Protein AF-A0A850ALD4-F1 (afdb_monomer_lite)

Radius of gyration: 29.38 Å; chains: 1; bounding box: 80×53×78 Å

Sequence (428 aa):
MNRTVNQHKNSLAETHKRVLLERLLQGNYPPHLLIAFAFHKILGWPTERMVAEFYQKPLSVVEGELEKQLIKEGFEDGYVRNLFQPLRLGLEKPLNLIRSKQFKNEYKPLLTEIAGTTKLSDYFRKEPETAISEYWDSDTDLLLIADAIQNKPGAFERLYRTVEEQALGFIRFKMGNDKRSKDLARETPREVWEKLPEYNPAFRPFIAFVKNRAWFLINRYWKNIRNPREVSLDELKFEFPGLDDEETPAKISSRTAADASESQPLSDEELNEKLRLYGILWKVTFRCPVLPHLLITFSFNKLLGEKPASIVAGKSKKFLQKLGELLEEELILKSQLPEDFIRARIARLYQNLGKTFDDFQLDPRGRESLPTLEGRKIGRTVLKEYYRLDPPEGNIPMWSQLAQRKVQQCLVQYLRSTKIKEIKNNLL

Foldseek 3Di:
DVVVVVVVVVVVLVVLLLLLLLVLLPDLDQLLLSLLCCCCPSVVDQQVVCCVPFQPPFSLVSLVVSLVSVVVVPDDNVSSVVSCVSSVVQQQDFQLPRPDPVCCVQLVVRRRPRNRRDGNNSPQPPDSNCSSCVLCVCVLLSSLLSCLVVVNPCSLVVNCVVQLVVLLVLLCVLVVDNVVSVVLSVCLSVQCSVCSVVDDSNVDHSNVSSNVSSVVSSVVVVVCVVDPPDPDPVNVCVVPVPDDPPDDVVNVVVCVVVCVPDPDQDDPVRLVVLCVLCLLLLLLLLPQLDQLLLSLLLLCCPVVVDDLVCCCVPFQQDFSLVSLVVSLVSCVVPSSHDSVSSCVSSVSSVVNLQDAPVVGDDDPVQCVQQVVRHPHRRRRDGSNSNQSDPVSVVCSVVSNVVSVVSSVVSSVVVCVVVVPPPSPPPPD

pLDDT: mean 81.81, std 16.53, range [37.34, 98.44]

Secondary structure (DSSP, 8-state):
-HHHHHHHHHHHHHHHHHHHHHHHHTS---HHHHHHHIIIIIS---HHHHHHHHTTSBHHHHHHHHHHHHHHTT--HHHHHHHHHHHHHHHTSBGGGS--HHHHHHTGGGTTSBGGG-BGGGT--S-HHHHHHTTT--HHHHHHHHHHHTT-TTHHHHHHHTTHHHHHHHHHHHH--HHHHHHHHHHHHHHHHHHGGG--TTTS-HHHHHHHHHHHHHHHHHHHHHS-S---HHHHHHHSTT--TT--HHHHHHHHHHTTTS-PPPPHHHHHHHHHHHHHHHHHHHHSSS-HHHHHHHIIIIIS---HHHHHHHHTTSBHHHHHHHHHHHHHHHH---HHHHHHHHHHHHHHHTSBSTTS---HHHHHT-GGGTT-BGGGSBGGGG-SSSSGGGGHHHHHHHHHHHHHHHHHHHHHHTT--SGGGT--

Structure (mmCIF, N/CA/C/O backbone):
data_AF-A0A850ALD4-F1
#
_entry.id   AF-A0A850ALD4-F1
#
loop_
_atom_site.group_PDB
_atom_site.id
_atom_site.type_symbol
_atom_site.label_atom_id
_atom_site.label_alt_id
_atom_site.label_comp_id
_atom_site.label_asym_id
_atom_site.label_entity_id
_atom_site.label_seq_id
_atom_site.pdbx_PDB_ins_code
_atom_site.Cartn_x
_atom_site.Cartn_y
_atom_site.Cartn_z
_atom_site.occupancy
_atom_site.B_iso_or_equiv
_atom_site.auth_seq_id
_atom_site.auth_comp_id
_atom_site.auth_asym_id
_atom_site.auth_atom_id
_atom_site.pdbx_PDB_model_num
ATOM 1 N N . MET A 1 1 ? -44.411 31.404 9.318 1.00 57.94 1 MET A N 1
ATOM 2 C CA . MET A 1 1 ? -43.453 30.815 8.355 1.00 57.94 1 MET A CA 1
ATOM 3 C C . MET A 1 1 ? -42.159 30.294 8.999 1.00 57.94 1 MET A C 1
ATOM 5 O O . MET A 1 1 ? -41.773 29.187 8.663 1.00 57.94 1 MET A O 1
ATOM 9 N N . ASN A 1 2 ? -41.529 30.971 9.974 1.00 54.31 2 ASN A N 1
ATOM 10 C CA . ASN A 1 2 ? -40.258 30.486 10.566 1.00 54.31 2 ASN A CA 1
ATOM 11 C C . ASN A 1 2 ? -40.347 29.197 11.420 1.00 54.31 2 ASN A C 1
ATOM 13 O O . ASN A 1 2 ? -39.379 28.443 11.476 1.00 54.31 2 ASN A O 1
ATOM 17 N N . ARG A 1 3 ? -41.492 28.890 12.053 1.00 58.38 3 ARG A N 1
ATOM 18 C CA . ARG A 1 3 ? -41.654 27.647 12.845 1.00 58.38 3 ARG A CA 1
ATOM 19 C C . ARG A 1 3 ? -41.674 26.378 11.983 1.00 58.38 3 ARG A C 1
ATOM 21 O O . ARG A 1 3 ? -41.048 25.392 12.352 1.00 58.38 3 ARG A O 1
ATOM 28 N N . THR A 1 4 ? -42.323 26.424 10.822 1.00 62.06 4 THR A N 1
ATOM 29 C CA . THR A 1 4 ? -42.458 25.271 9.916 1.00 62.06 4 THR A CA 1
ATOM 30 C C . THR A 1 4 ? -41.128 24.913 9.242 1.00 62.06 4 THR A C 1
ATOM 32 O O . THR A 1 4 ? -40.810 23.739 9.082 1.00 62.06 4 THR A O 1
ATOM 35 N N . VAL A 1 5 ? -40.299 25.916 8.922 1.00 56.62 5 VAL A N 1
ATOM 36 C CA . VAL A 1 5 ? -38.957 25.708 8.345 1.00 56.62 5 VAL A CA 1
ATOM 37 C C . VAL A 1 5 ? -37.999 25.064 9.357 1.00 56.62 5 VAL A C 1
ATOM 39 O O . VAL A 1 5 ? -37.221 24.185 8.987 1.00 56.62 5 VAL A O 1
ATOM 42 N N . ASN A 1 6 ? -38.080 25.438 10.639 1.00 52.84 6 ASN A N 1
ATOM 43 C CA . ASN A 1 6 ? -37.246 24.837 11.686 1.00 52.84 6 ASN A CA 1
ATOM 44 C C . ASN A 1 6 ? -37.659 23.393 12.019 1.00 52.84 6 ASN A C 1
ATOM 46 O O . ASN A 1 6 ? -36.788 22.554 12.232 1.00 52.84 6 ASN A O 1
ATOM 50 N N . GLN A 1 7 ? -38.957 23.067 11.988 1.00 58.81 7 GLN A N 1
ATOM 51 C CA . GLN A 1 7 ? -39.423 21.684 12.172 1.00 58.81 7 GLN A CA 1
ATOM 52 C C . GLN A 1 7 ? -38.937 20.751 11.051 1.00 58.81 7 GLN A C 1
ATOM 54 O O . GLN A 1 7 ? -38.482 19.643 11.330 1.00 58.81 7 GLN A O 1
ATOM 59 N N . HIS A 1 8 ? -38.946 21.210 9.793 1.00 50.78 8 HIS A N 1
ATOM 60 C CA . HIS A 1 8 ? -38.461 20.398 8.672 1.00 50.78 8 HIS A CA 1
ATOM 61 C C . HIS A 1 8 ? -36.944 20.158 8.697 1.00 50.78 8 HIS A C 1
ATOM 63 O O . HIS A 1 8 ? -36.500 19.052 8.390 1.00 50.78 8 HIS A O 1
ATOM 69 N N . LYS A 1 9 ? -36.141 21.159 9.089 1.00 56.28 9 LYS A N 1
ATOM 70 C CA . LYS A 1 9 ? -34.680 21.001 9.206 1.00 56.28 9 LYS A CA 1
ATOM 71 C C . LYS A 1 9 ? -34.289 20.005 10.301 1.00 56.28 9 LYS A C 1
ATOM 73 O O . LYS A 1 9 ? -33.393 19.195 10.076 1.00 56.28 9 LYS A O 1
ATOM 78 N N . ASN A 1 10 ? -34.988 20.024 11.437 1.00 69.00 10 ASN A N 1
ATOM 79 C CA . ASN A 1 10 ? -34.733 19.086 12.533 1.00 69.00 10 ASN A CA 1
ATOM 80 C C . ASN A 1 10 ? -35.089 17.645 12.141 1.00 69.00 10 ASN A C 1
ATOM 82 O O . ASN A 1 10 ? -34.287 16.743 12.357 1.00 69.00 10 ASN A O 1
ATOM 86 N N . SER A 1 11 ? -36.222 17.441 11.460 1.00 73.75 11 SER A N 1
ATOM 87 C CA . SER A 1 11 ? -36.634 16.116 10.971 1.00 73.75 11 SER A CA 1
ATOM 88 C C . SER A 1 11 ? -35.636 15.509 9.972 1.00 73.75 11 SER A C 1
ATOM 90 O O . SER A 1 11 ? -35.325 14.316 10.039 1.00 73.75 11 SER A O 1
ATOM 92 N N . LEU A 1 12 ? -35.082 16.327 9.069 1.00 62.47 12 LEU A N 1
ATOM 93 C CA . LEU A 1 12 ? -34.086 15.862 8.103 1.00 62.47 12 LEU A CA 1
ATOM 94 C C . LEU A 1 12 ? -32.765 15.484 8.794 1.00 62.47 12 LEU A C 1
ATOM 96 O O . LEU A 1 12 ? -32.197 14.432 8.507 1.00 62.47 12 LEU A O 1
ATOM 100 N N . ALA A 1 13 ? -32.305 16.303 9.744 1.00 70.00 13 ALA A N 1
ATOM 101 C CA . ALA A 1 13 ? -31.095 16.028 10.516 1.00 70.00 13 ALA A CA 1
ATOM 102 C C . ALA A 1 13 ? -31.222 14.755 11.374 1.00 70.00 13 ALA A C 1
ATOM 104 O O . ALA A 1 13 ? -30.293 13.949 11.413 1.00 70.00 13 ALA A O 1
ATOM 105 N N . GLU A 1 14 ? -32.373 14.527 12.012 1.00 78.50 14 GLU A N 1
ATOM 106 C CA . GLU A 1 14 ? -32.643 13.300 12.776 1.00 78.50 14 GLU A CA 1
ATOM 107 C C . GLU A 1 14 ? -32.661 12.056 11.886 1.00 78.50 14 GLU A C 1
ATOM 109 O O . GLU A 1 14 ? -32.038 11.044 12.216 1.00 78.50 14 GLU A O 1
ATOM 114 N N . THR A 1 15 ? -33.312 12.142 10.724 1.00 77.19 15 THR A N 1
ATOM 115 C CA . THR A 1 15 ? -33.328 11.049 9.741 1.00 77.19 15 THR A CA 1
ATOM 116 C C . THR A 1 15 ? -31.908 10.716 9.279 1.00 77.19 15 THR A C 1
ATOM 118 O O . THR A 1 15 ? -31.538 9.546 9.190 1.00 77.19 15 THR A O 1
ATOM 121 N N . HIS A 1 16 ? -31.070 11.732 9.051 1.00 75.00 16 HIS A N 1
ATOM 122 C CA . HIS A 1 16 ? -29.670 11.538 8.674 1.00 75.00 16 HIS A CA 1
ATOM 123 C C . HIS A 1 16 ? -28.853 10.854 9.769 1.00 75.00 16 HIS A C 1
ATOM 125 O O . HIS A 1 16 ? -28.131 9.898 9.480 1.00 75.00 16 HIS A O 1
ATOM 131 N N . LYS A 1 17 ? -28.989 11.298 11.025 1.00 82.56 17 LYS A N 1
ATOM 132 C CA . LYS A 1 17 ? -28.303 10.667 12.159 1.00 82.56 17 LYS A CA 1
ATOM 133 C C . LYS A 1 17 ? -28.691 9.194 12.298 1.00 82.56 17 LYS A C 1
ATOM 135 O O . LYS A 1 17 ? -27.812 8.364 12.513 1.00 82.56 17 LYS A O 1
ATOM 140 N N . ARG A 1 18 ? -29.977 8.857 12.122 1.00 84.56 18 ARG A N 1
ATOM 141 C CA . ARG A 1 18 ? -30.466 7.467 12.157 1.00 84.56 18 ARG A CA 1
ATOM 142 C C . ARG A 1 18 ? -29.813 6.605 11.083 1.00 84.56 18 ARG A C 1
ATOM 144 O O . ARG A 1 18 ? -29.193 5.605 11.424 1.00 84.56 18 ARG A O 1
ATOM 151 N N . VAL A 1 19 ? -29.872 7.027 9.820 1.00 77.56 19 VAL A N 1
ATOM 152 C CA . VAL A 1 19 ? -29.298 6.262 8.697 1.00 77.56 19 VAL A CA 1
ATOM 153 C C . VAL A 1 19 ? -27.787 6.075 8.854 1.00 77.56 19 VAL A C 1
ATOM 155 O O . VAL A 1 19 ? -27.259 4.994 8.584 1.00 77.56 19 VAL A O 1
ATOM 158 N N . LEU A 1 20 ? -27.079 7.118 9.296 1.00 77.62 20 LEU A N 1
ATOM 159 C CA . LEU A 1 20 ? -25.639 7.049 9.520 1.00 77.62 20 LEU A CA 1
ATOM 160 C C . LEU A 1 20 ? -25.308 6.044 10.630 1.00 77.62 20 LEU A C 1
ATOM 162 O O . LEU A 1 20 ? -24.471 5.165 10.428 1.00 77.62 20 LEU A O 1
ATOM 166 N N . LEU A 1 21 ? -26.011 6.130 11.764 1.00 84.00 21 LEU A N 1
ATOM 167 C CA . LEU A 1 21 ? -25.852 5.209 12.886 1.00 84.00 21 LEU A CA 1
ATOM 168 C C . LEU A 1 21 ? -26.132 3.755 12.471 1.00 84.00 21 LEU A C 1
ATOM 170 O O . LEU A 1 21 ? -25.357 2.868 12.827 1.00 84.00 21 LEU A O 1
ATOM 174 N N . GLU A 1 22 ? -27.173 3.505 11.668 1.00 84.44 22 GLU A N 1
ATOM 175 C CA . GLU A 1 22 ? -27.486 2.151 11.198 1.00 84.44 22 GLU A CA 1
ATOM 176 C C . GLU A 1 22 ? -26.367 1.550 10.364 1.00 84.44 22 GLU A C 1
ATOM 178 O O . GLU A 1 22 ? -25.935 0.422 10.601 1.00 84.44 22 GLU A O 1
ATOM 183 N N . ARG A 1 23 ? -25.859 2.313 9.396 1.00 75.38 23 ARG A N 1
ATOM 184 C CA . ARG A 1 23 ? -24.814 1.833 8.488 1.00 75.38 23 ARG A CA 1
ATOM 185 C C . ARG A 1 23 ? -23.490 1.600 9.191 1.00 75.38 23 ARG A C 1
ATOM 187 O O . ARG A 1 23 ? -22.761 0.679 8.823 1.00 75.38 23 ARG A O 1
ATOM 194 N N . LEU A 1 24 ? -23.185 2.416 10.190 1.00 77.19 24 LEU A N 1
ATOM 195 C CA . LEU A 1 24 ? -21.990 2.247 11.001 1.00 77.19 24 LEU A CA 1
ATOM 196 C C . LEU A 1 24 ? -22.074 0.971 11.828 1.00 77.19 24 LEU A C 1
ATOM 198 O O . LEU A 1 24 ? -21.192 0.125 11.720 1.00 77.19 24 LEU A O 1
ATOM 202 N N . LEU A 1 25 ? -23.152 0.792 12.592 1.00 82.81 25 LEU A N 1
ATOM 203 C CA . LEU A 1 25 ? -23.279 -0.341 13.510 1.00 82.81 25 LEU A CA 1
ATOM 204 C C . LEU A 1 25 ? -23.521 -1.679 12.797 1.00 82.81 25 LEU A C 1
ATOM 206 O O . LEU A 1 25 ? -23.149 -2.724 13.323 1.00 82.81 25 LEU A O 1
ATOM 210 N N . GLN A 1 26 ? -24.066 -1.665 11.577 1.00 79.62 26 GLN A N 1
ATOM 211 C CA . GLN A 1 26 ? -24.173 -2.860 10.730 1.00 79.62 26 GLN A CA 1
ATOM 212 C C . GLN A 1 26 ? -22.866 -3.220 10.005 1.00 79.62 26 GLN A C 1
ATOM 214 O O . GLN A 1 26 ? -22.749 -4.311 9.441 1.00 79.62 26 GLN A O 1
ATOM 219 N N . GLY A 1 27 ? -21.882 -2.320 9.967 1.00 70.19 27 GLY A N 1
ATOM 220 C CA . GLY A 1 27 ? -20.622 -2.570 9.280 1.00 70.19 27 GLY A CA 1
ATOM 221 C C . GLY A 1 27 ? -19.621 -3.370 10.116 1.00 70.19 27 GLY A C 1
ATOM 222 O O . GLY A 1 27 ? -19.603 -3.324 11.341 1.00 70.19 27 GLY A O 1
ATOM 223 N N . ASN A 1 28 ? -18.712 -4.076 9.438 1.00 72.44 28 ASN A N 1
ATOM 224 C CA . ASN A 1 28 ? -17.600 -4.802 10.066 1.00 72.44 28 ASN A CA 1
ATOM 225 C C . ASN A 1 28 ? -16.446 -3.849 10.442 1.00 72.44 28 ASN A C 1
ATOM 227 O O . ASN A 1 28 ? -15.335 -3.945 9.907 1.00 72.44 28 ASN A O 1
ATOM 231 N N . TYR A 1 29 ? -16.715 -2.899 11.334 1.00 75.56 29 TYR A N 1
ATOM 232 C CA . TYR A 1 29 ? -15.730 -1.926 11.805 1.00 75.56 29 TYR A CA 1
ATOM 233 C C . TYR A 1 29 ? -15.140 -2.326 13.165 1.00 75.56 29 TYR A C 1
ATOM 235 O O . TYR A 1 29 ? -15.807 -2.991 13.960 1.00 75.56 29 TYR A O 1
ATOM 243 N N . PRO A 1 30 ? -13.893 -1.916 13.467 1.00 83.50 30 PRO A N 1
ATOM 244 C CA . PRO A 1 30 ? -13.354 -2.043 14.813 1.00 83.50 30 PRO A CA 1
ATOM 245 C C . PRO A 1 30 ? -14.236 -1.300 15.837 1.00 83.50 30 PRO A C 1
ATOM 247 O O . PRO A 1 30 ? -14.564 -0.132 15.602 1.00 83.50 30 PRO A O 1
ATOM 250 N N . PRO A 1 31 ? -14.587 -1.918 16.981 1.00 90.12 31 PRO A N 1
ATOM 251 C CA . PRO A 1 31 ? -15.537 -1.328 17.926 1.00 90.12 31 PRO A CA 1
ATOM 252 C C . PRO A 1 31 ? -15.156 0.064 18.455 1.00 90.12 31 PRO A C 1
ATOM 254 O O . PRO A 1 31 ? -16.020 0.930 18.554 1.00 90.12 31 PRO A O 1
ATOM 257 N N . HIS A 1 32 ? -13.872 0.327 18.728 1.00 89.19 32 HIS A N 1
ATOM 258 C CA . HIS A 1 32 ? -13.417 1.644 19.204 1.00 89.19 32 HIS A CA 1
ATOM 259 C C . HIS A 1 32 ? -13.694 2.766 18.199 1.00 89.19 32 HIS A C 1
ATOM 261 O O . HIS A 1 32 ? -14.043 3.868 18.612 1.00 89.19 32 HIS A O 1
ATOM 267 N N . LEU A 1 33 ? -13.571 2.495 16.893 1.00 85.44 33 LEU A N 1
ATOM 268 C CA . LEU A 1 33 ? -13.841 3.490 15.853 1.00 85.44 33 LEU A CA 1
ATOM 269 C C . LEU A 1 33 ? -15.335 3.786 15.760 1.00 85.44 33 LEU A C 1
ATOM 271 O O . LEU A 1 33 ? -15.705 4.948 15.659 1.00 85.44 33 LEU A O 1
ATOM 275 N N . LEU A 1 34 ? -16.189 2.760 15.856 1.00 87.56 34 LEU A N 1
ATOM 276 C CA . LEU A 1 34 ? -17.645 2.939 15.873 1.00 87.56 34 LEU A CA 1
ATOM 277 C C . LEU A 1 34 ? -18.104 3.783 17.057 1.00 87.56 34 LEU A C 1
ATOM 279 O O . LEU A 1 34 ? -18.873 4.726 16.885 1.00 87.56 34 LEU A O 1
ATOM 283 N N . ILE A 1 35 ? -17.598 3.455 18.245 1.00 92.06 35 ILE A N 1
ATOM 284 C CA . ILE A 1 35 ? -17.933 4.154 19.482 1.00 92.06 35 ILE A CA 1
ATOM 285 C C . ILE A 1 35 ? -17.474 5.614 19.405 1.00 92.06 35 ILE A C 1
ATOM 287 O O . ILE A 1 35 ? -18.281 6.522 19.607 1.00 92.06 35 ILE A O 1
ATOM 291 N N . ALA A 1 36 ? -16.202 5.846 19.060 1.00 89.69 36 ALA A N 1
ATOM 292 C CA . ALA A 1 36 ? -15.650 7.193 18.961 1.00 89.69 36 ALA A CA 1
ATOM 293 C C . ALA A 1 36 ? -16.387 8.040 17.916 1.00 89.69 36 ALA A C 1
ATOM 295 O O . ALA A 1 36 ? -16.725 9.198 18.164 1.00 89.69 36 ALA A O 1
ATOM 296 N N . PHE A 1 37 ? -16.698 7.438 16.766 1.00 85.88 37 PHE A N 1
ATOM 297 C CA . PHE A 1 37 ? -17.456 8.092 15.713 1.00 85.88 37 PHE A CA 1
ATOM 298 C C . PHE A 1 37 ? -18.848 8.508 16.183 1.00 85.88 37 PHE A C 1
ATOM 300 O O . PHE A 1 37 ? -19.270 9.638 15.946 1.00 85.88 37 PHE A O 1
ATOM 307 N N . ALA A 1 38 ? -19.579 7.610 16.841 1.00 89.75 38 ALA A N 1
ATOM 308 C CA . ALA A 1 38 ? -20.947 7.887 17.248 1.00 89.75 38 ALA A CA 1
ATOM 309 C C . ALA A 1 38 ? -21.017 9.023 18.285 1.00 89.75 38 ALA A C 1
ATOM 311 O O . ALA A 1 38 ? -21.850 9.919 18.145 1.00 89.75 38 ALA A O 1
ATOM 312 N N . PHE A 1 39 ? -20.093 9.071 19.250 1.00 92.44 39 PHE A N 1
ATOM 313 C CA . PHE A 1 39 ? -19.980 10.224 20.151 1.00 92.44 39 PHE A CA 1
ATOM 314 C C . PHE A 1 39 ? -19.697 11.517 19.394 1.00 92.44 39 PHE A C 1
ATOM 316 O O . PHE A 1 39 ? -20.409 12.509 19.554 1.00 92.44 39 PHE A O 1
ATOM 323 N N . HIS A 1 40 ? -18.676 11.509 18.545 1.00 87.00 40 HIS A N 1
ATOM 324 C CA . HIS A 1 40 ? -18.229 12.733 17.907 1.00 87.00 40 HIS A CA 1
ATOM 325 C C . HIS A 1 40 ? -19.235 13.256 16.868 1.00 87.00 40 HIS A C 1
ATOM 327 O O . HIS A 1 40 ? -19.565 14.439 16.862 1.00 87.00 40 HIS A O 1
ATOM 333 N N . LYS A 1 41 ? -19.778 12.384 16.012 1.00 82.25 41 LYS A N 1
ATOM 334 C CA . LYS A 1 41 ? -20.591 12.787 14.851 1.00 82.25 41 LYS A CA 1
ATOM 335 C C . LYS A 1 41 ? -22.096 12.661 15.051 1.00 82.25 41 LYS A C 1
ATOM 337 O O . LYS A 1 41 ? -22.843 13.471 14.508 1.00 82.25 41 LYS A O 1
ATOM 342 N N . ILE A 1 42 ? -22.570 11.681 15.822 1.00 86.19 42 ILE A N 1
ATOM 343 C CA . ILE A 1 42 ? -24.016 11.511 16.057 1.00 86.19 42 ILE A CA 1
ATOM 344 C C . ILE A 1 42 ? -24.465 12.377 17.234 1.00 86.19 42 ILE A C 1
ATOM 346 O O . ILE A 1 42 ? -25.441 13.125 17.117 1.00 86.19 42 ILE A O 1
ATOM 350 N N . LEU A 1 43 ? -23.723 12.320 18.342 1.00 90.44 43 LEU A N 1
ATOM 351 C CA . LEU A 1 43 ? -24.002 13.117 19.538 1.00 90.44 43 LEU A CA 1
ATOM 352 C C . LEU A 1 43 ? -23.378 14.519 19.489 1.00 90.44 43 LEU A C 1
ATOM 354 O O . LEU A 1 43 ? -23.714 15.358 20.320 1.00 90.44 43 LEU A O 1
ATOM 358 N N . GLY A 1 44 ? -22.492 14.796 18.526 1.00 88.94 44 GLY A N 1
ATOM 359 C CA . GLY A 1 44 ? -21.848 16.104 18.386 1.00 88.94 44 GLY A CA 1
ATOM 360 C C . GLY A 1 44 ? -20.882 16.427 19.526 1.00 88.94 44 GLY A C 1
ATOM 361 O O . GLY A 1 44 ? -20.678 17.598 19.841 1.00 88.94 44 GLY A O 1
ATOM 362 N N . TRP A 1 45 ? -20.337 15.412 20.205 1.00 93.19 45 TRP A N 1
ATOM 363 C CA . TRP A 1 45 ? -19.422 15.649 21.315 1.00 93.19 45 TRP A CA 1
ATOM 364 C C . TRP A 1 45 ? -18.069 16.151 20.797 1.00 93.19 45 TRP A C 1
ATOM 366 O O . TRP A 1 45 ? -17.522 15.576 19.847 1.00 93.19 45 TRP A O 1
ATOM 376 N N . PRO A 1 46 ? -17.491 17.187 21.431 1.00 8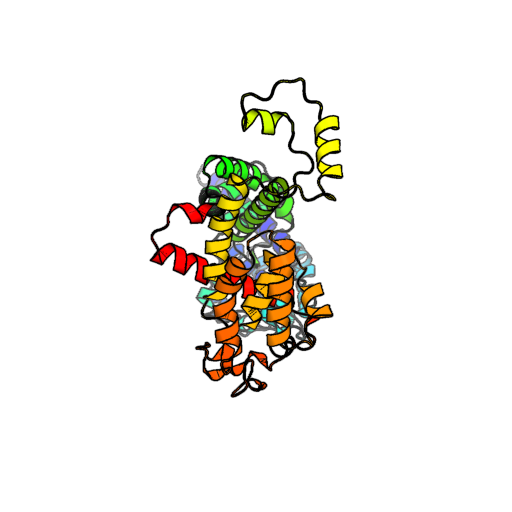9.25 46 PRO A N 1
ATOM 377 C CA . PRO A 1 46 ? -16.123 17.581 21.142 1.00 89.25 46 PRO A CA 1
ATOM 378 C C . PRO A 1 46 ? -15.176 16.443 21.537 1.00 89.25 46 PRO A C 1
ATOM 380 O O . PRO A 1 46 ? -15.407 15.727 22.520 1.00 89.25 46 PRO A O 1
ATOM 383 N N . THR A 1 47 ? -14.121 16.257 20.750 1.00 87.50 47 THR A N 1
ATOM 384 C CA . THR A 1 47 ? -13.165 15.161 20.932 1.00 87.50 47 THR A CA 1
ATOM 385 C C . THR A 1 47 ? -12.539 15.190 22.325 1.00 87.50 47 THR A C 1
ATOM 387 O O . THR A 1 47 ? -12.424 14.153 22.975 1.00 87.50 47 THR A O 1
ATOM 390 N N . GLU A 1 48 ? -12.213 16.381 22.817 1.00 89.12 48 GLU A N 1
ATOM 391 C CA . GLU A 1 48 ? -11.605 16.640 24.122 1.00 89.12 48 GLU A CA 1
ATOM 392 C C . GLU A 1 48 ? -12.470 16.080 25.252 1.00 89.12 48 GLU A C 1
ATOM 394 O O . GLU A 1 48 ? -11.970 15.451 26.184 1.00 89.12 48 GLU A O 1
ATOM 399 N N . ARG A 1 49 ? -13.794 16.241 25.140 1.00 94.38 49 ARG A N 1
ATOM 400 C CA . ARG A 1 49 ? -14.742 15.696 26.113 1.00 94.38 49 ARG A CA 1
ATOM 401 C C . ARG A 1 49 ? -14.739 14.173 26.093 1.00 94.38 49 ARG A C 1
ATOM 403 O O . ARG A 1 49 ? -14.707 13.546 27.146 1.00 94.38 49 ARG A O 1
ATOM 410 N N . MET A 1 50 ? -14.760 13.574 24.906 1.00 93.38 50 MET A N 1
ATOM 411 C CA . MET A 1 50 ? -14.745 12.118 24.770 1.00 93.38 50 MET A CA 1
ATOM 412 C C . MET A 1 50 ? -13.455 11.518 25.347 1.00 93.38 50 MET A C 1
ATOM 414 O O . MET A 1 50 ? -13.505 10.515 26.060 1.00 93.38 50 MET A O 1
ATOM 418 N N . VAL A 1 51 ? -12.307 12.147 25.082 1.00 90.75 51 VAL A N 1
ATOM 419 C CA . VAL A 1 51 ? -11.018 11.753 25.660 1.00 90.75 51 VAL A CA 1
ATOM 420 C C . VAL A 1 51 ? -11.062 11.889 27.184 1.00 90.75 51 VAL A C 1
ATOM 422 O O . VAL A 1 51 ? -10.815 10.913 27.892 1.00 90.75 51 VAL A O 1
ATOM 425 N N . ALA A 1 52 ? -11.460 13.049 27.707 1.00 93.19 52 ALA A N 1
ATOM 426 C CA . ALA A 1 52 ? -11.524 13.285 29.147 1.00 93.19 52 ALA A CA 1
ATOM 427 C C . ALA A 1 52 ? -12.424 12.272 29.880 1.00 93.19 52 ALA A C 1
ATOM 429 O O . ALA A 1 52 ? -12.075 11.798 30.962 1.00 93.19 52 ALA A O 1
ATOM 430 N N . GLU A 1 53 ? -13.567 11.903 29.295 1.00 96.62 53 GLU A N 1
ATOM 431 C CA . GLU A 1 53 ? -14.549 11.038 29.956 1.00 96.62 53 GLU A CA 1
ATOM 432 C C . GLU A 1 53 ? -14.304 9.534 29.757 1.00 96.62 53 GLU A C 1
ATOM 434 O O . GLU A 1 53 ? -14.661 8.738 30.637 1.00 96.62 53 GLU A O 1
ATOM 439 N N . PHE A 1 54 ? -13.736 9.114 28.621 1.00 96.00 54 PHE A N 1
ATOM 440 C CA . PHE A 1 54 ? -13.762 7.706 28.198 1.00 96.00 54 PHE A CA 1
ATOM 441 C C . PHE A 1 54 ? -12.411 7.107 27.821 1.00 96.00 54 PHE A C 1
ATOM 443 O O . PHE A 1 54 ? -12.332 5.890 27.661 1.00 96.00 54 PHE A O 1
ATOM 450 N N . TYR A 1 55 ? -11.341 7.900 27.717 1.00 93.62 55 TYR A N 1
ATOM 451 C CA . TYR A 1 55 ? -10.072 7.436 27.144 1.00 93.62 55 TYR A CA 1
ATOM 452 C C . TYR A 1 55 ? -9.501 6.174 27.806 1.00 93.62 55 TYR A C 1
ATOM 454 O O . TYR A 1 55 ? -8.968 5.298 27.126 1.00 93.62 55 TYR A O 1
ATOM 462 N N . GLN A 1 56 ? -9.669 6.059 29.125 1.00 95.88 56 GLN A N 1
ATOM 463 C CA . GLN A 1 56 ? -9.156 4.954 29.940 1.00 95.88 56 GLN A CA 1
ATOM 464 C C . GLN A 1 56 ? -10.211 3.908 30.327 1.00 95.88 56 GLN A C 1
ATOM 466 O O . GLN A 1 56 ? -9.899 2.974 31.072 1.00 95.88 56 GLN A O 1
ATOM 471 N N . LYS A 1 57 ? -11.457 4.049 29.862 1.00 97.81 57 LYS A N 1
ATOM 472 C CA . LYS A 1 57 ? -12.542 3.124 30.208 1.00 97.81 57 LYS A CA 1
ATOM 473 C C . LYS A 1 57 ? -12.608 1.957 29.213 1.00 97.81 57 LYS A C 1
ATOM 475 O O . LYS A 1 57 ? -12.311 2.159 28.034 1.00 97.81 57 LYS A O 1
ATOM 480 N N . PRO A 1 58 ? -13.012 0.752 29.660 1.00 98.12 58 PRO A N 1
ATOM 481 C CA . PRO A 1 58 ? -13.246 -0.372 28.759 1.00 98.12 58 PRO A CA 1
ATOM 482 C C . PRO A 1 58 ? -14.307 -0.036 27.707 1.00 98.12 58 PRO A C 1
ATOM 484 O O . PRO A 1 58 ? -15.324 0.574 28.041 1.00 98.12 58 PRO A O 1
ATOM 487 N N . LEU A 1 59 ? -14.118 -0.467 26.458 1.00 97.31 59 LEU A N 1
ATOM 488 C CA . LEU A 1 59 ? -15.034 -0.164 25.354 1.00 97.31 59 LEU A CA 1
ATOM 489 C C . LEU A 1 59 ? -16.470 -0.628 25.621 1.00 97.31 59 LEU A C 1
ATOM 491 O O . LEU A 1 59 ? -17.397 0.042 25.187 1.00 97.31 59 LEU A O 1
ATOM 495 N N . SER A 1 60 ? -16.663 -1.725 26.356 1.00 97.81 60 SER A N 1
ATOM 496 C CA . SER A 1 60 ? -17.994 -2.185 26.789 1.00 97.81 60 SER A CA 1
ATOM 497 C C . SER A 1 60 ? -18.720 -1.164 27.673 1.00 97.81 60 SER A C 1
ATOM 499 O O . SER A 1 60 ? -19.911 -0.926 27.507 1.00 97.81 60 SER A O 1
ATOM 501 N N . VAL A 1 61 ? -17.997 -0.494 28.574 1.00 98.00 61 VAL A N 1
ATOM 502 C CA . VAL A 1 61 ? -18.554 0.578 29.413 1.00 98.00 61 VAL A CA 1
ATOM 503 C C . VAL A 1 61 ? -18.881 1.804 28.563 1.00 98.00 61 VAL A C 1
ATOM 505 O O . VAL A 1 61 ? -19.919 2.432 28.748 1.00 98.00 61 VAL A O 1
ATOM 508 N N . VAL A 1 62 ? -17.999 2.144 27.621 1.00 97.62 62 VAL A N 1
ATOM 509 C CA . VAL A 1 62 ? -18.175 3.310 26.745 1.00 97.62 62 VAL A CA 1
ATOM 510 C C . VAL A 1 62 ? -19.338 3.104 25.762 1.00 97.62 62 VAL A C 1
ATOM 512 O O . VAL A 1 62 ? -20.083 4.044 25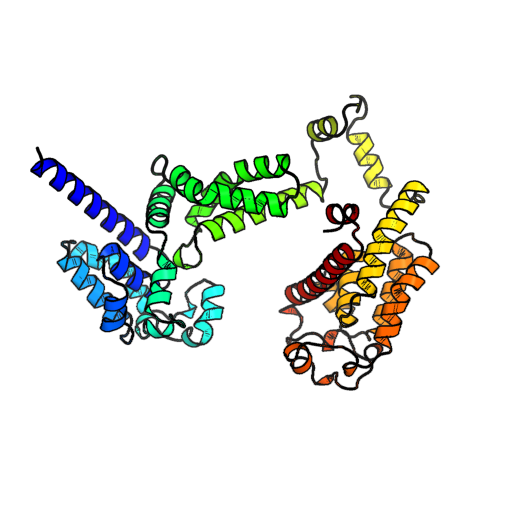.499 1.00 97.62 62 VAL A O 1
ATOM 515 N N . GLU A 1 63 ? -19.543 1.883 25.263 1.00 97.12 63 GLU A N 1
ATOM 516 C CA . GLU A 1 63 ? -20.704 1.507 24.443 1.00 97.12 63 GLU A CA 1
ATOM 517 C C . GLU A 1 63 ? -22.023 1.658 25.208 1.00 97.12 63 GLU A C 1
ATOM 519 O O . GLU A 1 63 ? -22.945 2.289 24.690 1.00 97.12 63 GLU A O 1
ATOM 524 N N . GLY A 1 64 ? -22.094 1.177 26.452 1.00 97.44 64 GLY A N 1
ATOM 525 C CA . GLY A 1 64 ? -23.287 1.348 27.282 1.00 97.44 64 GLY A CA 1
ATOM 526 C C . GLY A 1 64 ? -23.603 2.819 27.581 1.00 97.44 64 GLY A C 1
ATOM 527 O O . GLY A 1 64 ? -24.769 3.207 27.643 1.00 97.44 64 GLY A O 1
ATOM 528 N N . GLU A 1 65 ? -22.587 3.674 27.732 1.00 97.88 65 GLU A N 1
ATOM 529 C CA . GLU A 1 65 ? -22.803 5.122 27.850 1.00 97.88 65 GLU A CA 1
ATOM 530 C C . GLU A 1 65 ? -23.275 5.748 26.533 1.00 97.88 65 GLU A C 1
ATOM 532 O O . GLU A 1 65 ? -24.180 6.581 26.547 1.00 97.88 65 GLU A O 1
ATOM 537 N N . LEU A 1 66 ? -22.725 5.323 25.393 1.00 96.50 66 LEU A N 1
ATOM 538 C CA . LEU A 1 66 ? -23.150 5.798 24.076 1.00 96.50 66 LEU A CA 1
ATOM 539 C C . LEU A 1 66 ? -24.637 5.516 23.825 1.00 96.50 66 LEU A C 1
ATOM 541 O O . LEU A 1 66 ? -25.369 6.409 23.396 1.00 96.50 66 LEU A O 1
ATOM 545 N N . GLU A 1 67 ? -25.088 4.298 24.122 1.00 97.00 67 GLU A N 1
ATOM 546 C CA . GLU A 1 67 ? -26.497 3.907 24.030 1.00 97.00 67 GLU A CA 1
ATOM 547 C C . GLU A 1 67 ? -27.390 4.826 24.874 1.00 97.00 67 GLU A C 1
ATOM 549 O O . GLU A 1 67 ? -28.358 5.392 24.362 1.00 97.00 67 GLU A O 1
ATOM 554 N N . LYS A 1 68 ? -27.039 5.036 26.152 1.00 97.44 68 LYS A N 1
ATOM 555 C CA . LYS A 1 68 ? -27.802 5.914 27.054 1.00 97.44 68 LYS A CA 1
ATOM 556 C C . LYS A 1 68 ? -27.906 7.337 26.514 1.00 97.44 68 LYS A C 1
ATOM 558 O O . LYS A 1 68 ? -28.973 7.944 26.596 1.00 97.44 68 LYS A O 1
ATOM 563 N N . GLN A 1 69 ? -26.815 7.881 25.972 1.00 97.31 69 GLN A N 1
ATOM 564 C CA . GLN A 1 69 ? -26.822 9.230 25.406 1.00 97.31 69 GLN A CA 1
ATOM 565 C C . GLN A 1 69 ? -27.681 9.313 24.139 1.00 97.31 69 GLN A C 1
ATOM 567 O O . GLN A 1 69 ? -28.415 10.282 23.981 1.00 97.31 69 GLN A O 1
ATOM 572 N N . LEU A 1 70 ? -27.667 8.299 23.268 1.00 94.19 70 LEU A N 1
ATOM 573 C CA . LEU A 1 70 ? -28.541 8.270 22.089 1.00 94.19 70 LEU A CA 1
ATOM 574 C C . LEU A 1 70 ? -30.022 8.221 22.476 1.00 94.19 70 LEU A C 1
ATOM 576 O O . LEU A 1 70 ? -30.824 8.961 21.913 1.00 94.19 70 LEU A O 1
ATOM 580 N N . ILE A 1 71 ? -30.388 7.416 23.474 1.00 95.62 71 ILE A N 1
ATOM 581 C CA . ILE A 1 71 ? -31.763 7.386 23.994 1.00 95.62 71 ILE A CA 1
ATOM 582 C C . ILE A 1 71 ? -32.147 8.761 24.564 1.00 95.62 71 ILE A C 1
ATOM 584 O O . ILE A 1 71 ? -33.234 9.271 24.295 1.00 95.62 71 ILE A O 1
ATOM 588 N N . LYS A 1 72 ? -31.231 9.408 25.297 1.00 95.25 72 LYS A N 1
ATOM 589 C CA . LYS A 1 72 ? -31.431 10.758 25.844 1.00 95.25 72 LYS A CA 1
ATOM 590 C C . LYS A 1 72 ? -31.618 11.827 24.758 1.00 95.25 72 LYS A C 1
ATOM 592 O O . LYS A 1 72 ? -32.388 12.758 24.966 1.00 95.25 72 LYS A O 1
ATOM 597 N N . GLU A 1 73 ? -30.965 11.677 23.608 1.00 92.69 73 GLU A N 1
ATOM 598 C CA . GLU A 1 73 ? -31.141 12.532 22.422 1.00 92.69 73 GLU A CA 1
ATOM 599 C C . GLU A 1 73 ? -32.456 12.261 21.660 1.00 92.69 73 GLU A C 1
ATOM 601 O O . GLU A 1 73 ? -32.693 12.851 20.609 1.00 92.69 73 GLU A O 1
ATOM 606 N N . GLY A 1 74 ? -33.329 11.384 22.172 1.00 92.06 74 GLY A N 1
ATOM 607 C CA . GLY A 1 74 ? -34.664 11.147 21.619 1.00 92.06 74 GLY A CA 1
ATOM 608 C C . GLY A 1 74 ? -34.751 9.988 20.625 1.00 92.06 74 GLY A C 1
ATOM 609 O O . GLY A 1 74 ? -35.764 9.842 19.938 1.00 92.06 74 GLY A O 1
ATOM 610 N N . PHE A 1 75 ? -33.720 9.144 20.532 1.00 91.44 75 PHE A N 1
ATOM 611 C CA . PHE A 1 75 ? -33.842 7.882 19.807 1.00 91.44 75 PHE A CA 1
ATOM 612 C C . PHE A 1 75 ? -34.697 6.895 20.611 1.00 91.44 75 PHE A C 1
ATOM 614 O O . PHE A 1 75 ? -34.616 6.824 21.835 1.00 91.44 75 PHE A O 1
ATOM 621 N N . GLU A 1 76 ? -35.518 6.113 19.914 1.00 94.06 76 GLU A N 1
ATOM 622 C CA . GLU A 1 76 ? -36.379 5.117 20.550 1.00 94.06 76 GLU A CA 1
ATOM 623 C C . GLU A 1 76 ? -35.537 3.990 21.175 1.00 94.06 76 GLU A C 1
ATOM 625 O O . GLU A 1 76 ? -34.692 3.403 20.501 1.00 94.06 76 GLU A O 1
ATOM 630 N N . ASP A 1 77 ? -35.783 3.664 22.448 1.00 96.06 77 ASP A N 1
ATOM 631 C CA . ASP A 1 77 ? -34.989 2.691 23.221 1.00 96.06 77 ASP A CA 1
ATOM 632 C C . ASP A 1 77 ? -34.889 1.322 22.524 1.00 96.06 77 ASP A C 1
ATOM 634 O O . ASP A 1 77 ? -33.795 0.815 22.267 1.00 96.06 77 ASP A O 1
ATOM 638 N N . GLY A 1 78 ? -36.030 0.758 22.112 1.00 94.19 78 GLY A N 1
ATOM 639 C CA . GLY A 1 78 ? -36.063 -0.526 21.406 1.00 94.19 78 GLY A CA 1
ATOM 640 C C . GLY A 1 78 ? -35.262 -0.510 20.101 1.00 94.19 78 GLY A C 1
ATOM 641 O O . GLY A 1 78 ? -34.568 -1.476 19.782 1.00 94.19 78 GLY A O 1
ATOM 642 N N . TYR A 1 79 ? -35.297 0.609 19.376 1.00 92.56 79 TYR A N 1
ATOM 643 C CA . TYR A 1 79 ? -34.522 0.794 18.153 1.00 92.56 79 TYR A CA 1
ATOM 644 C C . TYR A 1 79 ? -33.015 0.842 18.439 1.00 92.56 79 TYR A C 1
ATOM 646 O O . TYR A 1 79 ? -32.261 0.103 17.806 1.00 92.56 79 TYR A O 1
ATOM 654 N N . VAL A 1 80 ? -32.567 1.650 19.411 1.00 93.38 80 VAL A N 1
ATOM 655 C CA . VAL A 1 80 ? -31.137 1.756 19.758 1.00 93.38 80 VAL A CA 1
ATOM 656 C C . VAL A 1 80 ? -30.601 0.410 20.245 1.00 93.38 80 VAL A C 1
ATOM 658 O O . VAL A 1 80 ? -29.578 -0.050 19.739 1.00 93.38 80 VAL A O 1
ATOM 661 N N . ARG A 1 81 ? -31.314 -0.281 21.143 1.00 94.12 81 ARG A N 1
ATOM 662 C CA . ARG A 1 81 ? -30.901 -1.599 21.657 1.00 94.12 81 ARG A CA 1
ATOM 663 C C . ARG A 1 81 ? -30.690 -2.625 20.552 1.00 94.12 81 ARG A C 1
ATOM 665 O O . ARG A 1 81 ? -29.681 -3.332 20.560 1.00 94.12 81 ARG A O 1
ATOM 672 N N . ASN A 1 82 ? -31.629 -2.701 19.608 1.00 93.44 82 ASN A N 1
ATOM 673 C CA . ASN A 1 82 ? -31.530 -3.604 18.463 1.00 93.44 82 ASN A CA 1
ATOM 674 C C . ASN A 1 82 ? -30.343 -3.231 17.576 1.00 93.44 82 ASN A C 1
ATOM 676 O O . ASN A 1 82 ? -29.601 -4.100 17.119 1.00 93.44 82 ASN A O 1
ATOM 680 N N . LEU A 1 83 ? -30.124 -1.932 17.376 1.00 91.94 83 LEU A N 1
ATOM 681 C CA . LEU A 1 83 ? -29.050 -1.449 16.526 1.00 91.94 83 LEU A CA 1
ATOM 682 C C . LEU A 1 83 ? -27.655 -1.698 17.103 1.00 91.94 83 LEU A C 1
ATOM 684 O O . LEU A 1 83 ? -26.707 -1.900 16.349 1.00 91.94 83 LEU A O 1
ATOM 688 N N . PHE A 1 84 ? -27.531 -1.714 18.429 1.00 94.94 84 PHE A N 1
ATOM 689 C CA . PHE A 1 84 ? -26.277 -1.968 19.135 1.00 94.94 84 PHE A CA 1
ATOM 690 C C . PHE A 1 84 ? -25.945 -3.459 19.265 1.00 94.94 84 PHE A C 1
ATOM 692 O O . PHE A 1 84 ? -24.802 -3.807 19.567 1.00 94.94 84 PHE A O 1
ATOM 699 N N . GLN A 1 85 ? -26.888 -4.364 18.980 1.00 94.25 85 GLN A N 1
ATOM 700 C CA . GLN A 1 85 ? -26.663 -5.808 19.088 1.00 94.25 85 GLN A CA 1
ATOM 701 C C . GLN A 1 85 ? -25.422 -6.295 18.303 1.00 94.25 85 GLN A C 1
ATOM 703 O O . GLN A 1 85 ? -24.614 -7.022 18.890 1.00 94.25 85 GLN A O 1
ATOM 708 N N . PRO A 1 86 ? -25.187 -5.899 17.032 1.00 90.50 86 PRO A N 1
ATOM 709 C CA . PRO A 1 86 ? -23.987 -6.314 16.305 1.00 90.50 86 PRO A CA 1
ATOM 710 C C . PRO A 1 86 ? -22.692 -5.801 16.948 1.00 90.50 86 PRO A C 1
ATOM 712 O O . PRO A 1 86 ? -21.706 -6.538 17.006 1.00 90.50 86 PRO A O 1
ATOM 715 N N . LEU A 1 87 ? -22.699 -4.568 17.471 1.00 92.38 87 LEU A N 1
ATOM 716 C CA . LEU A 1 87 ? -21.554 -3.980 18.168 1.00 92.38 87 LEU A CA 1
ATOM 717 C C . LEU A 1 87 ? -21.234 -4.754 19.453 1.00 92.38 87 LEU A C 1
ATOM 719 O O . LEU A 1 87 ? -20.077 -5.114 19.656 1.00 92.38 87 LEU A O 1
ATOM 723 N N . ARG A 1 88 ? -22.239 -5.089 20.271 1.00 95.44 88 ARG A N 1
ATOM 724 C CA . ARG A 1 88 ? -22.058 -5.896 21.495 1.00 95.44 88 ARG A CA 1
ATOM 725 C C . ARG A 1 88 ? -21.477 -7.271 21.203 1.00 95.44 88 ARG A C 1
ATOM 727 O O . ARG A 1 88 ? -20.469 -7.649 21.793 1.00 95.44 88 ARG A O 1
ATOM 734 N N . LEU A 1 89 ? -22.024 -7.965 20.204 1.00 92.06 89 LEU A N 1
ATOM 735 C CA . LEU A 1 89 ? -21.475 -9.243 19.741 1.00 92.06 89 LEU A CA 1
ATOM 736 C C . LEU A 1 89 ? -20.029 -9.111 19.238 1.00 92.06 89 LEU A C 1
ATOM 738 O O . LEU A 1 89 ? -19.270 -10.078 19.277 1.00 92.06 89 LEU A O 1
ATOM 742 N N . GLY A 1 90 ? -19.646 -7.946 18.710 1.00 90.62 90 GLY A N 1
ATOM 743 C CA . GLY A 1 90 ? -18.266 -7.629 18.344 1.00 90.62 90 GLY A CA 1
ATOM 744 C C . GLY A 1 90 ? -17.368 -7.363 19.554 1.00 90.62 90 GLY A C 1
ATOM 745 O O . GLY A 1 90 ? -16.216 -7.789 19.557 1.00 90.62 90 GLY A O 1
ATOM 746 N N . LEU A 1 91 ? -17.892 -6.698 20.585 1.00 95.06 91 LEU A N 1
ATOM 747 C CA . LEU A 1 91 ? -17.186 -6.406 21.834 1.00 95.06 91 LEU A CA 1
ATOM 748 C C . LEU A 1 91 ? -16.908 -7.673 22.657 1.00 95.06 91 LEU A C 1
ATOM 750 O O . LEU A 1 91 ? -15.893 -7.741 23.339 1.00 95.06 91 LEU A O 1
ATOM 754 N N . GLU A 1 92 ? -17.738 -8.706 22.546 1.00 95.62 92 GLU A N 1
ATOM 755 C CA . GLU A 1 92 ? -17.523 -10.004 23.207 1.00 95.62 92 GLU A CA 1
ATOM 756 C C . GLU A 1 92 ? -16.460 -10.884 22.522 1.00 95.62 92 GLU A C 1
ATOM 758 O O . GLU A 1 92 ? -16.095 -11.946 23.026 1.00 95.62 92 GLU A O 1
ATOM 763 N N . LYS A 1 93 ? -15.949 -10.465 21.359 1.00 92.00 93 LYS A N 1
ATOM 764 C CA . LYS A 1 93 ? -15.028 -11.258 20.537 1.00 92.00 93 LYS A CA 1
ATOM 765 C C . LYS A 1 93 ? -13.574 -10.794 20.667 1.00 92.00 93 LYS A C 1
ATOM 767 O O . LYS A 1 93 ? -13.321 -9.604 20.865 1.00 92.00 93 LYS A O 1
ATOM 772 N N . PRO A 1 94 ? -12.597 -11.700 20.464 1.00 91.81 94 PRO A N 1
ATOM 773 C CA . PRO A 1 94 ? -11.199 -11.314 20.325 1.00 91.81 94 PRO A CA 1
ATOM 774 C C . PRO A 1 94 ? -10.944 -10.447 19.082 1.00 91.81 94 PRO A C 1
ATOM 776 O O . PRO A 1 94 ? -11.517 -10.680 18.010 1.00 91.81 94 PRO A O 1
ATOM 779 N N . LEU A 1 95 ? -10.025 -9.483 19.185 1.00 84.44 95 LEU A N 1
ATOM 780 C CA . LEU A 1 95 ? -9.710 -8.550 18.091 1.00 84.44 95 LEU A CA 1
ATOM 781 C C . LEU A 1 95 ? -9.088 -9.217 16.851 1.00 84.44 95 LEU A C 1
ATOM 783 O O . LEU A 1 95 ? -9.178 -8.676 15.747 1.00 84.44 95 LEU A O 1
ATOM 787 N N . ASN A 1 96 ? -8.488 -10.406 16.977 1.00 79.88 96 ASN A N 1
ATOM 788 C CA . ASN A 1 96 ? -7.927 -11.155 15.843 1.00 79.88 96 ASN A CA 1
ATOM 789 C C . ASN A 1 96 ? -8.966 -11.557 14.776 1.00 79.88 96 ASN A C 1
ATOM 791 O O . ASN A 1 96 ? -8.582 -11.867 13.636 1.00 79.88 96 ASN A O 1
ATOM 795 N N . LEU A 1 97 ? -10.258 -11.522 15.118 1.00 75.38 97 LEU A N 1
ATOM 796 C CA . LEU A 1 97 ? -11.363 -11.793 14.203 1.00 75.38 97 LEU A CA 1
ATOM 797 C C . LEU A 1 97 ? -11.645 -10.611 13.263 1.00 75.38 97 LEU A C 1
ATOM 799 O O . LEU A 1 97 ? -12.288 -10.790 12.225 1.00 75.38 97 LEU A O 1
ATOM 803 N N . ILE A 1 98 ? -11.090 -9.426 13.544 1.00 70.25 98 ILE A N 1
ATOM 804 C CA . ILE A 1 98 ? -11.129 -8.281 12.632 1.00 70.25 98 ILE A CA 1
ATOM 805 C C . ILE A 1 98 ? -10.254 -8.596 11.411 1.00 70.25 98 ILE A C 1
ATOM 807 O O . ILE A 1 98 ? -9.046 -8.815 11.509 1.00 70.25 98 ILE A O 1
ATOM 811 N N . ARG A 1 99 ? -10.863 -8.635 10.218 1.00 59.47 99 ARG A N 1
ATOM 812 C CA . ARG A 1 99 ? -10.234 -9.166 8.989 1.00 59.47 99 ARG A CA 1
ATOM 813 C C . ARG A 1 99 ? -9.113 -8.299 8.398 1.00 59.47 99 ARG A C 1
ATOM 815 O O . ARG A 1 99 ? -8.356 -8.785 7.561 1.00 59.47 99 ARG A O 1
ATOM 822 N N . SER A 1 100 ? -8.971 -7.039 8.808 1.00 70.12 100 SER A N 1
ATOM 823 C CA . SER A 1 100 ? -8.005 -6.117 8.195 1.00 70.12 100 SER A CA 1
ATOM 824 C C . SER A 1 100 ? -6.553 -6.484 8.531 1.00 70.12 100 SER A C 1
ATOM 826 O O . SER A 1 100 ? -6.122 -6.410 9.679 1.00 70.12 100 SER A O 1
ATOM 828 N N . LYS A 1 101 ? -5.756 -6.834 7.511 1.00 73.06 101 LYS A N 1
ATOM 829 C CA . LYS A 1 101 ? -4.316 -7.125 7.659 1.00 73.06 101 LYS A CA 1
ATOM 830 C C . LYS A 1 101 ? -3.534 -5.936 8.230 1.00 73.06 101 LYS A C 1
ATOM 832 O O . LYS A 1 101 ? -2.611 -6.140 9.009 1.00 73.06 101 LYS A O 1
ATOM 837 N N . GLN A 1 102 ? -3.898 -4.710 7.847 1.00 71.06 102 GLN A N 1
ATOM 838 C CA . GLN A 1 102 ? -3.273 -3.495 8.378 1.00 71.06 102 GLN A CA 1
ATOM 839 C C . GLN A 1 102 ? -3.543 -3.365 9.876 1.00 71.06 102 GLN A C 1
ATOM 841 O O . GLN A 1 102 ? -2.596 -3.235 10.645 1.00 71.06 102 GLN A O 1
ATOM 846 N N . PHE A 1 103 ? -4.806 -3.521 10.280 1.00 72.88 103 PHE A N 1
ATOM 847 C CA . PHE A 1 103 ? -5.206 -3.513 11.684 1.00 72.88 103 PHE A CA 1
ATOM 848 C C . PHE A 1 103 ? -4.434 -4.556 12.501 1.00 72.88 103 PHE A C 1
ATOM 850 O O . PHE A 1 103 ? -3.876 -4.241 13.546 1.00 72.88 103 PHE A O 1
ATOM 857 N N . LYS A 1 104 ? -4.318 -5.787 11.980 1.00 80.31 104 LYS A N 1
ATOM 858 C CA . LYS A 1 104 ? -3.558 -6.866 12.631 1.00 80.31 104 LYS A CA 1
ATOM 859 C C . LYS A 1 104 ? -2.083 -6.535 12.836 1.00 80.31 104 LYS A C 1
ATOM 861 O O . LYS A 1 104 ? -1.505 -6.906 13.852 1.00 80.31 104 LYS A O 1
ATOM 866 N N . ASN A 1 105 ? -1.467 -5.852 11.877 1.00 78.62 105 ASN A N 1
ATOM 867 C CA . ASN A 1 105 ? -0.071 -5.447 11.995 1.00 78.62 105 ASN A CA 1
ATOM 868 C C . ASN A 1 105 ? 0.102 -4.314 13.009 1.00 78.62 105 ASN A C 1
ATOM 870 O O . ASN A 1 105 ? 1.058 -4.321 13.779 1.00 78.62 105 ASN A O 1
ATOM 874 N N . GLU A 1 106 ? -0.811 -3.347 12.993 1.00 80.69 106 GLU A N 1
ATOM 875 C CA . GLU A 1 106 ? -0.735 -2.156 13.828 1.00 80.69 106 GLU A CA 1
ATOM 876 C C . GLU A 1 106 ? -1.027 -2.474 15.294 1.00 80.69 106 GLU A C 1
ATOM 878 O O . GLU A 1 106 ? -0.236 -2.117 16.164 1.00 80.69 106 GLU A O 1
ATOM 883 N N . TYR A 1 107 ? -2.077 -3.248 15.562 1.00 85.31 107 TYR A N 1
ATOM 884 C CA . TYR A 1 107 ? -2.555 -3.585 16.904 1.00 85.31 107 TYR A CA 1
ATOM 885 C C . TYR A 1 107 ? -2.201 -5.013 17.315 1.00 85.31 107 TYR A C 1
ATOM 887 O O . TYR A 1 107 ? -2.937 -5.652 18.062 1.00 85.31 107 TYR A O 1
ATOM 895 N N . LYS A 1 108 ? -1.054 -5.520 16.843 1.00 88.50 108 LYS A N 1
ATOM 896 C CA . LYS A 1 108 ? -0.571 -6.878 17.138 1.00 88.50 108 LYS A CA 1
ATOM 897 C C . LYS A 1 108 ? -0.650 -7.263 18.630 1.00 88.50 108 LYS A C 1
ATOM 899 O O . LYS A 1 108 ? -1.085 -8.384 18.886 1.00 88.50 108 LYS A O 1
ATOM 904 N N . PRO A 1 109 ? -0.295 -6.386 19.597 1.00 91.50 109 PRO A N 1
ATOM 905 C CA . PRO A 1 109 ? -0.389 -6.716 21.023 1.00 91.50 109 PRO A CA 1
ATOM 906 C C . PRO A 1 109 ? -1.818 -6.958 21.518 1.00 91.50 109 PRO A C 1
ATOM 908 O O . PRO A 1 109 ? -2.001 -7.662 22.497 1.00 91.50 109 PRO A O 1
ATOM 911 N N . LEU A 1 110 ? -2.822 -6.395 20.844 1.00 90.25 110 LEU A N 1
ATOM 912 C CA . LEU A 1 110 ? -4.218 -6.436 21.279 1.00 90.25 110 LEU A CA 1
ATOM 913 C C . LEU A 1 110 ? -4.999 -7.600 20.663 1.00 90.25 110 LEU A C 1
ATOM 915 O O . LEU A 1 110 ? -6.140 -7.839 21.027 1.00 90.25 110 LEU A O 1
ATOM 919 N N . LEU A 1 111 ? -4.432 -8.336 19.705 1.00 89.94 111 LEU A N 1
ATOM 920 C CA . LEU A 1 111 ? -5.200 -9.297 18.905 1.00 89.94 111 LEU A CA 1
ATOM 921 C C . LEU A 1 111 ? -5.814 -10.448 19.709 1.00 89.94 111 LEU A C 1
ATOM 923 O O . LEU A 1 111 ? -6.804 -11.031 19.266 1.00 89.94 111 LEU A O 1
ATOM 927 N N . THR A 1 112 ? -5.229 -10.786 20.854 1.00 92.62 112 THR A N 1
ATOM 928 C CA . THR A 1 112 ? -5.736 -11.817 21.768 1.00 92.62 112 THR A CA 1
ATOM 929 C C . THR A 1 112 ? -6.748 -11.281 22.772 1.00 92.62 112 THR A C 1
ATOM 931 O O . THR A 1 112 ? -7.465 -12.076 23.371 1.00 92.62 112 THR A O 1
ATOM 934 N N . GLU A 1 113 ? -6.828 -9.962 22.938 1.00 95.50 113 GLU A N 1
ATOM 935 C CA . GLU A 1 113 ? -7.732 -9.326 23.888 1.00 95.50 113 GLU A CA 1
ATOM 936 C C . GLU A 1 113 ? -9.173 -9.344 23.377 1.00 95.50 113 GLU A C 1
ATOM 938 O O . GLU A 1 113 ? -9.440 -9.212 22.175 1.00 95.50 113 GLU A O 1
ATOM 943 N N . ILE A 1 114 ? -10.107 -9.478 24.319 1.00 95.56 114 ILE A N 1
ATOM 944 C CA . ILE A 1 114 ? -11.538 -9.306 24.071 1.00 95.56 114 ILE A CA 1
ATOM 945 C C . ILE A 1 114 ? -11.783 -7.821 23.792 1.00 95.56 114 ILE A C 1
ATOM 947 O O . ILE A 1 114 ? -11.412 -6.959 24.584 1.00 95.56 114 ILE A O 1
ATOM 951 N N . ALA A 1 115 ? -12.415 -7.487 22.667 1.00 93.31 115 ALA A N 1
ATOM 952 C CA . ALA A 1 115 ? -12.533 -6.094 22.236 1.00 93.31 115 ALA A CA 1
ATOM 953 C C . ALA A 1 115 ? -13.194 -5.193 23.302 1.00 93.31 115 ALA A C 1
ATOM 955 O O . ALA A 1 115 ? -12.748 -4.071 23.525 1.00 93.31 115 ALA A O 1
ATOM 956 N N . GLY A 1 116 ? -14.197 -5.694 24.022 1.00 96.31 116 GLY A N 1
ATOM 957 C CA . GLY A 1 116 ? -14.907 -4.978 25.081 1.00 96.31 116 GLY A CA 1
ATOM 958 C C . GLY A 1 116 ? -14.088 -4.655 26.330 1.00 96.31 116 GLY A C 1
ATOM 959 O O . GLY A 1 116 ? -14.494 -3.759 27.075 1.00 96.31 116 GLY A O 1
ATOM 960 N N . THR A 1 117 ? -12.959 -5.338 26.561 1.00 97.31 117 THR A N 1
ATOM 961 C CA . THR A 1 117 ? -12.060 -5.078 27.702 1.00 97.31 117 THR A CA 1
ATOM 962 C C . THR A 1 117 ? -10.958 -4.073 27.368 1.00 97.31 117 THR A C 1
ATOM 964 O O . THR A 1 117 ? -10.404 -3.457 28.277 1.00 97.31 117 THR A O 1
ATOM 967 N N . THR A 1 118 ? -10.671 -3.866 26.079 1.00 96.38 118 THR A N 1
ATOM 968 C CA . THR A 1 118 ? -9.733 -2.832 25.613 1.00 96.38 118 THR A CA 1
ATOM 969 C C . THR A 1 118 ? -10.274 -1.421 25.842 1.00 96.38 118 THR A C 1
ATOM 971 O O . THR A 1 118 ? -11.463 -1.236 26.100 1.00 96.38 118 THR A O 1
ATOM 974 N N . LYS A 1 119 ? -9.410 -0.414 25.743 1.00 96.44 119 LYS A N 1
ATOM 975 C CA . LYS A 1 119 ? -9.691 1.007 25.984 1.00 96.44 119 LYS A CA 1
ATOM 976 C C . LYS A 1 119 ? -9.406 1.829 24.736 1.00 96.44 119 LYS A C 1
ATOM 978 O O . LYS A 1 119 ? -8.613 1.419 23.894 1.00 96.44 119 LYS A O 1
ATOM 983 N N . LEU A 1 120 ? -9.971 3.035 24.633 1.00 91.56 120 LEU A N 1
ATOM 984 C CA . LEU A 1 120 ? -9.634 3.955 23.534 1.00 91.56 120 LEU A CA 1
ATOM 985 C C . LEU A 1 120 ? -8.124 4.259 23.498 1.00 91.56 120 LEU A C 1
ATOM 987 O O . LEU A 1 120 ? -7.533 4.285 22.418 1.00 91.56 120 LEU A O 1
ATOM 991 N N . SER A 1 121 ? -7.480 4.385 24.662 1.00 93.12 121 SER A N 1
ATOM 992 C CA . SER A 1 121 ? -6.030 4.586 24.781 1.00 93.12 121 SER A CA 1
ATOM 993 C C . SER A 1 121 ? -5.165 3.493 24.162 1.00 93.12 121 SER A C 1
ATOM 995 O O . SER A 1 121 ? -4.008 3.743 23.840 1.00 93.12 121 SER A O 1
ATOM 997 N N . ASP A 1 122 ? -5.706 2.291 23.971 1.00 92.31 122 ASP A N 1
ATOM 998 C CA . ASP A 1 122 ? -4.958 1.188 23.369 1.00 92.31 122 ASP A CA 1
ATOM 999 C C . ASP A 1 122 ? -4.821 1.367 21.844 1.00 92.31 122 ASP A C 1
ATOM 1001 O O . ASP A 1 122 ? -3.931 0.787 21.213 1.00 92.31 122 ASP A O 1
ATOM 1005 N N . TYR A 1 123 ? -5.683 2.202 21.246 1.00 86.69 123 TYR A N 1
ATOM 1006 C CA . TYR A 1 123 ? -5.770 2.396 19.7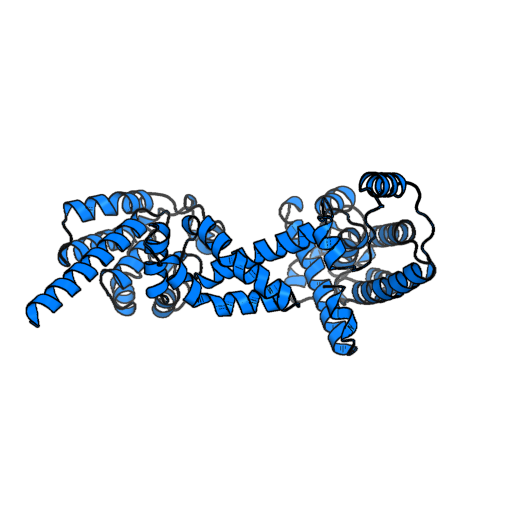98 1.00 86.69 123 TYR A CA 1
ATOM 1007 C C . TYR A 1 123 ? -5.150 3.704 19.304 1.00 86.69 123 TYR A C 1
ATOM 1009 O O . TYR A 1 123 ? -4.623 3.750 18.187 1.00 86.69 123 TYR A O 1
ATOM 1017 N N . PHE A 1 124 ? -5.185 4.758 20.120 1.00 82.75 124 PHE A N 1
ATOM 1018 C CA . PHE A 1 124 ? -4.707 6.087 19.746 1.00 82.75 124 PHE A CA 1
ATOM 1019 C C . PHE A 1 124 ? -3.292 6.325 20.288 1.00 82.75 124 PHE A C 1
ATOM 1021 O O . PHE A 1 124 ? -3.092 6.578 21.468 1.00 82.75 124 PHE A O 1
ATOM 1028 N N . ARG A 1 125 ? -2.287 6.209 19.409 1.00 71.44 125 ARG A N 1
ATOM 1029 C CA . ARG A 1 125 ? -0.855 6.319 19.770 1.00 71.44 125 ARG A CA 1
ATOM 1030 C C . ARG A 1 125 ? -0.292 7.743 19.764 1.00 71.44 125 ARG A C 1
ATOM 1032 O O . ARG A 1 125 ? 0.819 7.946 20.246 1.00 71.44 125 ARG A O 1
ATOM 1039 N N . LYS A 1 126 ? -0.997 8.690 19.145 1.00 75.88 126 LYS A N 1
ATOM 1040 C CA . LYS A 1 126 ? -0.651 10.121 19.155 1.00 75.88 126 LYS A CA 1
ATOM 1041 C C . LYS A 1 126 ? -1.373 10.813 20.317 1.00 75.88 126 LYS A C 1
ATOM 1043 O O . LYS A 1 126 ? -2.101 10.156 21.056 1.00 75.88 126 LYS A O 1
ATOM 1048 N N . GLU A 1 127 ? -1.206 12.131 20.435 1.00 81.31 127 GLU A N 1
ATOM 1049 C CA . GLU A 1 127 ? -2.115 12.959 21.233 1.00 81.31 127 GLU A CA 1
ATOM 1050 C C . GLU A 1 127 ? -3.565 12.605 20.871 1.00 81.31 127 GLU A C 1
ATOM 1052 O O . GLU A 1 127 ? -3.923 12.653 19.687 1.00 81.31 127 GLU A O 1
ATOM 1057 N N . PRO A 1 128 ? -4.363 12.142 21.843 1.00 74.81 128 PRO A N 1
ATOM 1058 C CA . PRO A 1 128 ? -5.639 11.495 21.575 1.00 74.81 128 PRO A CA 1
ATOM 1059 C C . PRO A 1 128 ? -6.637 12.426 20.882 1.00 74.81 128 PRO A C 1
ATOM 1061 O O . PRO A 1 128 ? -7.410 11.967 20.044 1.00 74.81 128 PRO A O 1
ATOM 1064 N N . GLU A 1 129 ? -6.569 13.729 21.145 1.00 76.75 129 GLU A N 1
ATOM 1065 C CA . GLU A 1 129 ? -7.401 14.748 20.510 1.00 76.75 129 GLU A CA 1
ATOM 1066 C C . GLU A 1 129 ? -7.154 14.806 18.999 1.00 76.75 129 GLU A C 1
ATOM 1068 O O . GLU A 1 129 ? -8.078 14.651 18.199 1.00 76.75 129 GLU A O 1
ATOM 1073 N N . THR A 1 130 ? -5.884 14.930 18.613 1.00 74.31 130 THR A N 1
ATOM 1074 C CA . THR A 1 130 ? -5.446 14.939 17.213 1.00 74.31 130 THR A CA 1
ATOM 1075 C C . THR A 1 130 ? -5.700 13.588 16.547 1.00 74.31 130 THR A C 1
ATOM 1077 O O . THR A 1 130 ? -6.109 13.510 15.392 1.00 74.31 130 THR A O 1
ATOM 1080 N N . ALA A 1 131 ? -5.483 12.496 17.281 1.00 70.12 131 ALA A N 1
ATOM 1081 C CA . ALA A 1 131 ? -5.688 11.154 16.764 1.00 70.12 131 ALA A CA 1
ATOM 1082 C C . ALA A 1 131 ? -7.156 10.876 16.456 1.00 70.12 131 ALA A C 1
ATOM 1084 O O . ALA A 1 131 ? -7.431 10.160 15.511 1.00 70.12 131 ALA A O 1
ATOM 1085 N N . ILE A 1 132 ? -8.100 11.396 17.236 1.00 69.62 132 ILE A N 1
ATOM 1086 C CA . ILE A 1 132 ? -9.519 11.196 16.954 1.00 69.62 132 ILE A CA 1
ATOM 1087 C C . ILE A 1 132 ? -9.979 12.159 15.852 1.00 69.62 132 ILE A C 1
ATOM 1089 O O . ILE A 1 132 ? -10.692 11.715 14.960 1.00 69.62 132 ILE A O 1
ATOM 1093 N N . SER A 1 133 ? -9.552 13.426 15.839 1.00 68.75 133 SER A N 1
ATOM 1094 C CA . SER A 1 133 ? -9.966 14.381 14.794 1.00 68.75 133 SER A CA 1
ATOM 1095 C C . SER A 1 133 ? -9.470 13.999 13.391 1.00 68.75 133 SER A C 1
ATOM 1097 O O . SER A 1 133 ? -10.259 14.000 12.445 1.00 68.75 133 SER A O 1
ATOM 1099 N N . GLU A 1 134 ? -8.211 13.558 13.259 1.00 68.31 134 GLU A N 1
ATOM 1100 C CA . GLU A 1 134 ? -7.599 13.171 11.975 1.00 68.31 134 GLU A CA 1
ATOM 1101 C C . GLU A 1 134 ? -8.361 12.043 11.248 1.00 68.31 134 GLU A C 1
ATOM 1103 O O . GLU A 1 134 ? -8.314 11.958 10.019 1.00 68.31 134 GLU A O 1
ATOM 1108 N N . TYR A 1 135 ? -9.068 11.166 11.973 1.00 64.75 135 TYR A N 1
ATOM 1109 C CA . TYR A 1 135 ? -9.841 10.082 11.350 1.00 64.75 135 TYR A CA 1
ATOM 1110 C C . TYR A 1 135 ? -11.143 10.576 10.709 1.00 64.75 135 TYR A C 1
ATOM 1112 O O . TYR A 1 135 ? -11.690 9.887 9.846 1.00 64.75 135 TYR A O 1
ATOM 1120 N N . TRP A 1 136 ? -11.649 11.747 11.109 1.00 66.94 136 TRP A N 1
ATOM 1121 C CA . TRP A 1 136 ? -13.041 12.134 10.866 1.00 66.94 136 TRP A CA 1
ATOM 1122 C C . TRP A 1 136 ? -13.228 13.502 10.194 1.00 66.94 136 TRP A C 1
ATOM 1124 O O . TRP A 1 136 ? -14.362 13.965 10.080 1.00 66.94 136 TRP A O 1
ATOM 1134 N N . ASP A 1 137 ? -12.158 14.122 9.691 1.00 55.28 137 ASP A N 1
ATOM 1135 C CA . ASP A 1 137 ? -12.150 15.460 9.066 1.00 55.28 137 ASP A CA 1
ATOM 1136 C C . ASP A 1 137 ? -12.831 15.557 7.675 1.00 55.28 137 ASP A C 1
ATOM 1138 O O . ASP A 1 137 ? -12.676 16.542 6.956 1.00 55.28 137 ASP A O 1
ATOM 1142 N N . SER A 1 138 ? -13.638 14.570 7.267 1.00 57.03 138 SER A N 1
ATOM 1143 C CA . SER A 1 138 ? -14.459 14.664 6.043 1.00 57.03 138 SER A CA 1
ATOM 1144 C C . SER A 1 138 ? -15.911 14.249 6.295 1.00 57.03 138 SER A C 1
ATOM 1146 O O . SER A 1 138 ? -16.423 13.280 5.736 1.00 57.03 138 SER A O 1
ATOM 1148 N N . ASP A 1 139 ? -16.602 15.014 7.143 1.00 58.84 139 ASP A N 1
ATOM 1149 C CA . ASP A 1 139 ? -18.033 14.835 7.451 1.00 58.84 139 ASP A CA 1
ATOM 1150 C C . ASP A 1 139 ? -18.917 14.733 6.208 1.00 58.84 139 ASP A C 1
ATOM 1152 O O . ASP A 1 139 ? -19.840 13.918 6.137 1.00 58.84 139 ASP A O 1
ATOM 1156 N N . THR A 1 140 ? -18.591 15.530 5.196 1.00 65.69 140 THR A N 1
ATOM 1157 C CA . THR A 1 140 ? -19.287 15.538 3.913 1.00 65.69 140 THR A CA 1
ATOM 1158 C C . THR A 1 140 ? -19.079 14.235 3.145 1.00 65.69 140 THR A C 1
ATOM 1160 O O . THR A 1 140 ? -20.028 13.716 2.558 1.00 65.69 140 THR A O 1
ATOM 1163 N N . ASP A 1 141 ? -17.872 13.667 3.170 1.00 75.75 141 ASP A N 1
ATOM 1164 C CA . ASP A 1 141 ? -17.565 12.473 2.387 1.00 75.75 141 ASP A CA 1
ATOM 1165 C C . ASP A 1 141 ? -18.317 11.267 2.949 1.00 75.75 141 ASP A C 1
ATOM 1167 O O . ASP A 1 141 ? -18.920 10.526 2.184 1.00 75.75 141 ASP A O 1
ATOM 1171 N N . LEU A 1 142 ? -18.351 11.075 4.271 1.00 73.62 142 LEU A N 1
ATOM 1172 C CA . LEU A 1 142 ? -19.001 9.913 4.895 1.00 73.62 142 LEU A CA 1
ATOM 1173 C C . LEU A 1 142 ? -20.500 9.827 4.611 1.00 73.62 142 LEU A C 1
ATOM 1175 O O . LEU A 1 142 ? -21.012 8.747 4.305 1.00 73.62 142 LEU A O 1
ATOM 1179 N N . LEU A 1 143 ? -21.192 10.965 4.680 1.00 72.06 143 LEU A N 1
ATOM 1180 C CA . LEU A 1 143 ? -22.607 11.051 4.328 1.00 72.06 143 LEU A CA 1
ATOM 1181 C C . LEU A 1 143 ? -22.817 10.740 2.847 1.00 72.06 143 LEU A C 1
ATOM 1183 O O . LEU A 1 143 ? -23.676 9.932 2.498 1.00 72.06 143 LEU A O 1
ATOM 1187 N N . LEU A 1 144 ? -21.989 11.319 1.976 1.00 81.38 144 LEU A N 1
ATOM 1188 C CA . LEU A 1 144 ? -22.070 11.062 0.544 1.00 81.38 144 LEU A CA 1
ATOM 1189 C C . LEU A 1 144 ? -21.697 9.617 0.186 1.00 81.38 144 LEU A C 1
ATOM 1191 O O . LEU A 1 144 ? -22.284 9.066 -0.737 1.00 81.38 144 LEU A O 1
ATOM 1195 N N . ILE A 1 145 ? -20.789 8.975 0.925 1.00 84.44 145 ILE A N 1
ATOM 1196 C CA . ILE A 1 145 ? -20.446 7.553 0.791 1.00 84.44 145 ILE A CA 1
ATOM 1197 C C . ILE A 1 145 ? -21.651 6.689 1.160 1.00 84.44 145 ILE A C 1
ATOM 1199 O O . ILE A 1 145 ? -22.014 5.796 0.397 1.00 84.44 145 ILE A O 1
ATOM 1203 N N . ALA A 1 146 ? -22.290 6.952 2.303 1.00 76.00 146 ALA A N 1
ATOM 1204 C CA . ALA A 1 146 ? -23.468 6.204 2.735 1.00 76.00 146 ALA A CA 1
ATOM 1205 C C . ALA A 1 146 ? -24.631 6.355 1.741 1.00 76.00 146 ALA A C 1
ATOM 1207 O O . ALA A 1 146 ? -25.262 5.364 1.369 1.00 76.00 146 ALA A O 1
ATOM 1208 N N . ASP A 1 147 ? -24.873 7.577 1.267 1.00 82.00 147 ASP A N 1
ATOM 1209 C CA . ASP A 1 147 ? -25.885 7.882 0.257 1.00 82.00 147 ASP A CA 1
ATOM 1210 C C . ASP A 1 147 ? -25.563 7.231 -1.097 1.00 82.00 147 ASP A C 1
ATOM 1212 O O . ASP A 1 147 ? -26.450 6.666 -1.740 1.00 82.00 147 ASP A O 1
ATOM 1216 N N . ALA A 1 148 ? -24.295 7.260 -1.517 1.00 86.81 148 ALA A N 1
ATOM 1217 C CA . ALA A 1 148 ? -23.824 6.627 -2.744 1.00 86.81 148 ALA A CA 1
ATOM 1218 C C . ALA A 1 148 ? -24.013 5.105 -2.693 1.00 86.81 148 ALA A C 1
ATOM 1220 O O . ALA A 1 148 ? -24.559 4.530 -3.628 1.00 86.81 148 ALA A O 1
ATOM 1221 N N . ILE A 1 149 ? -23.672 4.452 -1.579 1.00 81.31 149 ILE A N 1
ATOM 1222 C CA . ILE A 1 149 ? -23.896 3.007 -1.384 1.00 81.31 149 ILE A CA 1
ATOM 1223 C C . ILE A 1 149 ? -25.392 2.648 -1.452 1.00 81.31 149 ILE A C 1
ATOM 1225 O O . ILE A 1 149 ? -25.749 1.555 -1.884 1.00 81.31 149 ILE A O 1
ATOM 1229 N N . GLN A 1 150 ? -26.280 3.562 -1.051 1.00 78.75 150 GLN A N 1
ATOM 1230 C CA . GLN A 1 150 ? -27.735 3.392 -1.142 1.00 78.75 150 GLN A CA 1
ATOM 1231 C C . GLN A 1 150 ? -28.312 3.726 -2.523 1.00 78.75 150 GLN A C 1
ATOM 1233 O O . GLN A 1 150 ? -29.531 3.730 -2.681 1.00 78.75 150 GLN A O 1
ATOM 1238 N N . ASN A 1 151 ? -27.468 4.011 -3.516 1.00 85.88 151 ASN A N 1
ATOM 1239 C CA . ASN A 1 151 ? -27.884 4.471 -4.839 1.00 85.88 151 ASN A CA 1
ATOM 1240 C C . ASN A 1 151 ? -28.753 5.740 -4.791 1.00 85.88 151 ASN A C 1
ATOM 1242 O O . ASN A 1 151 ? -29.628 5.928 -5.639 1.00 85.88 151 ASN A O 1
ATOM 1246 N N . LYS A 1 152 ? -28.539 6.633 -3.810 1.00 83.88 152 LYS A N 1
ATOM 1247 C CA . LYS A 1 152 ? -29.248 7.916 -3.800 1.00 83.88 152 LYS A CA 1
ATOM 1248 C C . LYS A 1 152 ? -28.785 8.775 -4.986 1.00 83.88 152 LYS A C 1
ATOM 1250 O O . LYS A 1 152 ? -27.574 8.939 -5.176 1.00 83.88 152 LYS A O 1
ATOM 1255 N N . PRO A 1 153 ? -29.712 9.377 -5.754 1.00 88.31 153 PRO A N 1
ATOM 1256 C CA . PRO A 1 153 ? -29.362 10.135 -6.950 1.00 88.31 153 PRO A CA 1
ATOM 1257 C C . PRO A 1 153 ? -28.323 11.240 -6.695 1.00 88.31 153 PRO A C 1
ATOM 1259 O O . PRO A 1 153 ? -28.470 12.090 -5.806 1.00 88.31 153 PRO A O 1
ATOM 1262 N N . GLY A 1 154 ? -27.254 11.239 -7.494 1.00 91.12 154 GLY A N 1
ATOM 1263 C CA . GLY A 1 154 ? -26.217 12.272 -7.474 1.00 91.12 154 GLY A CA 1
ATOM 1264 C C . GLY A 1 154 ? -25.228 12.194 -6.304 1.00 91.12 154 GLY A C 1
ATOM 1265 O O . GLY A 1 154 ? -24.359 13.060 -6.194 1.00 91.12 154 GLY A O 1
ATOM 1266 N N . ALA A 1 155 ? -25.383 11.246 -5.371 1.00 89.69 155 ALA A N 1
ATOM 1267 C CA . ALA A 1 155 ? -24.546 11.182 -4.173 1.00 89.69 155 ALA A CA 1
ATOM 1268 C C . ALA A 1 155 ? -23.098 10.815 -4.503 1.00 89.69 155 ALA A C 1
ATOM 1270 O O . ALA A 1 155 ? -22.172 11.457 -4.007 1.00 89.69 155 ALA A O 1
ATOM 1271 N N . PHE A 1 156 ? -22.909 9.843 -5.395 1.00 95.50 156 PHE A N 1
ATOM 1272 C CA . PHE A 1 156 ? -21.582 9.443 -5.842 1.00 95.50 156 PHE A CA 1
ATOM 1273 C C . PHE A 1 156 ? -20.883 10.543 -6.634 1.00 95.50 156 PHE A C 1
ATOM 1275 O O . PHE A 1 156 ? -19.703 10.794 -6.430 1.00 95.50 156 PHE A O 1
ATOM 1282 N N . GLU A 1 157 ? -21.604 11.243 -7.502 1.00 96.38 157 GLU A N 1
ATOM 1283 C CA . GLU A 1 157 ? -21.059 12.335 -8.300 1.00 96.38 157 GLU A CA 1
ATOM 1284 C C . GLU A 1 157 ? -20.596 13.479 -7.400 1.00 96.38 157 GLU A C 1
ATOM 1286 O O . GLU A 1 157 ? -19.509 14.020 -7.599 1.00 96.38 157 GLU A O 1
ATOM 1291 N N . ARG A 1 158 ? -21.388 13.825 -6.376 1.00 94.19 158 ARG A N 1
ATOM 1292 C CA . ARG A 1 158 ? -20.987 14.811 -5.364 1.00 94.19 158 ARG A CA 1
ATOM 1293 C C . ARG A 1 158 ? -19.753 14.350 -4.596 1.00 94.19 158 ARG A C 1
ATOM 1295 O O . ARG A 1 158 ? -18.842 15.151 -4.425 1.00 94.19 158 ARG A O 1
ATOM 1302 N N . LEU A 1 159 ? -19.709 13.079 -4.189 1.00 93.38 159 LEU A N 1
ATOM 1303 C CA . LEU A 1 159 ? -18.568 12.490 -3.489 1.00 93.38 159 LEU A CA 1
ATOM 1304 C C . LEU A 1 159 ? -17.302 12.524 -4.349 1.00 93.38 159 LEU A C 1
ATOM 1306 O O . LEU A 1 159 ? -16.252 12.965 -3.907 1.00 93.38 159 LEU A O 1
ATOM 1310 N N . TYR A 1 160 ? -17.380 12.062 -5.594 1.00 95.75 160 TYR A N 1
ATOM 1311 C CA . TYR A 1 160 ? -16.217 11.973 -6.466 1.00 95.75 160 TYR A CA 1
ATOM 1312 C C . TYR A 1 160 ? -15.688 13.358 -6.851 1.00 95.75 160 TYR A C 1
ATOM 1314 O O . TYR A 1 160 ? -14.474 13.549 -6.918 1.00 95.75 160 TYR A O 1
ATOM 1322 N N . ARG A 1 161 ? -16.571 14.352 -7.023 1.00 95.56 161 ARG A N 1
ATOM 1323 C CA . ARG A 1 161 ? -16.173 15.746 -7.281 1.00 95.56 161 ARG A CA 1
ATOM 1324 C C . ARG A 1 161 ? -15.265 16.326 -6.196 1.00 95.56 161 ARG A C 1
ATOM 1326 O O . ARG A 1 161 ? -14.422 17.152 -6.532 1.00 95.56 161 ARG A O 1
ATOM 1333 N N . THR A 1 162 ? -15.371 15.895 -4.932 1.00 92.81 162 THR A N 1
ATOM 1334 C CA . THR A 1 162 ? -14.489 16.402 -3.857 1.00 92.81 162 THR A CA 1
ATOM 1335 C C . THR A 1 162 ? -13.027 15.981 -4.046 1.00 92.81 162 THR A C 1
ATOM 1337 O O . THR A 1 162 ? -12.116 16.629 -3.531 1.00 92.81 162 THR A O 1
ATOM 1340 N N . VAL A 1 163 ? -12.782 14.923 -4.826 1.00 94.56 163 VAL A N 1
ATOM 1341 C CA . VAL A 1 163 ? -11.462 14.301 -5.016 1.00 94.56 163 VAL A CA 1
ATOM 1342 C C . VAL A 1 163 ? -11.004 14.237 -6.476 1.00 94.56 163 VAL A C 1
ATOM 1344 O O . VAL A 1 163 ? -9.885 13.793 -6.742 1.00 94.56 163 VAL A O 1
ATOM 1347 N N . GLU A 1 164 ? -11.830 14.684 -7.423 1.00 95.88 164 GLU A N 1
ATOM 1348 C CA . GLU A 1 164 ? -11.623 14.527 -8.867 1.00 95.88 164 GLU A CA 1
ATOM 1349 C C . GLU A 1 164 ? -10.299 15.139 -9.346 1.00 95.88 164 GLU A C 1
ATOM 1351 O O . GLU A 1 164 ? -9.490 14.453 -9.977 1.00 95.88 164 GLU A O 1
ATOM 1356 N N . GLU A 1 165 ? -10.016 16.396 -8.992 1.00 95.69 165 GLU A N 1
ATOM 1357 C CA . GLU A 1 165 ? -8.777 17.073 -9.405 1.00 95.69 165 GLU A CA 1
ATOM 1358 C C . GLU A 1 165 ? -7.527 16.392 -8.836 1.00 95.69 165 GLU A C 1
ATOM 1360 O O . GLU A 1 165 ? -6.513 16.226 -9.522 1.00 95.69 165 GLU A O 1
ATOM 1365 N N . GLN A 1 166 ? -7.603 15.939 -7.584 1.00 95.69 166 GLN A N 1
ATOM 1366 C CA . GLN A 1 166 ? -6.506 15.250 -6.910 1.00 95.69 166 GLN A CA 1
ATOM 1367 C C . GLN A 1 166 ? -6.258 13.859 -7.512 1.00 95.69 166 GLN A C 1
ATOM 1369 O O . GLN A 1 166 ? -5.107 13.411 -7.596 1.00 95.69 166 GLN A O 1
ATOM 1374 N N . ALA A 1 167 ? -7.322 13.171 -7.936 1.00 96.19 167 ALA A N 1
ATOM 1375 C CA . ALA A 1 167 ? -7.242 11.910 -8.661 1.00 96.19 167 ALA A CA 1
ATOM 1376 C C . ALA A 1 167 ? -6.618 12.116 -10.049 1.00 96.19 167 ALA A C 1
ATOM 1378 O O . ALA A 1 167 ? -5.659 11.422 -10.393 1.00 96.19 167 ALA A O 1
ATOM 1379 N N . LEU A 1 168 ? -7.071 13.124 -10.803 1.00 96.69 168 LEU A N 1
ATOM 1380 C CA . LEU A 1 168 ? -6.510 13.481 -12.107 1.00 96.69 168 LEU A CA 1
ATOM 1381 C C . LEU A 1 168 ? -5.023 13.847 -12.007 1.00 96.69 168 LEU A C 1
ATOM 1383 O O . LEU A 1 168 ? -4.214 13.352 -12.792 1.00 96.69 168 LEU A O 1
ATOM 1387 N N . GLY A 1 169 ? -4.634 14.667 -11.026 1.00 94.12 169 GLY A N 1
ATOM 1388 C CA . GLY A 1 169 ? -3.233 15.020 -10.781 1.00 94.12 169 GLY A CA 1
ATOM 1389 C C . GLY A 1 169 ? -2.358 13.796 -10.492 1.00 94.12 169 GLY A C 1
ATOM 1390 O O . GLY A 1 169 ? -1.253 13.674 -11.026 1.00 94.12 169 GLY A O 1
ATOM 1391 N N . PHE A 1 170 ? -2.873 12.841 -9.709 1.00 95.81 170 PHE A N 1
ATOM 1392 C CA . PHE A 1 170 ? -2.195 11.567 -9.465 1.00 95.81 170 PHE A CA 1
ATOM 1393 C C . PHE A 1 170 ? -2.040 10.733 -10.745 1.00 95.81 170 PHE A C 1
ATOM 1395 O O . PHE A 1 170 ? -0.950 10.219 -11.001 1.00 95.81 170 PHE A O 1
ATOM 1402 N N . ILE A 1 171 ? -3.090 10.623 -11.565 1.00 96.75 171 ILE A N 1
ATOM 1403 C CA . ILE A 1 171 ? -3.057 9.871 -12.828 1.00 96.75 171 ILE A CA 1
ATOM 1404 C C . ILE A 1 171 ? -2.057 10.498 -13.802 1.00 96.75 171 ILE A C 1
ATOM 1406 O O . ILE A 1 171 ? -1.183 9.793 -14.306 1.00 96.75 171 ILE A O 1
ATOM 1410 N N . ARG A 1 172 ? -2.106 11.824 -13.988 1.00 94.69 172 ARG A N 1
ATOM 1411 C CA . ARG A 1 172 ? -1.157 12.586 -14.819 1.00 94.69 172 ARG A CA 1
ATOM 1412 C C . ARG A 1 172 ? 0.288 12.311 -14.446 1.00 94.69 172 ARG A C 1
ATOM 1414 O O . ARG A 1 172 ? 1.106 11.987 -15.305 1.00 94.69 172 ARG A O 1
ATOM 1421 N N . PHE A 1 173 ? 0.586 12.382 -13.151 1.00 89.50 173 PHE A N 1
ATOM 1422 C CA . PHE A 1 173 ? 1.922 12.114 -12.636 1.00 89.50 173 PHE A CA 1
ATOM 1423 C C . PHE A 1 173 ? 2.408 10.692 -12.956 1.00 89.50 173 PHE A C 1
ATOM 1425 O O . PHE A 1 173 ? 3.596 10.488 -13.196 1.00 89.50 173 PHE A O 1
ATOM 1432 N N . LYS A 1 174 ? 1.509 9.701 -12.948 1.00 89.06 174 LYS A N 1
ATOM 1433 C CA . LYS A 1 174 ? 1.848 8.296 -13.209 1.00 89.06 174 LYS A CA 1
ATOM 1434 C C . LYS A 1 174 ? 1.912 7.934 -14.690 1.00 89.06 174 LYS A C 1
ATOM 1436 O O . LYS A 1 174 ? 2.681 7.047 -15.040 1.00 89.06 174 LYS A O 1
ATOM 1441 N N . MET A 1 175 ? 1.109 8.581 -15.524 1.00 89.00 175 MET A N 1
ATOM 1442 C CA . MET A 1 175 ? 0.981 8.266 -16.947 1.00 89.00 175 MET A CA 1
ATOM 1443 C C . MET A 1 175 ? 1.954 9.044 -17.832 1.00 89.00 175 MET A C 1
ATOM 1445 O O . MET A 1 175 ? 2.310 8.561 -18.901 1.00 89.00 175 MET A O 1
ATOM 1449 N N . GLY A 1 176 ? 2.352 10.258 -17.438 1.00 79.00 176 GLY A N 1
ATOM 1450 C CA . GLY A 1 176 ? 3.268 11.109 -18.209 1.00 79.00 176 GLY A CA 1
ATOM 1451 C C . GLY A 1 176 ? 2.705 11.682 -19.524 1.00 79.00 176 GLY A C 1
ATOM 1452 O O . GLY A 1 176 ? 3.334 12.559 -20.105 1.00 79.00 176 GLY A O 1
ATOM 1453 N N . ASN A 1 177 ? 1.523 11.242 -19.979 1.00 84.00 177 ASN A N 1
ATOM 1454 C CA . ASN A 1 177 ? 0.838 11.724 -21.185 1.00 84.00 177 ASN A CA 1
ATOM 1455 C C . ASN A 1 177 ? -0.543 12.306 -20.836 1.00 84.00 177 ASN A C 1
ATOM 1457 O O . ASN A 1 177 ? -1.383 11.604 -20.270 1.00 84.00 177 ASN A O 1
ATOM 1461 N N . ASP A 1 178 ? -0.810 13.566 -21.196 1.00 86.25 178 ASP A N 1
ATOM 1462 C CA . ASP A 1 178 ? -2.017 14.273 -20.745 1.00 86.25 178 ASP A CA 1
ATOM 1463 C C . ASP A 1 178 ? -3.319 13.736 -21.368 1.00 86.25 178 ASP A C 1
ATOM 1465 O O . ASP A 1 178 ? -4.341 13.695 -20.684 1.00 86.25 178 ASP A O 1
ATOM 1469 N N . LYS A 1 179 ? -3.289 13.259 -22.623 1.00 90.25 179 LYS A N 1
ATOM 1470 C CA . LYS A 1 179 ? -4.465 12.681 -23.301 1.00 90.25 179 LYS A CA 1
ATOM 1471 C C . LYS A 1 179 ? -4.896 11.383 -22.614 1.00 90.25 179 LYS A C 1
ATOM 1473 O O . LYS A 1 179 ? -5.992 11.313 -22.070 1.00 90.25 179 LYS A O 1
ATOM 1478 N N . ARG A 1 180 ? -3.975 10.418 -22.513 1.00 90.38 180 ARG A N 1
ATOM 1479 C CA . ARG A 1 180 ? -4.217 9.112 -21.865 1.00 90.38 180 ARG A CA 1
ATOM 1480 C C . ARG A 1 180 ? -4.608 9.264 -20.390 1.00 90.38 180 ARG A C 1
ATOM 1482 O O . ARG A 1 180 ? -5.404 8.494 -19.862 1.00 90.38 180 ARG A O 1
ATOM 1489 N N . SER A 1 181 ? -4.069 10.286 -19.722 1.00 92.75 181 SER A N 1
ATOM 1490 C CA . SER A 1 181 ? -4.424 10.593 -18.331 1.00 92.75 181 SER A CA 1
ATOM 1491 C C . SER A 1 181 ? -5.883 11.021 -18.180 1.00 92.75 181 SER A C 1
ATOM 1493 O O . SER A 1 181 ? -6.519 10.637 -17.203 1.00 92.75 181 SER A O 1
ATOM 1495 N N . LYS A 1 182 ? -6.417 11.808 -19.126 1.00 94.38 182 LYS A N 1
ATOM 1496 C CA . LYS A 1 182 ? -7.827 12.233 -19.123 1.00 94.38 182 LYS A CA 1
ATOM 1497 C C . LYS A 1 182 ? -8.764 11.058 -19.379 1.00 94.38 182 LYS A C 1
ATOM 1499 O O . LYS A 1 182 ? -9.797 10.979 -18.723 1.00 94.38 182 LYS A O 1
ATOM 1504 N N . ASP A 1 183 ? -8.387 10.140 -20.263 1.00 95.06 183 ASP A N 1
ATOM 1505 C CA . ASP A 1 183 ? -9.187 8.946 -20.555 1.00 95.06 183 ASP A CA 1
ATOM 1506 C C . ASP A 1 183 ? -9.302 8.045 -19.313 1.00 95.06 183 ASP A C 1
ATOM 1508 O O . ASP A 1 183 ? -10.407 7.753 -18.857 1.00 95.06 183 ASP A O 1
ATOM 1512 N N . LEU A 1 184 ? -8.178 7.730 -18.658 1.00 96.31 184 LEU A N 1
ATOM 1513 C CA . LEU A 1 184 ? -8.190 6.963 -17.405 1.00 96.31 184 LEU A CA 1
ATOM 1514 C C . LEU A 1 184 ? -8.894 7.702 -16.258 1.00 96.31 184 LEU A C 1
ATOM 1516 O O . LEU A 1 184 ? -9.539 7.075 -15.416 1.00 96.31 184 LEU A O 1
ATOM 1520 N N . ALA A 1 185 ? -8.798 9.033 -16.203 1.00 96.50 185 ALA A N 1
ATOM 1521 C CA . ALA A 1 185 ? -9.519 9.823 -15.209 1.00 96.50 185 ALA A CA 1
ATOM 1522 C C . ALA A 1 185 ? -11.040 9.767 -15.410 1.00 96.50 185 ALA A C 1
ATOM 1524 O O . ALA A 1 185 ? -11.760 9.744 -14.416 1.00 96.50 185 ALA A O 1
ATOM 1525 N N . ARG A 1 186 ? -11.527 9.683 -16.658 1.00 96.62 186 ARG A N 1
ATOM 1526 C CA . ARG A 1 186 ? -12.954 9.481 -16.973 1.00 96.62 186 ARG A CA 1
ATOM 1527 C C . ARG A 1 186 ? -13.449 8.085 -16.598 1.00 96.62 186 ARG A C 1
ATOM 1529 O O . ARG A 1 186 ? -14.605 7.939 -16.220 1.00 96.62 186 ARG A O 1
ATOM 1536 N N . GLU A 1 187 ? -12.586 7.076 -16.678 1.00 97.12 187 GLU A N 1
ATOM 1537 C CA . GLU A 1 187 ? -12.917 5.694 -16.304 1.00 97.12 187 GLU A CA 1
ATOM 1538 C C . GLU A 1 187 ? -12.870 5.465 -14.782 1.00 97.12 187 GLU A C 1
ATOM 1540 O O . GLU A 1 187 ? -13.645 4.684 -14.231 1.00 97.12 187 GLU A O 1
ATOM 1545 N N . THR A 1 188 ? -12.000 6.189 -14.072 1.00 97.75 188 THR A N 1
ATOM 1546 C CA . THR A 1 188 ? -11.782 6.025 -12.624 1.00 97.75 188 THR A CA 1
ATOM 1547 C C . THR A 1 188 ? -13.060 6.081 -11.765 1.00 97.75 188 THR A C 1
ATOM 1549 O O . THR A 1 188 ? -13.189 5.211 -10.901 1.00 97.75 188 THR A O 1
ATOM 1552 N N . PRO A 1 189 ? -14.021 7.011 -11.958 1.00 97.88 189 PRO A N 1
ATOM 1553 C CA . PRO A 1 189 ? -15.257 7.032 -11.178 1.00 97.88 189 PRO A CA 1
ATOM 1554 C C . PRO A 1 189 ? -16.021 5.707 -11.240 1.00 97.88 189 PRO A C 1
ATOM 1556 O O . PRO A 1 189 ? -16.523 5.249 -10.219 1.00 97.88 189 PRO A O 1
ATOM 1559 N N . ARG A 1 190 ? -16.060 5.043 -12.401 1.00 96.88 190 ARG A N 1
ATOM 1560 C CA . ARG A 1 190 ? -16.748 3.755 -12.556 1.00 96.88 190 ARG A CA 1
ATOM 1561 C C . ARG A 1 190 ? -16.111 2.668 -11.690 1.00 96.88 190 ARG A C 1
ATOM 1563 O O . ARG A 1 190 ? -16.809 1.985 -10.950 1.00 96.88 190 ARG A O 1
ATOM 1570 N N . GLU A 1 191 ? -14.788 2.551 -11.721 1.00 97.00 191 GLU A N 1
ATOM 1571 C CA . GLU A 1 191 ? -14.052 1.584 -10.889 1.00 97.00 191 GLU A CA 1
ATOM 1572 C C . GLU A 1 191 ? -14.161 1.888 -9.393 1.00 97.00 191 GLU A C 1
ATOM 1574 O O . GLU A 1 191 ? -14.177 0.981 -8.558 1.00 97.00 191 GLU A O 1
ATOM 1579 N N . VAL A 1 192 ? -14.228 3.172 -9.031 1.00 96.94 192 VAL A N 1
ATOM 1580 C CA . VAL A 1 192 ? -14.474 3.592 -7.649 1.00 96.94 192 VAL A CA 1
ATOM 1581 C C . VAL A 1 192 ? -15.886 3.202 -7.225 1.00 96.94 192 VAL A C 1
ATOM 1583 O O . VAL A 1 192 ? -16.028 2.640 -6.145 1.00 96.94 192 VAL A O 1
ATOM 1586 N N . TRP A 1 193 ? -16.897 3.440 -8.062 1.00 96.38 193 TRP A N 1
ATOM 1587 C CA . TRP A 1 193 ? -18.293 3.080 -7.811 1.00 96.38 193 TRP A CA 1
ATOM 1588 C C . TRP A 1 193 ? -18.480 1.572 -7.623 1.00 96.38 193 TRP A C 1
ATOM 1590 O O . TRP A 1 193 ? -18.991 1.140 -6.591 1.00 96.38 193 TRP A O 1
ATOM 1600 N N . GLU A 1 194 ? -17.976 0.759 -8.557 1.00 94.81 194 GLU A N 1
ATOM 1601 C CA . GLU A 1 194 ? -18.065 -0.709 -8.502 1.00 94.81 194 GLU A CA 1
ATOM 1602 C C . GLU A 1 194 ? -17.419 -1.292 -7.233 1.00 94.81 194 GLU A C 1
ATOM 1604 O O . GLU A 1 194 ? -17.813 -2.354 -6.748 1.00 94.81 194 GLU A O 1
ATOM 1609 N N . LYS A 1 195 ? -16.424 -0.593 -6.673 1.00 94.81 195 LYS A N 1
ATOM 1610 C CA . LYS A 1 195 ? -15.698 -0.996 -5.462 1.00 94.81 195 LYS A CA 1
ATOM 1611 C C . LYS A 1 195 ? -16.079 -0.209 -4.215 1.00 94.81 195 LYS A C 1
ATOM 1613 O O . LYS A 1 195 ? -15.528 -0.486 -3.150 1.00 94.81 195 LYS A O 1
ATOM 1618 N N . LEU A 1 196 ? -17.017 0.728 -4.310 1.00 92.19 196 LEU A N 1
ATOM 1619 C CA . LEU A 1 196 ? -17.447 1.554 -3.188 1.00 92.19 196 LEU A CA 1
ATOM 1620 C C . LEU A 1 196 ? -18.043 0.729 -2.033 1.00 92.19 196 LEU A C 1
ATOM 1622 O O . LEU A 1 196 ? -17.727 1.047 -0.890 1.00 92.19 196 LEU A O 1
ATOM 1626 N N . PRO A 1 197 ? -18.792 -0.372 -2.261 1.00 85.81 197 PRO A N 1
ATOM 1627 C CA . PRO A 1 197 ? -19.253 -1.232 -1.166 1.00 85.81 197 PRO A CA 1
ATOM 1628 C C . PRO A 1 197 ? -18.120 -1.911 -0.378 1.00 85.81 197 PRO A C 1
ATOM 1630 O O . PRO A 1 197 ? -18.316 -2.312 0.766 1.00 85.81 197 PRO A O 1
ATOM 1633 N N . GLU A 1 198 ? -16.930 -2.053 -0.976 1.00 84.06 198 GLU A N 1
ATOM 1634 C CA . GLU A 1 198 ? -15.735 -2.597 -0.313 1.00 84.06 198 GLU A CA 1
ATOM 1635 C C . GLU A 1 198 ? -14.928 -1.512 0.426 1.00 84.06 198 GLU A C 1
ATOM 1637 O O . GLU A 1 198 ? -13.977 -1.823 1.152 1.00 84.06 198 GLU A O 1
ATOM 1642 N N . TYR A 1 199 ? -15.247 -0.233 0.210 1.00 83.31 199 TYR A N 1
ATOM 1643 C CA . TYR A 1 199 ? -14.530 0.876 0.818 1.00 83.31 199 TYR A CA 1
ATOM 1644 C C . TYR A 1 199 ? -14.881 1.011 2.299 1.00 83.31 199 TYR A C 1
ATOM 1646 O O . TYR A 1 199 ? -16.037 0.951 2.709 1.00 83.31 199 TYR A O 1
ATOM 1654 N N . ASN A 1 200 ? -13.846 1.225 3.107 1.00 69.62 200 ASN A N 1
ATOM 1655 C CA . ASN A 1 200 ? -13.974 1.418 4.538 1.00 69.62 200 ASN A CA 1
ATOM 1656 C C . ASN A 1 200 ? -13.279 2.735 4.923 1.00 69.62 200 ASN A C 1
ATOM 1658 O O . ASN A 1 200 ? -12.040 2.787 4.896 1.00 69.62 200 ASN A O 1
ATOM 1662 N N . PRO A 1 201 ? -14.049 3.776 5.282 1.00 69.31 201 PRO A N 1
ATOM 1663 C CA . PRO A 1 201 ? -13.494 5.088 5.595 1.00 69.31 201 PRO A CA 1
ATOM 1664 C C . PRO A 1 201 ? -12.695 5.127 6.898 1.00 69.31 201 PRO A C 1
ATOM 1666 O O . PRO A 1 201 ? -11.863 6.007 7.074 1.00 69.31 201 PRO A O 1
ATOM 1669 N N . ALA A 1 202 ? -12.875 4.143 7.779 1.00 59.03 202 ALA A N 1
ATOM 1670 C CA . ALA A 1 202 ? -12.156 4.064 9.042 1.00 59.03 202 ALA A CA 1
ATOM 1671 C C . ALA A 1 202 ? -10.670 3.690 8.858 1.00 59.03 202 ALA A C 1
ATOM 1673 O O . ALA A 1 202 ? -9.859 3.920 9.748 1.00 59.03 202 ALA A O 1
ATOM 1674 N N . PHE A 1 203 ? -10.294 3.099 7.713 1.00 64.38 203 PHE A N 1
ATOM 1675 C CA . PHE A 1 203 ? -8.903 2.708 7.437 1.00 64.38 203 PHE A CA 1
ATOM 1676 C C . PHE A 1 203 ? -8.125 3.710 6.594 1.00 64.38 203 PHE A C 1
ATOM 1678 O O . PHE A 1 203 ? -6.892 3.693 6.607 1.00 64.38 203 PHE A O 1
ATOM 1685 N N . ARG A 1 204 ? -8.810 4.498 5.766 1.00 72.50 204 ARG A N 1
ATOM 1686 C CA . ARG A 1 204 ? -8.163 5.459 4.875 1.00 72.50 204 ARG A CA 1
ATOM 1687 C C . ARG A 1 204 ? -9.167 6.515 4.409 1.00 72.50 204 ARG A C 1
ATOM 1689 O O . ARG A 1 204 ? -10.313 6.146 4.172 1.00 72.50 204 ARG A O 1
ATOM 1696 N N . PRO A 1 205 ? -8.721 7.755 4.144 1.00 81.38 205 PRO A N 1
ATOM 1697 C CA . PRO A 1 205 ? -9.546 8.774 3.500 1.00 81.38 205 PRO A CA 1
ATOM 1698 C C . PRO A 1 205 ? -10.024 8.352 2.105 1.00 81.38 205 PRO A C 1
ATOM 1700 O O . PRO A 1 205 ? -9.351 7.577 1.409 1.00 81.38 205 PRO A O 1
ATOM 1703 N N . PHE A 1 206 ? -11.130 8.940 1.642 1.00 89.88 206 PHE A N 1
ATOM 1704 C CA . PHE A 1 206 ? -11.747 8.573 0.365 1.00 89.88 206 PHE A CA 1
ATOM 1705 C C . PHE A 1 206 ? -10.805 8.812 -0.823 1.00 89.88 206 PHE A C 1
ATOM 1707 O O . PHE A 1 206 ? -10.650 7.945 -1.686 1.00 89.88 206 PHE A O 1
ATOM 1714 N N . ILE A 1 207 ? -10.040 9.909 -0.805 1.00 93.06 207 ILE A N 1
ATOM 1715 C CA . ILE A 1 207 ? -9.006 10.178 -1.815 1.00 93.06 207 ILE A CA 1
ATOM 1716 C C . ILE A 1 207 ? -7.965 9.053 -1.924 1.00 93.06 207 ILE A C 1
ATOM 1718 O O . ILE A 1 207 ? -7.513 8.716 -3.021 1.00 93.06 207 ILE A O 1
ATOM 1722 N N . ALA A 1 208 ? -7.561 8.444 -0.806 1.00 86.19 208 ALA A N 1
ATOM 1723 C CA . ALA A 1 208 ? -6.578 7.365 -0.820 1.00 86.19 208 ALA A CA 1
ATOM 1724 C C . ALA A 1 208 ? -7.161 6.094 -1.454 1.00 86.19 208 ALA A C 1
ATOM 1726 O O . ALA A 1 208 ? -6.453 5.363 -2.154 1.00 86.19 208 ALA A O 1
ATOM 1727 N N . PHE A 1 209 ? -8.455 5.843 -1.246 1.00 93.06 209 PHE A N 1
ATOM 1728 C CA . PHE A 1 209 ? -9.187 4.790 -1.941 1.00 93.06 209 PHE A CA 1
ATOM 1729 C C . PHE A 1 209 ? -9.276 5.058 -3.449 1.00 93.06 209 PHE A C 1
ATOM 1731 O O . PHE A 1 209 ? -8.897 4.186 -4.234 1.00 93.06 209 PHE A O 1
ATOM 1738 N N . VAL A 1 210 ? -9.647 6.273 -3.856 1.00 96.56 210 VAL A N 1
ATOM 1739 C CA . VAL A 1 210 ? -9.722 6.678 -5.270 1.00 96.56 210 VAL A CA 1
ATOM 1740 C C . VAL A 1 210 ? -8.366 6.544 -5.968 1.00 96.56 210 VAL A C 1
ATOM 1742 O O . VAL A 1 210 ? -8.269 5.888 -7.003 1.00 96.56 210 VAL A O 1
ATOM 1745 N N . LYS A 1 211 ? -7.280 7.053 -5.369 1.00 95.19 211 LYS A N 1
ATOM 1746 C CA . LYS A 1 211 ? -5.911 6.897 -5.905 1.00 95.19 211 LYS A CA 1
ATOM 1747 C C . LYS A 1 211 ? -5.501 5.430 -6.037 1.00 95.19 211 LYS A C 1
ATOM 1749 O O . LYS A 1 211 ? -4.814 5.061 -6.988 1.00 95.19 211 LYS A O 1
ATOM 1754 N N . ASN A 1 212 ? -5.914 4.577 -5.098 1.00 94.25 212 ASN A N 1
ATOM 1755 C CA . ASN A 1 212 ? -5.648 3.145 -5.177 1.00 94.25 212 ASN A CA 1
ATOM 1756 C C . ASN A 1 212 ? -6.387 2.487 -6.355 1.00 94.25 212 ASN A C 1
ATOM 1758 O O . ASN A 1 212 ? -5.777 1.681 -7.054 1.00 94.25 212 ASN A O 1
ATOM 1762 N N . ARG A 1 213 ? -7.649 2.856 -6.612 1.00 97.19 213 ARG A N 1
ATOM 1763 C CA . ARG A 1 213 ? -8.404 2.373 -7.782 1.00 97.19 213 ARG A CA 1
ATOM 1764 C C . ARG A 1 213 ? -7.814 2.886 -9.094 1.00 97.19 213 ARG A C 1
ATOM 1766 O O . ARG A 1 213 ? -7.526 2.081 -9.975 1.00 97.19 213 ARG A O 1
ATOM 1773 N N . ALA A 1 214 ? -7.489 4.175 -9.167 1.00 97.19 214 ALA A N 1
ATOM 1774 C CA . ALA A 1 214 ? -6.784 4.765 -10.304 1.00 97.19 214 ALA A CA 1
ATOM 1775 C C . ALA A 1 214 ? -5.456 4.041 -10.603 1.00 97.19 214 ALA A C 1
ATOM 1777 O O . ALA A 1 214 ? -5.134 3.754 -11.751 1.00 97.19 214 ALA A O 1
ATOM 1778 N N . TRP A 1 215 ? -4.692 3.668 -9.569 1.00 94.69 215 TRP A N 1
ATOM 1779 C CA . TRP A 1 215 ? -3.467 2.878 -9.728 1.00 94.69 215 TRP A CA 1
ATOM 1780 C C . TRP A 1 215 ? -3.717 1.485 -10.329 1.00 94.69 215 TRP A C 1
ATOM 1782 O O . TRP A 1 215 ? -2.910 1.013 -11.133 1.00 94.69 215 TRP A O 1
ATOM 1792 N N . PHE A 1 216 ? -4.813 0.811 -9.966 1.00 93.44 216 PHE A N 1
ATOM 1793 C CA . PHE A 1 216 ? -5.181 -0.466 -10.584 1.00 93.44 216 PHE A CA 1
ATOM 1794 C C . PHE A 1 216 ? -5.525 -0.308 -12.067 1.00 93.44 216 PHE A C 1
ATOM 1796 O O . PHE A 1 216 ? -5.035 -1.111 -12.863 1.00 93.44 216 PHE A O 1
ATOM 1803 N N . LEU A 1 217 ? -6.277 0.734 -12.435 1.00 95.50 217 LEU A N 1
ATOM 1804 C CA . LEU A 1 217 ? -6.558 1.070 -13.834 1.00 95.50 217 LEU A CA 1
ATOM 1805 C C . LEU A 1 217 ? -5.279 1.334 -14.627 1.00 95.50 217 LEU A C 1
ATOM 1807 O O . LEU A 1 217 ? -5.055 0.705 -15.655 1.00 95.50 217 LEU A O 1
ATOM 1811 N N . ILE A 1 218 ? -4.384 2.172 -14.102 1.00 94.75 218 ILE A N 1
ATOM 1812 C CA . ILE A 1 218 ? -3.085 2.463 -14.726 1.00 94.75 218 ILE A CA 1
ATOM 1813 C C . ILE A 1 218 ? -2.284 1.173 -14.954 1.00 94.75 218 ILE A C 1
ATOM 1815 O O . ILE A 1 218 ? -1.733 0.955 -16.030 1.00 94.75 218 ILE A O 1
ATOM 1819 N N . ASN A 1 219 ? -2.225 0.279 -13.965 1.00 88.94 219 ASN A N 1
ATOM 1820 C CA . ASN A 1 219 ? -1.522 -0.994 -14.134 1.00 88.94 219 ASN A CA 1
ATOM 1821 C C . ASN A 1 219 ? -2.195 -1.910 -15.159 1.00 88.94 219 ASN A C 1
ATOM 1823 O O . ASN A 1 219 ? -1.491 -2.642 -15.850 1.00 88.94 219 ASN A O 1
ATOM 1827 N N . ARG A 1 220 ? -3.531 -1.913 -15.236 1.00 91.81 220 ARG A N 1
ATOM 1828 C CA . ARG A 1 220 ? -4.283 -2.679 -16.237 1.00 91.81 220 ARG A CA 1
ATOM 1829 C C . ARG A 1 220 ? -3.980 -2.154 -17.638 1.00 91.81 220 ARG A C 1
ATOM 1831 O O . ARG A 1 220 ? -3.593 -2.936 -18.494 1.00 91.81 220 ARG A O 1
ATOM 1838 N N . TYR A 1 221 ? -4.021 -0.838 -17.809 1.00 91.94 221 TYR A N 1
ATOM 1839 C CA . TYR A 1 221 ? -3.640 -0.147 -19.034 1.00 91.94 221 TYR A CA 1
ATOM 1840 C C . TYR A 1 221 ? -2.225 -0.534 -19.497 1.00 91.94 221 TYR A C 1
ATOM 1842 O O . TYR A 1 221 ? -2.042 -1.033 -20.604 1.00 91.94 221 TYR A O 1
ATOM 1850 N N . TRP A 1 222 ? -1.218 -0.417 -18.623 1.00 85.88 222 TRP A N 1
ATOM 1851 C CA . TRP A 1 222 ? 0.156 -0.798 -18.971 1.00 85.88 222 TRP A CA 1
ATOM 1852 C C . TRP A 1 222 ? 0.325 -2.291 -19.246 1.00 85.88 222 TRP A C 1
ATOM 1854 O O . TRP A 1 222 ? 1.163 -2.665 -20.063 1.00 85.88 222 TRP A O 1
ATOM 1864 N N . LYS A 1 223 ? -0.437 -3.154 -18.567 1.00 81.25 223 LYS A N 1
ATOM 1865 C CA . LYS A 1 223 ? -0.430 -4.593 -18.849 1.00 81.25 223 LYS A CA 1
ATOM 1866 C C . LYS A 1 223 ? -1.014 -4.896 -20.221 1.00 81.25 223 LYS A C 1
ATOM 1868 O O . LYS A 1 223 ? -0.421 -5.709 -20.913 1.00 81.25 223 LYS A O 1
ATOM 1873 N N . ASN A 1 224 ? -2.104 -4.241 -20.608 1.00 79.12 224 ASN A N 1
ATOM 1874 C CA . ASN A 1 224 ? -2.735 -4.441 -21.913 1.00 79.12 224 ASN A CA 1
ATOM 1875 C C . ASN A 1 224 ? -1.834 -3.941 -23.050 1.00 79.12 224 ASN A C 1
ATOM 1877 O O . ASN A 1 224 ? -1.715 -4.607 -24.065 1.00 79.12 224 ASN A O 1
ATOM 1881 N N . ILE A 1 225 ? -1.097 -2.846 -22.841 1.00 75.81 225 ILE A N 1
ATOM 1882 C CA . ILE A 1 225 ? -0.086 -2.392 -23.811 1.00 75.81 225 ILE A CA 1
ATOM 1883 C C . ILE A 1 225 ? 1.116 -3.341 -23.880 1.00 75.81 225 ILE A C 1
ATOM 1885 O O . ILE A 1 225 ? 1.657 -3.582 -24.953 1.00 75.81 225 ILE A O 1
ATOM 1889 N N . ARG A 1 226 ? 1.579 -3.867 -22.738 1.00 56.34 226 ARG A N 1
ATOM 1890 C CA . ARG A 1 226 ? 2.775 -4.732 -22.683 1.00 56.34 226 ARG A CA 1
ATOM 1891 C C . ARG A 1 226 ? 2.511 -6.192 -23.057 1.00 56.34 226 ARG A C 1
ATOM 1893 O O . ARG A 1 226 ? 3.461 -6.886 -23.394 1.00 56.34 226 ARG A O 1
ATOM 1900 N N . ASN A 1 227 ? 1.269 -6.665 -22.976 1.00 45.91 227 ASN A N 1
ATOM 1901 C CA . ASN A 1 227 ? 0.834 -7.955 -23.506 1.00 45.91 227 ASN A CA 1
ATOM 1902 C C . ASN A 1 227 ? -0.057 -7.682 -24.724 1.00 45.91 227 ASN A C 1
ATOM 1904 O O . ASN A 1 227 ? -1.266 -7.543 -24.539 1.00 45.91 227 ASN A O 1
ATOM 1908 N N . PRO A 1 228 ? 0.491 -7.642 -25.950 1.00 45.84 228 PRO A N 1
ATOM 1909 C CA . PRO A 1 228 ? -0.310 -7.511 -27.156 1.00 45.84 228 PRO A CA 1
ATOM 1910 C C . PRO A 1 228 ? -1.001 -8.852 -27.418 1.00 45.84 228 PRO A C 1
ATOM 1912 O O . PRO A 1 228 ? -0.566 -9.668 -28.224 1.00 45.84 228 PRO A O 1
ATOM 1915 N N . ARG A 1 229 ? -2.063 -9.135 -26.673 1.00 42.56 229 ARG A N 1
ATOM 1916 C CA . ARG A 1 229 ? -3.087 -10.073 -27.115 1.00 42.56 229 ARG A CA 1
ATOM 1917 C C . ARG A 1 229 ? -4.272 -9.196 -27.472 1.00 42.56 229 ARG A C 1
ATOM 1919 O O . ARG A 1 229 ? -4.959 -8.728 -26.576 1.00 42.56 229 ARG A O 1
ATOM 1926 N N . GLU A 1 230 ? -4.392 -8.946 -28.774 1.00 42.59 230 GLU A N 1
ATOM 1927 C CA . GLU A 1 230 ? -5.471 -8.197 -29.431 1.00 42.59 230 GLU A CA 1
ATOM 1928 C C . GLU A 1 230 ? -5.421 -6.675 -29.217 1.00 42.59 230 GLU A C 1
ATOM 1930 O O . GLU A 1 230 ? -6.260 -6.085 -28.546 1.00 42.59 230 GLU A O 1
ATOM 1935 N N . VAL A 1 231 ? -4.443 -6.017 -29.850 1.00 42.34 231 VAL A N 1
ATOM 1936 C CA . VAL A 1 231 ? -4.631 -4.616 -30.260 1.00 42.34 231 VAL A CA 1
ATOM 1937 C C . VAL A 1 231 ? -5.628 -4.644 -31.415 1.00 42.34 231 VAL A C 1
ATOM 1939 O O . VAL A 1 231 ? -5.400 -5.355 -32.398 1.00 42.34 231 VAL A O 1
ATOM 1942 N N . SER A 1 232 ? -6.752 -3.939 -31.286 1.00 44.72 232 SER A N 1
ATOM 1943 C CA . SER A 1 232 ? -7.728 -3.881 -32.376 1.00 44.72 232 SER A CA 1
ATOM 1944 C C . SER A 1 232 ? -7.110 -3.158 -33.578 1.00 44.72 232 SER A C 1
ATOM 1946 O O . SER A 1 232 ? -6.330 -2.217 -33.412 1.00 44.72 232 SER A O 1
ATOM 1948 N N . LEU A 1 233 ? -7.452 -3.592 -34.794 1.00 43.16 233 LEU A N 1
ATOM 1949 C CA . LEU A 1 233 ? -6.973 -2.982 -36.043 1.00 43.16 233 LEU A CA 1
ATOM 1950 C C . LEU A 1 233 ? -7.215 -1.462 -36.083 1.00 43.16 233 LEU A C 1
ATOM 1952 O O . LEU A 1 233 ? -6.415 -0.733 -36.663 1.00 43.16 233 LEU A O 1
ATOM 1956 N N . ASP A 1 234 ? -8.253 -0.978 -35.402 1.00 47.50 234 ASP A N 1
ATOM 1957 C CA . ASP A 1 234 ? -8.588 0.445 -35.332 1.00 47.50 234 ASP A CA 1
ATOM 1958 C C . ASP A 1 234 ? -7.600 1.255 -34.471 1.00 47.50 234 ASP A C 1
ATOM 1960 O O . ASP A 1 234 ? -7.305 2.407 -34.787 1.00 47.50 234 ASP A O 1
ATOM 1964 N N . GLU A 1 235 ? -7.018 0.659 -33.423 1.00 45.03 235 GLU A N 1
ATOM 1965 C CA . GLU A 1 235 ? -5.975 1.306 -32.607 1.00 45.03 235 GLU A CA 1
ATOM 1966 C C . GLU A 1 235 ? -4.629 1.361 -33.343 1.00 45.03 235 GLU A C 1
ATOM 1968 O O . GLU A 1 235 ? -3.919 2.365 -33.258 1.00 45.03 235 GLU A O 1
ATOM 1973 N N . LEU A 1 236 ? -4.311 0.328 -34.131 1.00 43.03 236 LEU A N 1
ATOM 1974 C CA . LEU A 1 236 ? -3.124 0.292 -34.994 1.00 43.03 236 LEU A CA 1
ATOM 1975 C C . LEU A 1 236 ? -3.210 1.316 -36.133 1.00 43.03 236 LEU A C 1
ATOM 1977 O O . LEU A 1 236 ? -2.240 2.024 -36.394 1.00 43.03 236 LEU A O 1
ATOM 1981 N N . LYS A 1 237 ? -4.383 1.460 -36.761 1.00 49.31 237 LYS A N 1
ATOM 1982 C CA . LYS A 1 237 ? -4.630 2.480 -37.795 1.00 49.31 237 LYS A CA 1
ATOM 1983 C C . LYS A 1 237 ? -4.583 3.906 -37.244 1.00 49.31 237 LYS A C 1
ATOM 1985 O O . LYS A 1 237 ? -4.213 4.829 -37.967 1.00 49.31 237 LYS A O 1
ATOM 1990 N N . PHE A 1 238 ? -4.931 4.097 -35.968 1.00 47.91 238 PHE A N 1
ATOM 1991 C CA . PHE A 1 238 ? -4.834 5.399 -35.308 1.00 47.91 238 PHE A CA 1
ATOM 1992 C C . PHE A 1 238 ? -3.383 5.803 -35.001 1.00 47.91 238 PHE A C 1
ATOM 1994 O O . PHE A 1 238 ? -3.042 6.979 -35.132 1.00 47.91 238 PHE A O 1
ATOM 2001 N N . GLU A 1 239 ? -2.526 4.861 -34.591 1.00 39.78 239 GLU A N 1
ATOM 2002 C CA . GLU A 1 239 ? -1.098 5.137 -34.352 1.00 39.78 239 GLU A CA 1
ATOM 2003 C C . GLU A 1 239 ? -0.266 5.188 -35.649 1.00 39.78 239 GLU A C 1
ATOM 2005 O O . GLU A 1 239 ? 0.748 5.886 -35.677 1.00 39.78 239 GLU A O 1
ATOM 2010 N N . PHE A 1 240 ? -0.717 4.545 -36.735 1.00 42.06 240 PHE A N 1
ATOM 2011 C CA . PHE A 1 240 ? -0.018 4.495 -38.025 1.00 42.06 240 PHE A CA 1
ATOM 2012 C C . PHE A 1 240 ? -0.976 4.747 -39.208 1.00 42.06 240 PHE A C 1
ATOM 2014 O O . PHE A 1 240 ? -1.473 3.799 -39.826 1.00 42.06 240 PHE A O 1
ATOM 2021 N N . PRO A 1 241 ? -1.248 6.018 -39.558 1.00 39.81 241 PRO A N 1
ATOM 2022 C CA . PRO A 1 241 ? -2.096 6.354 -40.698 1.00 39.81 241 PRO A CA 1
ATOM 2023 C C . PRO A 1 241 ? -1.359 6.020 -42.007 1.00 39.81 241 PRO A C 1
ATOM 2025 O O . PRO A 1 241 ? -0.530 6.797 -42.476 1.00 39.81 241 PRO A O 1
ATOM 2028 N N . GLY A 1 242 ? -1.628 4.831 -42.556 1.00 43.31 242 GLY A N 1
ATOM 2029 C CA . GLY A 1 242 ? -0.988 4.299 -43.769 1.00 43.31 242 GLY A CA 1
ATOM 2030 C C . GLY A 1 242 ? -0.964 2.768 -43.898 1.00 43.31 242 GLY A C 1
ATOM 2031 O O . GLY A 1 242 ? -0.456 2.269 -44.895 1.00 43.31 242 GLY A O 1
ATOM 2032 N N . LEU A 1 243 ? -1.481 2.012 -42.918 1.00 45.12 243 LEU A N 1
ATOM 2033 C CA . LEU A 1 243 ? -1.686 0.566 -43.073 1.00 45.12 243 LEU A CA 1
ATOM 2034 C C . LEU A 1 243 ? -2.839 0.288 -44.053 1.00 45.12 243 LEU A C 1
ATOM 2036 O O . LEU A 1 243 ? -4.003 0.492 -43.702 1.00 45.12 243 LEU A O 1
ATOM 2040 N N . ASP A 1 244 ? -2.497 -0.180 -45.255 1.00 53.09 244 ASP A N 1
ATOM 2041 C CA . ASP A 1 244 ? -3.446 -0.641 -46.272 1.00 53.09 244 ASP A CA 1
ATOM 2042 C C . ASP A 1 244 ? -4.226 -1.885 -45.808 1.00 53.09 244 ASP A C 1
ATOM 2044 O O . ASP A 1 244 ? -3.708 -2.760 -45.110 1.00 53.09 244 ASP A O 1
ATOM 2048 N N . ASP A 1 245 ? -5.489 -1.977 -46.233 1.00 52.81 245 ASP A N 1
ATOM 2049 C CA . ASP A 1 245 ? -6.479 -2.977 -45.801 1.00 52.81 245 ASP A CA 1
ATOM 2050 C C . ASP A 1 245 ? -6.187 -4.433 -46.241 1.00 52.81 245 ASP A C 1
ATOM 2052 O O . ASP A 1 245 ? -6.952 -5.342 -45.910 1.00 52.81 245 ASP A O 1
ATOM 2056 N N . GLU A 1 246 ? -5.096 -4.695 -46.968 1.00 49.78 246 GLU A N 1
ATOM 2057 C CA . GLU A 1 246 ? -4.836 -6.006 -47.588 1.00 49.78 246 GLU A CA 1
ATOM 2058 C C . GLU A 1 246 ? -3.984 -6.988 -46.754 1.00 49.78 246 GLU A C 1
ATOM 2060 O O . GLU A 1 246 ? -3.918 -8.178 -47.085 1.00 49.78 246 GLU A O 1
ATOM 2065 N N . GLU A 1 247 ? -3.375 -6.576 -45.634 1.00 46.59 247 GLU A N 1
ATOM 2066 C CA . GLU A 1 247 ? -2.668 -7.514 -44.744 1.00 46.59 247 GLU A CA 1
ATOM 2067 C C . GLU A 1 247 ? -3.601 -8.123 -43.684 1.00 46.59 247 GLU A C 1
ATOM 2069 O O . GLU A 1 247 ? -3.897 -7.554 -42.635 1.00 46.59 247 GLU A O 1
ATOM 2074 N N . THR A 1 248 ? -4.069 -9.344 -43.953 1.00 47.53 248 THR A N 1
ATOM 2075 C CA . THR A 1 248 ? -4.973 -10.081 -43.060 1.00 47.53 248 THR A CA 1
ATOM 2076 C C . THR A 1 248 ? -4.258 -10.528 -41.768 1.00 47.53 248 THR A C 1
ATOM 2078 O O . THR A 1 248 ? -3.141 -11.051 -41.844 1.00 47.53 248 THR A O 1
ATOM 2081 N N . PRO A 1 249 ? -4.914 -10.468 -40.585 1.00 41.22 249 PRO A N 1
ATOM 2082 C CA . PRO A 1 249 ? -4.344 -10.867 -39.285 1.00 41.22 249 PRO A CA 1
ATOM 2083 C C . PRO A 1 249 ? -3.718 -12.272 -39.249 1.00 41.22 249 PRO A C 1
ATOM 2085 O O . PRO A 1 249 ? -2.770 -12.518 -38.504 1.00 41.22 249 PRO A O 1
ATOM 2088 N N . ALA A 1 250 ? -4.191 -13.184 -40.105 1.00 40.81 250 ALA A N 1
ATOM 2089 C CA . ALA A 1 250 ? -3.646 -14.531 -40.253 1.00 40.81 250 ALA A CA 1
ATOM 2090 C C . ALA A 1 250 ? -2.175 -14.552 -40.720 1.00 40.81 250 ALA A C 1
ATOM 2092 O O . ALA A 1 250 ? -1.415 -15.397 -40.252 1.00 40.81 250 ALA A O 1
ATOM 2093 N N . LYS A 1 251 ? -1.744 -13.604 -41.571 1.00 45.72 251 LYS A N 1
ATOM 2094 C CA . LYS A 1 251 ? -0.339 -13.477 -42.012 1.00 45.72 251 LYS A CA 1
ATOM 2095 C C . LYS A 1 251 ? 0.577 -12.903 -40.922 1.00 45.72 251 LYS A C 1
ATOM 2097 O O . LYS A 1 251 ? 1.768 -13.216 -40.890 1.00 45.72 251 LYS A O 1
ATOM 2102 N N . ILE A 1 252 ? 0.027 -12.108 -40.002 1.00 43.12 252 ILE A N 1
ATOM 2103 C CA . ILE A 1 252 ? 0.762 -11.499 -38.880 1.00 43.12 252 ILE A CA 1
ATOM 2104 C C . ILE A 1 252 ? 0.945 -12.520 -37.740 1.00 43.12 252 ILE A C 1
ATOM 2106 O O . ILE A 1 252 ? 2.031 -12.623 -37.161 1.00 43.12 252 ILE A O 1
ATOM 2110 N N . SER A 1 253 ? -0.069 -13.353 -37.468 1.00 39.28 253 SER A N 1
ATOM 2111 C CA . SER A 1 253 ? 0.032 -14.455 -36.497 1.00 39.28 253 SER A CA 1
ATOM 2112 C 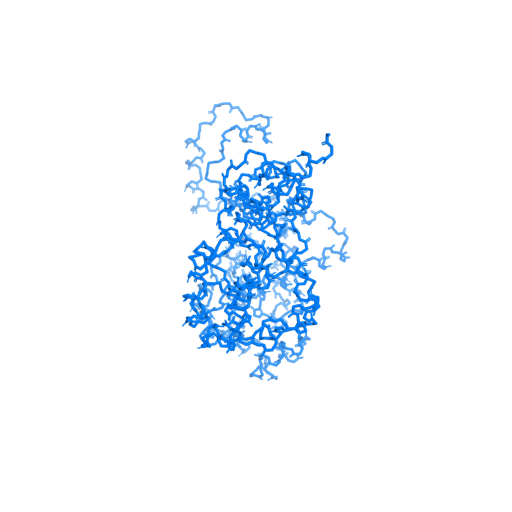C . SER A 1 253 ? 0.947 -15.598 -36.953 1.00 39.28 253 SER A C 1
ATOM 2114 O O . SER A 1 253 ? 1.615 -16.204 -36.117 1.00 39.28 253 SER A O 1
ATOM 2116 N N . SER A 1 254 ? 1.043 -15.881 -38.258 1.00 41.88 254 SER A N 1
ATOM 2117 C CA . SER A 1 254 ? 1.983 -16.891 -38.771 1.00 41.88 254 SER A CA 1
ATOM 2118 C C . SER A 1 254 ? 3.450 -16.444 -38.716 1.00 41.88 254 SER A C 1
ATOM 2120 O O . SER A 1 254 ? 4.324 -17.290 -38.567 1.00 41.88 254 SER A O 1
ATOM 2122 N N . ARG A 1 255 ? 3.732 -15.133 -38.778 1.00 42.44 255 ARG A N 1
ATOM 2123 C CA . ARG A 1 255 ? 5.089 -14.579 -38.589 1.00 42.44 255 ARG A CA 1
ATOM 2124 C C . ARG A 1 255 ? 5.539 -14.645 -37.128 1.00 42.44 255 ARG A C 1
ATOM 2126 O O . ARG A 1 255 ? 6.606 -15.158 -36.824 1.00 42.44 255 ARG A O 1
ATOM 2133 N N . THR A 1 256 ? 4.670 -14.254 -36.200 1.00 39.38 256 THR A N 1
ATOM 2134 C CA . THR A 1 256 ? 5.006 -14.202 -34.764 1.00 39.38 256 THR A CA 1
ATOM 2135 C C . THR A 1 256 ? 5.186 -15.571 -34.096 1.00 39.38 256 THR A C 1
ATOM 2137 O O . THR A 1 256 ? 5.897 -15.664 -33.097 1.00 39.38 256 THR A O 1
ATOM 2140 N N . ALA A 1 257 ? 4.580 -16.639 -34.627 1.00 37.47 257 ALA A N 1
ATOM 2141 C CA . ALA A 1 257 ? 4.795 -18.002 -34.131 1.00 37.47 257 ALA A CA 1
ATOM 2142 C C . ALA A 1 257 ? 6.068 -18.667 -34.696 1.00 37.47 257 ALA A C 1
ATOM 2144 O O . ALA A 1 257 ? 6.639 -19.527 -34.027 1.00 37.47 257 ALA A O 1
ATOM 2145 N N . ALA A 1 258 ? 6.522 -18.262 -35.888 1.00 37.34 258 ALA A N 1
ATOM 2146 C CA . ALA A 1 258 ? 7.757 -18.750 -36.508 1.00 37.34 258 ALA A CA 1
ATOM 2147 C C . ALA A 1 258 ? 9.008 -17.982 -36.022 1.00 37.34 258 ALA A C 1
ATOM 2149 O O . ALA A 1 258 ? 10.055 -18.588 -35.810 1.00 37.34 258 ALA A O 1
ATOM 2150 N N . ASP A 1 259 ? 8.881 -16.686 -35.714 1.00 39.66 259 ASP A N 1
ATOM 2151 C CA . ASP A 1 259 ? 9.989 -15.827 -35.247 1.00 39.66 259 ASP A CA 1
ATOM 2152 C C . ASP A 1 259 ? 10.432 -16.089 -33.790 1.00 39.66 259 ASP A C 1
ATOM 2154 O O . ASP A 1 259 ? 11.411 -15.518 -33.309 1.00 39.66 259 ASP A O 1
ATOM 2158 N N . ALA A 1 260 ? 9.740 -16.965 -33.054 1.00 42.34 260 ALA A N 1
ATOM 2159 C CA . ALA A 1 260 ? 10.126 -17.331 -31.690 1.00 42.34 260 ALA A CA 1
ATOM 2160 C C . ALA A 1 260 ? 11.213 -18.426 -31.626 1.00 42.34 260 ALA A C 1
ATOM 2162 O O . ALA A 1 260 ? 11.782 -18.625 -30.550 1.00 42.34 260 ALA A O 1
ATOM 2163 N N . SER A 1 261 ? 11.512 -19.135 -32.729 1.00 42.41 261 SER A N 1
ATOM 2164 C CA . SER A 1 261 ? 12.520 -20.215 -32.741 1.00 42.41 261 SER A CA 1
ATOM 2165 C C . SER A 1 261 ? 13.741 -19.978 -33.631 1.00 42.41 261 SER A C 1
ATOM 2167 O O . SER A 1 261 ? 14.713 -20.715 -33.497 1.00 42.41 261 SER A O 1
ATOM 2169 N N . GLU A 1 262 ? 13.748 -18.950 -34.476 1.00 48.31 262 GLU A N 1
ATOM 2170 C CA . GLU A 1 262 ? 14.933 -18.529 -35.229 1.00 48.31 262 GLU A CA 1
ATOM 2171 C C . GLU A 1 262 ? 15.181 -17.049 -34.959 1.00 48.31 262 GLU A C 1
ATOM 2173 O O . GLU A 1 262 ? 14.538 -16.171 -35.524 1.00 48.31 262 GLU A O 1
ATOM 2178 N N . SER A 1 263 ? 16.110 -16.759 -34.046 1.00 53.44 263 SER A N 1
ATOM 2179 C CA . SER A 1 263 ? 16.572 -15.396 -33.813 1.00 53.44 263 SER A CA 1
ATOM 2180 C C . SER A 1 263 ? 17.297 -14.900 -35.061 1.00 53.44 263 SER A C 1
ATOM 2182 O O . SER A 1 263 ? 18.505 -15.109 -35.200 1.00 53.44 263 SER A O 1
ATOM 2184 N N . GLN A 1 264 ? 16.561 -14.267 -35.973 1.00 58.44 264 GLN A N 1
ATOM 2185 C CA . GLN A 1 264 ? 17.168 -13.505 -37.052 1.00 58.44 264 GLN A CA 1
ATOM 2186 C C . GLN A 1 264 ? 18.148 -12.487 -36.444 1.00 58.44 264 GLN A C 1
ATOM 2188 O O . GLN A 1 264 ? 17.859 -11.911 -35.386 1.00 58.44 264 GLN A O 1
ATOM 2193 N N . PRO A 1 265 ? 19.333 -12.299 -37.051 1.00 69.62 265 PRO A N 1
ATOM 2194 C CA . PRO A 1 265 ? 20.273 -11.288 -36.595 1.00 69.62 265 PRO A CA 1
ATOM 2195 C C . PRO A 1 265 ? 19.587 -9.918 -36.618 1.00 69.62 265 PRO A C 1
ATOM 2197 O O . PRO A 1 265 ? 18.912 -9.575 -37.587 1.00 69.62 265 PRO A O 1
ATOM 2200 N N . LEU A 1 266 ? 19.739 -9.161 -35.529 1.00 71.50 266 LEU A N 1
ATOM 2201 C CA . LEU A 1 266 ? 19.204 -7.803 -35.421 1.00 71.50 266 LEU A CA 1
ATOM 2202 C C . LEU A 1 266 ? 19.727 -6.947 -36.570 1.00 71.50 266 LEU A C 1
ATOM 2204 O O . LEU A 1 266 ? 20.897 -7.059 -36.939 1.00 71.50 266 LEU A O 1
ATOM 2208 N N . SER A 1 267 ? 18.887 -6.048 -37.080 1.00 83.25 267 SER A N 1
ATOM 2209 C CA . SER A 1 267 ? 19.384 -4.995 -37.962 1.00 83.25 267 SER A CA 1
ATOM 2210 C C . SER A 1 267 ? 20.396 -4.110 -37.219 1.00 83.25 267 SER A C 1
ATOM 2212 O O . SER A 1 267 ? 20.334 -3.958 -35.993 1.00 83.25 267 SER A O 1
ATOM 2214 N N . ASP A 1 268 ? 21.322 -3.489 -37.953 1.00 79.19 268 ASP A N 1
ATOM 2215 C CA . ASP A 1 268 ? 22.339 -2.607 -37.362 1.00 79.19 268 ASP A CA 1
ATOM 2216 C C . ASP A 1 268 ? 21.712 -1.448 -36.565 1.00 79.19 268 ASP A C 1
ATOM 2218 O O . ASP A 1 268 ? 22.248 -1.022 -35.540 1.00 79.19 268 ASP A O 1
ATOM 2222 N N . GLU A 1 269 ? 20.553 -0.943 -36.995 1.00 77.94 269 GLU A N 1
ATOM 2223 C CA . GLU A 1 269 ? 19.831 0.135 -36.313 1.00 77.94 269 GLU A CA 1
ATOM 2224 C C . GLU A 1 269 ? 19.220 -0.332 -34.981 1.00 77.94 269 GLU A C 1
ATOM 2226 O O . GLU A 1 269 ? 19.411 0.315 -33.946 1.00 77.94 269 GLU A O 1
ATOM 2231 N N . GLU A 1 270 ? 18.575 -1.501 -34.960 1.00 73.06 270 GLU A N 1
ATOM 2232 C CA . GLU A 1 270 ? 18.040 -2.101 -33.732 1.00 73.06 270 GLU A CA 1
ATOM 2233 C C . GLU A 1 270 ? 19.147 -2.474 -32.744 1.00 73.06 270 GLU A C 1
ATOM 2235 O O . GLU A 1 270 ? 18.999 -2.280 -31.532 1.00 73.06 270 GLU A O 1
ATOM 2240 N N . LEU A 1 271 ? 20.270 -2.993 -33.248 1.00 74.31 271 LEU A N 1
ATOM 2241 C CA . LEU A 1 271 ? 21.441 -3.299 -32.439 1.00 74.31 271 LEU A CA 1
ATOM 2242 C C . LEU A 1 271 ? 22.009 -2.025 -31.803 1.00 74.31 271 LEU A C 1
ATOM 2244 O O . LEU A 1 271 ? 22.274 -2.011 -30.599 1.00 74.31 271 LEU A O 1
ATOM 2248 N N . ASN A 1 272 ? 22.143 -0.940 -32.571 1.00 73.25 272 ASN A N 1
ATOM 2249 C CA . ASN A 1 272 ? 22.631 0.346 -32.072 1.00 73.25 272 ASN A CA 1
ATOM 2250 C C . ASN A 1 272 ? 21.703 0.956 -31.011 1.00 73.25 272 ASN A C 1
ATOM 2252 O O . ASN A 1 272 ? 22.183 1.437 -29.977 1.00 73.25 272 ASN A O 1
ATOM 2256 N N . GLU A 1 273 ? 20.382 0.886 -31.193 1.00 74.44 273 GLU A N 1
ATOM 2257 C CA . GLU A 1 273 ? 19.441 1.386 -30.187 1.00 74.44 273 GLU A CA 1
ATOM 2258 C C . GLU A 1 273 ? 19.443 0.518 -28.920 1.00 74.44 273 GLU A C 1
ATOM 2260 O O . GLU A 1 273 ? 19.478 1.043 -27.799 1.00 74.44 273 GLU A O 1
ATOM 2265 N N . LYS A 1 274 ? 19.513 -0.814 -29.061 1.00 71.75 274 LYS A N 1
ATOM 2266 C CA . LYS A 1 274 ? 19.699 -1.723 -27.920 1.00 71.75 274 LYS A CA 1
ATOM 2267 C C . LYS A 1 274 ? 21.002 -1.430 -27.178 1.00 71.75 274 LYS A C 1
ATOM 2269 O O . LYS A 1 274 ? 20.983 -1.323 -25.950 1.00 71.75 274 LYS A O 1
ATOM 2274 N N . LEU A 1 275 ? 22.115 -1.240 -27.887 1.00 74.31 275 LEU A N 1
ATOM 2275 C CA . LEU A 1 275 ? 23.405 -0.862 -27.300 1.00 74.31 275 LEU A CA 1
ATOM 2276 C C . LEU A 1 275 ? 23.306 0.452 -26.520 1.00 74.31 275 LEU A C 1
ATOM 2278 O O . LEU A 1 275 ? 23.849 0.555 -25.416 1.00 74.31 275 LEU A O 1
ATOM 2282 N N . ARG A 1 276 ? 22.576 1.443 -27.040 1.00 76.00 276 ARG A N 1
ATOM 2283 C CA . ARG A 1 276 ? 22.357 2.725 -26.360 1.00 76.00 276 ARG A CA 1
ATOM 2284 C C . ARG A 1 276 ? 21.537 2.553 -25.078 1.00 76.00 276 ARG A C 1
ATOM 2286 O O . ARG A 1 276 ? 21.985 2.967 -24.003 1.00 76.00 276 ARG A O 1
ATOM 2293 N N . LEU A 1 277 ? 20.369 1.915 -25.164 1.00 72.19 277 LEU A N 1
ATOM 2294 C CA . LEU A 1 277 ? 19.434 1.769 -24.042 1.00 72.19 277 LEU A CA 1
ATOM 2295 C C . LEU A 1 277 ? 19.968 0.828 -22.954 1.00 72.19 277 LEU A C 1
ATOM 2297 O O . LEU A 1 277 ? 20.055 1.220 -21.783 1.00 72.19 277 LEU A O 1
ATOM 2301 N N . TYR A 1 278 ? 20.391 -0.386 -23.323 1.00 75.75 278 TYR A N 1
ATOM 2302 C CA . TYR A 1 278 ? 20.986 -1.331 -22.374 1.00 75.75 278 TYR A CA 1
ATOM 2303 C C . TYR A 1 278 ? 22.326 -0.830 -21.856 1.00 75.75 278 TYR A C 1
ATOM 2305 O O . TYR A 1 278 ? 22.624 -0.987 -20.673 1.00 75.75 278 TYR A O 1
ATOM 2313 N N . GLY A 1 279 ? 23.107 -0.146 -22.693 1.00 78.12 279 GLY A N 1
ATOM 2314 C CA . GLY A 1 279 ? 24.379 0.434 -22.287 1.00 78.12 279 GLY A CA 1
ATOM 2315 C C . GLY A 1 279 ? 24.246 1.392 -21.122 1.00 78.12 279 GLY A C 1
ATOM 2316 O O . GLY A 1 279 ? 25.057 1.330 -20.197 1.00 78.12 279 GLY A O 1
ATOM 2317 N N . ILE A 1 280 ? 23.220 2.239 -21.131 1.00 75.81 280 ILE A N 1
ATOM 2318 C CA . ILE A 1 280 ? 22.961 3.178 -20.041 1.00 75.81 280 ILE A CA 1
ATOM 2319 C C . ILE A 1 280 ? 22.361 2.445 -18.845 1.00 75.81 280 ILE A C 1
ATOM 2321 O O . ILE A 1 280 ? 22.880 2.583 -17.736 1.00 75.81 280 ILE A O 1
ATOM 2325 N N . LEU A 1 281 ? 21.342 1.608 -19.056 1.00 79.62 281 LEU A N 1
ATOM 2326 C CA . LEU A 1 281 ? 20.694 0.872 -17.972 1.00 79.62 281 LEU A CA 1
ATOM 2327 C C . LEU A 1 281 ? 21.688 -0.002 -17.193 1.00 79.62 281 LEU A C 1
ATOM 2329 O O . LEU A 1 281 ? 21.730 0.057 -15.964 1.00 79.62 281 LEU A O 1
ATOM 2333 N N . TRP A 1 282 ? 22.520 -0.784 -17.880 1.00 88.00 282 TRP A N 1
ATOM 2334 C CA . TRP A 1 282 ? 23.485 -1.692 -17.256 1.00 88.00 282 TRP A CA 1
ATOM 2335 C C . TRP A 1 282 ? 24.654 -0.937 -16.639 1.00 88.00 282 TRP A C 1
ATOM 2337 O O . TRP A 1 282 ? 25.059 -1.252 -15.520 1.00 88.00 282 TRP A O 1
ATOM 2347 N N . LYS A 1 283 ? 25.153 0.115 -17.306 1.00 85.50 283 LYS A N 1
ATOM 2348 C CA . LYS A 1 283 ? 26.179 0.999 -16.732 1.00 85.50 283 LYS A CA 1
ATOM 2349 C C . LYS A 1 283 ? 25.712 1.587 -15.410 1.00 85.50 283 LYS A C 1
ATOM 2351 O O . LYS A 1 283 ? 26.497 1.643 -14.471 1.00 85.50 283 LYS A O 1
ATOM 2356 N N . VAL A 1 284 ? 24.458 2.022 -15.327 1.00 83.25 284 VAL A N 1
ATOM 2357 C CA . VAL A 1 284 ? 23.900 2.583 -14.096 1.00 83.25 284 VAL A CA 1
ATOM 2358 C C . VAL A 1 284 ? 23.645 1.500 -13.056 1.00 83.25 284 VAL A C 1
ATOM 2360 O O . VAL A 1 284 ? 24.038 1.667 -11.904 1.00 83.25 284 VAL A O 1
ATOM 2363 N N . THR A 1 285 ? 23.053 0.377 -13.462 1.00 87.19 285 THR A N 1
ATOM 2364 C CA . THR A 1 285 ? 22.740 -0.745 -12.568 1.00 87.19 285 THR A CA 1
ATOM 2365 C C . THR A 1 285 ? 24.002 -1.255 -11.876 1.00 87.19 285 THR A C 1
ATOM 2367 O O . THR A 1 285 ? 24.071 -1.242 -10.651 1.00 87.19 285 THR A O 1
ATOM 2370 N N . PHE A 1 286 ? 25.046 -1.609 -12.629 1.00 92.62 286 PHE A N 1
ATOM 2371 C CA . PHE A 1 286 ? 26.271 -2.183 -12.059 1.00 92.62 286 PHE A CA 1
ATOM 2372 C C . PHE A 1 286 ? 27.197 -1.156 -11.387 1.00 92.62 286 PHE A C 1
ATOM 2374 O O . PHE A 1 286 ? 28.128 -1.538 -10.679 1.00 92.62 286 PHE A O 1
ATOM 2381 N N . ARG A 1 287 ? 26.940 0.150 -11.557 1.00 90.81 287 ARG A N 1
ATOM 2382 C CA . ARG A 1 287 ? 27.623 1.228 -10.815 1.00 90.81 287 ARG A CA 1
ATOM 2383 C C . ARG A 1 287 ? 26.853 1.716 -9.589 1.00 90.81 287 ARG A C 1
ATOM 2385 O O . ARG A 1 287 ? 27.395 2.528 -8.842 1.00 90.81 287 ARG A O 1
ATOM 2392 N N . CYS A 1 288 ? 25.627 1.247 -9.376 1.00 90.00 288 CYS A N 1
ATOM 2393 C CA . CYS A 1 288 ? 24.818 1.628 -8.226 1.00 90.00 288 CYS A CA 1
ATOM 2394 C C . CYS A 1 288 ? 25.549 1.224 -6.926 1.00 90.00 288 CYS A C 1
ATOM 2396 O O . CYS A 1 288 ? 25.980 0.072 -6.814 1.00 90.00 288 CYS A O 1
ATOM 2398 N N . PRO A 1 289 ? 25.733 2.142 -5.955 1.00 91.06 289 PRO A N 1
ATOM 2399 C CA . PRO A 1 289 ? 26.488 1.889 -4.727 1.00 91.06 289 PRO A CA 1
ATOM 2400 C C . PRO A 1 289 ? 25.650 1.085 -3.722 1.00 91.06 289 PRO A C 1
ATOM 2402 O O . PRO A 1 289 ? 25.324 1.547 -2.634 1.00 91.06 289 PRO A O 1
ATOM 2405 N N . VAL A 1 290 ? 25.250 -0.121 -4.113 1.00 92.44 290 VAL A N 1
ATOM 2406 C CA . VAL A 1 290 ? 24.466 -1.051 -3.296 1.00 92.44 290 VAL A CA 1
ATOM 2407 C C . VAL A 1 290 ? 25.150 -2.409 -3.255 1.00 92.44 290 VAL A C 1
ATOM 2409 O O . VAL A 1 290 ? 26.036 -2.696 -4.061 1.00 92.44 290 VAL A O 1
ATOM 2412 N N . LEU A 1 291 ? 24.744 -3.254 -2.307 1.00 94.88 291 LEU A N 1
ATOM 2413 C CA . LEU A 1 291 ? 25.324 -4.586 -2.164 1.00 94.88 291 LEU A CA 1
ATOM 2414 C C . LEU A 1 291 ? 25.134 -5.416 -3.452 1.00 94.88 291 LEU A C 1
ATOM 2416 O O . LEU A 1 291 ? 24.017 -5.459 -3.983 1.00 94.88 291 LEU A O 1
ATOM 2420 N N . PRO A 1 292 ? 26.174 -6.135 -3.919 1.00 96.69 292 PRO A N 1
ATOM 2421 C CA . PRO A 1 292 ? 26.135 -6.948 -5.136 1.00 96.69 292 PRO A CA 1
ATOM 2422 C C . PRO A 1 292 ? 24.960 -7.923 -5.248 1.00 96.69 292 PRO A C 1
ATOM 2424 O O . PRO A 1 292 ? 24.437 -8.103 -6.345 1.00 96.69 292 PRO A O 1
ATOM 2427 N N . HIS A 1 293 ? 24.487 -8.505 -4.140 1.00 95.25 293 HIS A N 1
ATOM 2428 C CA . HIS A 1 293 ? 23.345 -9.427 -4.169 1.00 95.25 293 HIS A CA 1
ATOM 2429 C C . HIS A 1 293 ? 22.071 -8.776 -4.738 1.00 95.25 293 HIS A C 1
ATOM 2431 O O . HIS A 1 293 ? 21.322 -9.433 -5.461 1.00 95.25 293 HIS A O 1
ATOM 2437 N N . LEU A 1 294 ? 21.831 -7.484 -4.463 1.00 94.00 294 LEU A N 1
ATOM 2438 C CA . LEU A 1 294 ? 20.674 -6.755 -4.994 1.00 94.00 294 LEU A CA 1
ATOM 2439 C C . LEU A 1 294 ? 20.801 -6.557 -6.504 1.00 94.00 294 LEU A C 1
ATOM 2441 O O . LEU A 1 294 ? 19.812 -6.701 -7.217 1.00 94.00 294 LEU A O 1
ATOM 2445 N N . LEU A 1 295 ? 22.011 -6.264 -6.987 1.00 95.25 295 LEU A N 1
ATOM 2446 C CA . LEU A 1 295 ? 22.287 -6.064 -8.410 1.00 95.25 295 LEU A CA 1
ATOM 2447 C C . LEU A 1 295 ? 22.138 -7.366 -9.190 1.00 95.25 295 LEU A C 1
ATOM 2449 O O . LEU A 1 295 ? 21.417 -7.398 -10.178 1.00 95.25 295 LEU A O 1
ATOM 2453 N N . ILE A 1 296 ? 22.749 -8.448 -8.703 1.00 95.62 296 ILE A N 1
ATOM 2454 C CA . ILE A 1 296 ? 22.656 -9.784 -9.307 1.00 95.62 296 ILE A CA 1
ATOM 2455 C C . ILE A 1 296 ? 21.192 -10.210 -9.434 1.00 95.62 296 ILE A C 1
ATOM 2457 O O . ILE A 1 296 ? 20.731 -10.618 -10.498 1.00 95.62 296 ILE A O 1
ATOM 2461 N N . THR A 1 297 ? 20.437 -10.054 -8.352 1.00 92.94 297 THR A N 1
ATOM 2462 C CA . THR A 1 297 ? 19.018 -10.412 -8.307 1.00 92.94 297 THR A CA 1
ATOM 2463 C C . THR A 1 297 ? 18.182 -9.569 -9.248 1.00 92.94 297 THR A C 1
ATOM 2465 O O . THR A 1 297 ? 17.343 -10.101 -9.976 1.00 92.94 297 THR A O 1
ATOM 2468 N N . PHE A 1 298 ? 18.381 -8.249 -9.214 1.00 92.75 298 PHE A N 1
ATOM 2469 C CA . PHE A 1 298 ? 17.700 -7.338 -10.116 1.00 92.75 298 PHE A CA 1
ATOM 2470 C C . PHE A 1 298 ? 17.954 -7.747 -11.565 1.00 92.75 298 PHE A C 1
ATOM 2472 O O . PHE A 1 298 ? 17.007 -7.811 -12.340 1.00 92.75 298 PHE A O 1
ATOM 2479 N N . SER A 1 299 ? 19.195 -8.090 -11.908 1.00 93.88 299 SER A N 1
ATOM 2480 C CA . SER A 1 299 ? 19.565 -8.487 -13.259 1.00 93.88 299 SER A CA 1
ATOM 2481 C C . SER A 1 299 ? 18.908 -9.801 -13.687 1.00 93.88 299 SER A C 1
ATOM 2483 O O . SER A 1 299 ? 18.262 -9.824 -14.732 1.00 93.88 299 SER A O 1
ATOM 2485 N N . PHE A 1 300 ? 18.940 -10.855 -12.863 1.00 94.25 300 PHE A N 1
ATOM 2486 C CA . PHE A 1 300 ? 18.196 -12.086 -13.170 1.00 94.25 300 PHE A CA 1
ATOM 2487 C C . PHE A 1 300 ? 16.694 -11.823 -13.342 1.00 94.25 300 PHE A C 1
ATOM 2489 O O . PHE A 1 300 ? 16.076 -12.330 -14.274 1.00 94.25 300 PHE A O 1
ATOM 2496 N N . ASN A 1 301 ? 16.096 -10.990 -12.486 1.00 91.69 301 ASN A N 1
ATOM 2497 C CA . ASN A 1 301 ? 14.660 -10.738 -12.546 1.00 91.69 301 ASN A CA 1
ATOM 2498 C C . ASN A 1 301 ? 14.234 -9.838 -13.713 1.00 91.69 301 ASN A C 1
ATOM 2500 O O . ASN A 1 301 ? 13.233 -10.113 -14.369 1.00 91.69 301 ASN A O 1
ATOM 2504 N N . LYS A 1 302 ? 14.936 -8.725 -13.924 1.00 86.56 302 LYS A N 1
ATOM 2505 C CA . LYS A 1 302 ? 14.518 -7.663 -14.846 1.00 86.56 302 LYS A CA 1
ATOM 2506 C C . LYS A 1 302 ? 15.185 -7.742 -16.204 1.00 86.56 302 LYS A C 1
ATOM 2508 O O . LYS A 1 302 ? 14.553 -7.345 -17.173 1.00 86.56 302 LYS A O 1
ATOM 2513 N N . LEU A 1 303 ? 16.424 -8.223 -16.274 1.00 85.44 303 LEU A N 1
ATOM 2514 C CA . LEU A 1 303 ? 17.154 -8.327 -17.538 1.00 85.44 303 LEU A CA 1
ATOM 2515 C C . LEU A 1 303 ? 16.969 -9.704 -18.176 1.00 85.44 303 LEU A C 1
ATOM 2517 O O . LEU A 1 303 ? 16.829 -9.787 -19.387 1.00 85.44 303 LEU A O 1
ATOM 2521 N N . LEU A 1 304 ? 16.908 -10.764 -17.363 1.00 87.44 304 LEU A N 1
ATOM 2522 C CA . LEU A 1 304 ? 16.755 -12.147 -17.839 1.00 87.44 304 LEU A CA 1
ATOM 2523 C C . LEU A 1 304 ? 15.339 -12.716 -17.649 1.00 87.44 304 LEU A C 1
ATOM 2525 O O . LEU A 1 304 ? 15.084 -13.866 -17.997 1.00 87.44 304 LEU A O 1
ATOM 2529 N N . GLY A 1 305 ? 14.413 -11.925 -17.092 1.00 84.19 305 GLY A N 1
ATOM 2530 C CA . GLY A 1 305 ? 12.999 -12.289 -16.955 1.00 84.19 305 GLY A CA 1
ATOM 2531 C C . GLY A 1 305 ? 12.699 -13.391 -15.931 1.00 84.19 305 GLY A C 1
ATOM 2532 O O . GLY A 1 305 ? 11.576 -13.896 -15.886 1.00 84.19 305 GLY A O 1
ATOM 2533 N N . GLU A 1 306 ? 13.659 -13.781 -15.088 1.00 90.00 306 GLU A N 1
ATOM 2534 C CA . GLU A 1 306 ? 13.439 -14.850 -14.117 1.00 90.00 306 GLU A CA 1
ATOM 2535 C C . GLU A 1 306 ? 12.470 -14.428 -13.007 1.00 90.00 306 GLU A C 1
ATOM 2537 O O . GLU A 1 306 ? 12.585 -13.359 -12.400 1.00 90.00 306 GLU A O 1
ATOM 2542 N N . LYS A 1 307 ? 11.520 -15.301 -12.660 1.00 90.00 307 LYS A N 1
ATOM 2543 C CA . LYS A 1 307 ? 10.614 -15.044 -11.532 1.00 90.00 307 LYS A CA 1
ATOM 2544 C C . LYS A 1 307 ? 11.407 -15.033 -10.216 1.00 90.00 307 LYS A C 1
ATOM 2546 O O . LYS A 1 307 ? 12.224 -15.931 -10.012 1.00 90.00 307 LYS A O 1
ATOM 2551 N N . PRO A 1 308 ? 11.116 -14.123 -9.265 1.00 89.81 308 PRO A N 1
ATOM 2552 C CA . PRO A 1 308 ? 11.835 -14.069 -7.991 1.00 89.81 308 PRO A CA 1
ATOM 2553 C C . PRO A 1 308 ? 11.850 -15.405 -7.237 1.00 89.81 308 PRO A C 1
ATOM 2555 O O . PRO A 1 308 ? 12.886 -15.801 -6.719 1.00 89.81 308 PRO A O 1
ATOM 2558 N N . ALA A 1 309 ? 10.734 -16.143 -7.245 1.00 87.81 309 ALA A N 1
ATOM 2559 C CA . ALA A 1 309 ? 10.650 -17.466 -6.623 1.00 87.81 309 ALA A CA 1
ATOM 2560 C C . ALA A 1 309 ? 11.622 -18.488 -7.243 1.00 87.81 309 ALA A C 1
ATOM 2562 O O . ALA A 1 309 ? 12.210 -19.284 -6.520 1.00 87.81 309 ALA A O 1
ATOM 2563 N N . SER A 1 310 ? 11.847 -18.423 -8.560 1.00 92.06 310 SER A N 1
ATOM 2564 C CA . SER A 1 310 ? 12.803 -19.287 -9.269 1.00 92.06 310 SER A CA 1
ATOM 2565 C C . SER A 1 310 ? 14.246 -18.962 -8.885 1.00 92.06 310 SER A C 1
ATOM 2567 O O . SER A 1 310 ? 15.043 -19.866 -8.640 1.00 92.06 310 SER A O 1
ATOM 2569 N N . ILE A 1 311 ? 14.572 -17.669 -8.762 1.00 92.88 311 ILE A N 1
ATOM 2570 C CA . ILE A 1 311 ? 15.888 -17.218 -8.292 1.00 92.88 311 ILE A CA 1
ATOM 2571 C C . ILE A 1 311 ? 16.135 -17.767 -6.884 1.00 92.88 311 ILE A C 1
ATOM 2573 O O . ILE A 1 311 ? 17.166 -18.387 -6.632 1.00 92.88 311 ILE A O 1
ATOM 2577 N N . VAL A 1 312 ? 15.173 -17.610 -5.971 1.00 90.50 312 VAL A N 1
ATOM 2578 C CA . VAL A 1 312 ? 15.330 -18.116 -4.603 1.00 90.50 312 VAL A CA 1
ATOM 2579 C C . VAL A 1 312 ? 15.465 -19.641 -4.590 1.00 90.50 312 VAL A C 1
ATOM 2581 O O . VAL A 1 312 ? 16.400 -20.154 -3.981 1.00 90.50 312 VAL A O 1
ATOM 2584 N N . ALA A 1 313 ? 14.619 -20.378 -5.305 1.00 89.94 313 ALA A N 1
ATOM 2585 C CA . ALA A 1 313 ? 14.683 -21.837 -5.316 1.00 89.94 313 ALA A CA 1
ATOM 2586 C C . ALA A 1 313 ? 16.001 -22.373 -5.915 1.00 89.94 313 ALA A C 1
ATOM 2588 O O . ALA A 1 313 ? 16.648 -23.237 -5.326 1.00 89.94 313 ALA A O 1
ATOM 2589 N N . GLY A 1 314 ? 16.432 -21.841 -7.064 1.00 93.75 314 GLY A N 1
ATOM 2590 C CA . GLY A 1 314 ? 17.560 -22.389 -7.828 1.00 93.75 314 GLY A CA 1
ATOM 2591 C C . GLY A 1 314 ? 18.933 -21.789 -7.507 1.00 93.75 314 GLY A C 1
ATOM 2592 O O . GLY A 1 314 ? 19.962 -22.415 -7.777 1.00 93.75 314 GLY A O 1
ATOM 2593 N N . LYS A 1 315 ? 18.987 -20.570 -6.953 1.00 95.69 315 LYS A N 1
ATOM 2594 C CA . LYS A 1 315 ? 20.234 -19.788 -6.840 1.00 95.69 315 LYS A CA 1
ATOM 2595 C C . LYS A 1 315 ? 20.623 -19.424 -5.406 1.00 95.69 315 LYS A C 1
ATOM 2597 O O . LYS A 1 315 ? 21.771 -19.060 -5.175 1.00 95.69 315 LYS A O 1
ATOM 2602 N N . SER A 1 316 ? 19.742 -19.600 -4.420 1.00 94.12 316 SER A N 1
ATOM 2603 C CA . SER A 1 316 ? 19.979 -19.155 -3.033 1.00 94.12 316 SER A CA 1
ATOM 2604 C C . SER A 1 316 ? 21.209 -19.749 -2.345 1.00 94.12 316 SER A C 1
ATOM 2606 O O . SER A 1 316 ? 21.832 -19.089 -1.517 1.00 94.12 316 SER A O 1
ATOM 2608 N N . LYS A 1 317 ? 21.575 -20.993 -2.668 1.00 95.19 317 LYS A N 1
ATOM 2609 C CA . LYS A 1 317 ? 22.734 -21.674 -2.064 1.00 95.19 317 LYS A CA 1
ATOM 2610 C C . LYS A 1 317 ? 24.056 -21.390 -2.790 1.00 95.19 317 LYS A C 1
ATOM 2612 O O . LYS A 1 317 ? 25.091 -21.870 -2.346 1.00 95.19 317 LYS A O 1
ATOM 2617 N N . LYS A 1 318 ? 24.036 -20.655 -3.906 1.00 97.69 318 LYS A N 1
ATOM 2618 C CA . LYS A 1 318 ? 25.236 -20.371 -4.703 1.00 97.69 318 LYS A CA 1
ATOM 2619 C C . LYS A 1 318 ? 25.964 -19.146 -4.153 1.00 97.69 318 LYS A C 1
ATOM 2621 O O . LYS A 1 318 ? 25.332 -18.198 -3.679 1.00 97.69 318 LYS A O 1
ATOM 2626 N N . PHE A 1 319 ? 27.290 -19.168 -4.259 1.00 98.38 319 PHE A N 1
ATOM 2627 C CA . PHE A 1 319 ? 28.128 -18.012 -3.958 1.00 98.38 319 PHE A CA 1
ATOM 2628 C C . PHE A 1 319 ? 27.822 -16.857 -4.909 1.00 98.38 319 PHE A C 1
ATOM 2630 O O . PHE A 1 319 ? 27.602 -17.080 -6.102 1.00 98.38 319 PHE A O 1
ATOM 2637 N N . LEU A 1 320 ? 27.856 -15.625 -4.402 1.00 98.06 320 LEU A N 1
ATOM 2638 C CA . LEU A 1 320 ? 27.602 -14.441 -5.220 1.00 98.06 320 LEU A CA 1
ATOM 2639 C C . LEU A 1 320 ? 28.595 -14.304 -6.376 1.00 98.06 320 LEU A C 1
ATOM 2641 O O . LEU A 1 320 ? 28.190 -13.873 -7.449 1.00 98.06 320 LEU A O 1
ATOM 2645 N N . GLN A 1 321 ? 29.854 -14.722 -6.195 1.00 98.44 321 GLN A N 1
ATOM 2646 C CA . GLN A 1 321 ? 30.833 -14.771 -7.284 1.00 98.44 321 GLN A CA 1
ATOM 2647 C C . GLN A 1 321 ? 30.338 -15.657 -8.433 1.00 98.44 321 GLN A C 1
ATOM 2649 O O . GLN A 1 321 ? 30.264 -15.204 -9.572 1.00 98.44 321 GLN A O 1
ATOM 2654 N N . LYS A 1 322 ? 29.894 -16.883 -8.118 1.00 98.12 322 LYS A N 1
ATOM 2655 C CA . LYS A 1 322 ? 29.392 -17.811 -9.136 1.00 98.12 322 LYS A CA 1
ATOM 2656 C C . LYS A 1 322 ? 28.095 -17.323 -9.779 1.00 98.12 322 LYS A C 1
ATOM 2658 O O . LYS A 1 322 ? 27.841 -17.598 -10.944 1.00 98.12 322 LYS A O 1
ATOM 2663 N N . LEU A 1 323 ? 27.261 -16.603 -9.029 1.00 97.88 323 LEU A N 1
ATOM 2664 C CA . LEU A 1 323 ? 26.071 -15.965 -9.589 1.00 97.88 323 LEU A CA 1
ATOM 2665 C C . LEU A 1 323 ? 26.403 -14.788 -10.510 1.00 97.88 323 LEU A C 1
ATOM 2667 O O . LEU A 1 323 ? 25.644 -14.557 -11.444 1.00 97.88 323 LEU A O 1
ATOM 2671 N N . GLY A 1 324 ? 27.499 -14.067 -10.265 1.00 97.62 324 GLY A N 1
ATOM 2672 C CA . GLY A 1 324 ? 28.020 -13.048 -11.178 1.00 97.62 324 GLY A CA 1
ATOM 2673 C C . GLY A 1 324 ? 28.445 -13.650 -12.518 1.00 97.62 324 GLY A C 1
ATOM 2674 O O . GLY A 1 324 ? 27.999 -13.165 -13.551 1.00 97.62 324 GLY A O 1
ATOM 2675 N N . GLU A 1 325 ? 29.196 -14.754 -12.479 1.00 98.12 325 GLU A N 1
ATOM 2676 C CA . GLU A 1 325 ? 29.617 -15.505 -13.677 1.00 98.12 325 GLU A CA 1
ATOM 2677 C C . GLU A 1 325 ? 28.414 -16.017 -14.476 1.00 98.12 325 GLU A C 1
ATOM 2679 O O . GLU A 1 325 ? 28.284 -15.731 -15.660 1.00 98.12 325 GLU A O 1
ATOM 2684 N N . LEU A 1 326 ? 27.470 -16.689 -13.804 1.00 97.94 326 LEU A N 1
ATOM 2685 C CA . LEU A 1 326 ? 26.248 -17.181 -14.451 1.00 97.94 326 LEU A CA 1
ATOM 2686 C C . LEU A 1 326 ? 25.408 -16.044 -15.044 1.00 97.94 326 LEU A C 1
ATOM 2688 O O . LEU A 1 326 ? 24.775 -16.216 -16.079 1.00 97.94 326 LEU A O 1
ATOM 2692 N N . LEU A 1 327 ? 25.361 -14.889 -14.376 1.00 96.69 327 LEU A N 1
ATOM 2693 C CA . LEU A 1 327 ? 24.642 -13.728 -14.885 1.00 96.69 327 LEU A CA 1
ATOM 2694 C C . LEU A 1 327 ? 25.293 -13.189 -16.163 1.00 96.69 327 LEU A C 1
ATOM 2696 O O . LEU A 1 327 ? 24.581 -12.815 -17.089 1.00 96.69 327 LEU A O 1
ATOM 2700 N N . GLU A 1 328 ? 26.620 -13.113 -16.197 1.00 97.38 328 GLU A N 1
ATOM 2701 C CA . GLU A 1 328 ? 27.371 -12.674 -17.370 1.00 97.38 328 GLU A CA 1
ATOM 2702 C C . GLU A 1 328 ? 27.165 -13.617 -18.557 1.00 97.38 328 GLU A C 1
ATOM 2704 O O . GLU A 1 328 ? 26.779 -13.147 -19.625 1.00 97.38 328 GLU A O 1
ATOM 2709 N N . GLU A 1 329 ? 27.331 -14.926 -18.351 1.00 96.94 329 GLU A N 1
ATOM 2710 C CA . GLU A 1 329 ? 27.105 -15.961 -19.369 1.00 96.94 329 GLU A CA 1
ATOM 2711 C C . GLU A 1 329 ? 25.690 -15.859 -19.967 1.00 96.94 329 GLU A C 1
ATOM 2713 O O . GLU A 1 329 ? 25.516 -15.812 -21.185 1.00 96.94 329 GLU A O 1
ATOM 2718 N N . GLU A 1 330 ? 24.668 -15.743 -19.115 1.00 95.00 330 GLU A N 1
ATOM 2719 C CA . GLU A 1 330 ? 23.272 -15.611 -19.543 1.00 95.00 330 GLU A CA 1
ATOM 2720 C C . GLU A 1 330 ? 22.997 -14.293 -20.279 1.00 95.00 330 GLU A C 1
ATOM 2722 O O . GLU A 1 330 ? 22.201 -14.265 -21.219 1.00 95.00 330 GLU A O 1
ATOM 2727 N N . LEU A 1 331 ? 23.640 -13.189 -19.879 1.00 92.12 331 LEU A N 1
ATOM 2728 C CA . LEU A 1 331 ? 23.513 -11.909 -20.578 1.00 92.12 331 LEU A CA 1
ATOM 2729 C C . LEU A 1 331 ? 24.180 -11.959 -21.955 1.00 92.12 331 LEU A C 1
ATOM 2731 O O . LEU A 1 331 ? 23.590 -11.449 -22.906 1.00 92.12 331 LEU A O 1
ATOM 2735 N N . ILE A 1 332 ? 25.351 -12.587 -22.088 1.00 93.69 332 ILE A N 1
ATOM 2736 C CA . ILE A 1 332 ? 26.016 -12.814 -23.383 1.00 93.69 332 ILE A CA 1
ATOM 2737 C C . ILE A 1 332 ? 25.115 -13.643 -24.291 1.00 93.69 332 ILE A C 1
ATOM 2739 O O . ILE A 1 332 ? 24.832 -13.234 -25.415 1.00 93.69 332 ILE A O 1
ATOM 2743 N N . LEU A 1 333 ? 24.577 -14.743 -23.766 1.00 90.69 333 LEU A N 1
ATOM 2744 C CA . LEU A 1 333 ? 23.728 -15.644 -24.531 1.00 90.69 333 LEU A CA 1
ATOM 2745 C C . LEU A 1 333 ? 22.416 -14.984 -24.987 1.00 90.69 333 LEU A C 1
ATOM 2747 O O . LEU A 1 333 ? 22.006 -15.154 -26.131 1.00 90.69 333 LEU A O 1
ATOM 2751 N N . LYS A 1 334 ? 21.733 -14.246 -24.101 1.00 87.56 334 LYS A N 1
ATOM 2752 C CA . LYS A 1 334 ? 20.356 -13.775 -24.351 1.00 87.56 334 LYS A CA 1
ATOM 2753 C C . LYS A 1 334 ? 20.246 -12.364 -24.911 1.00 87.56 334 LYS A C 1
ATOM 2755 O O . LYS A 1 334 ? 19.218 -12.038 -25.497 1.00 87.56 334 LYS A O 1
ATOM 2760 N N . SER A 1 335 ? 21.238 -11.498 -24.700 1.00 82.81 335 SER A N 1
ATOM 2761 C CA . SER A 1 335 ? 21.107 -10.088 -25.097 1.00 82.81 335 SER A CA 1
ATOM 2762 C C . SER A 1 335 ? 21.443 -9.818 -26.560 1.00 82.81 335 SER A C 1
ATOM 2764 O O . SER A 1 335 ? 21.053 -8.765 -27.063 1.00 82.81 335 SER A O 1
ATOM 2766 N N . GLN A 1 336 ? 22.154 -10.742 -27.222 1.00 84.81 336 GLN A N 1
ATOM 2767 C CA . GLN A 1 336 ? 22.708 -10.566 -28.573 1.00 84.81 336 GLN A CA 1
ATOM 2768 C C . GLN A 1 336 ? 23.657 -9.353 -28.689 1.00 84.81 336 GLN A C 1
ATOM 2770 O O . GLN A 1 336 ? 23.913 -8.858 -29.784 1.00 84.81 336 GLN A O 1
ATOM 2775 N N . LEU A 1 337 ? 24.176 -8.846 -27.562 1.00 85.31 337 LEU A N 1
ATOM 2776 C CA . LEU A 1 337 ? 25.146 -7.751 -27.535 1.00 85.31 337 LEU A CA 1
ATOM 2777 C C . LEU A 1 337 ? 26.583 -8.295 -27.595 1.00 85.31 337 LEU A C 1
ATOM 2779 O O . LEU A 1 337 ? 26.829 -9.402 -27.113 1.00 85.31 337 LEU A O 1
ATOM 2783 N N . PRO A 1 338 ? 27.556 -7.514 -28.106 1.00 91.38 338 PRO A N 1
ATOM 2784 C CA . PRO A 1 338 ? 28.957 -7.921 -28.131 1.00 91.38 338 PRO A CA 1
ATOM 2785 C C . PRO A 1 338 ? 29.470 -8.267 -26.732 1.00 91.38 338 PRO A C 1
ATOM 2787 O O . PRO A 1 338 ? 29.286 -7.499 -25.787 1.00 91.38 338 PRO A O 1
ATOM 2790 N N . GLU A 1 339 ? 30.163 -9.393 -26.597 1.00 95.00 339 GLU A N 1
ATOM 2791 C CA . GLU A 1 339 ? 30.631 -9.902 -25.304 1.00 95.00 339 GLU A CA 1
ATOM 2792 C C . GLU A 1 339 ? 31.485 -8.879 -24.534 1.00 95.00 339 GLU A C 1
ATOM 2794 O O . GLU A 1 339 ? 31.242 -8.619 -23.351 1.00 95.00 339 GLU A O 1
ATOM 2799 N N . ASP A 1 340 ? 32.419 -8.213 -25.216 1.00 94.62 340 ASP A N 1
ATOM 2800 C CA . ASP A 1 340 ? 33.279 -7.188 -24.613 1.00 94.62 340 ASP A CA 1
ATOM 2801 C C . ASP A 1 340 ? 32.484 -6.000 -24.058 1.00 94.62 340 ASP A C 1
ATOM 2803 O O . ASP A 1 340 ? 32.840 -5.419 -23.027 1.00 94.62 340 ASP A O 1
ATOM 2807 N N . PHE A 1 341 ? 31.359 -5.660 -24.694 1.00 91.88 341 PHE A N 1
ATOM 2808 C CA . PHE A 1 341 ? 30.462 -4.625 -24.197 1.00 91.88 341 PHE A CA 1
ATOM 2809 C C . PHE A 1 341 ? 29.832 -5.038 -22.863 1.00 91.88 341 PHE A C 1
ATOM 2811 O O . PHE A 1 341 ? 29.789 -4.234 -21.926 1.00 91.88 341 PHE A O 1
ATOM 2818 N N . ILE A 1 342 ? 29.379 -6.288 -22.751 1.00 91.88 342 ILE A N 1
ATOM 2819 C CA . ILE A 1 342 ? 28.775 -6.830 -21.528 1.00 91.88 342 ILE A CA 1
ATOM 2820 C C . ILE A 1 342 ? 29.816 -6.891 -20.408 1.00 91.88 342 ILE A C 1
ATOM 2822 O O . ILE A 1 342 ? 29.597 -6.315 -19.334 1.00 91.88 342 ILE A O 1
ATOM 2826 N N . ARG A 1 343 ? 30.982 -7.485 -20.687 1.00 95.69 343 ARG A N 1
ATOM 2827 C CA . ARG A 1 343 ? 32.135 -7.569 -19.776 1.00 95.69 343 ARG A CA 1
ATOM 2828 C C . ARG A 1 343 ? 32.512 -6.206 -19.210 1.00 95.69 343 ARG A C 1
ATOM 2830 O O . ARG A 1 343 ? 32.612 -6.034 -17.993 1.00 95.69 343 ARG A O 1
ATOM 2837 N N . ALA A 1 344 ? 32.622 -5.188 -20.065 1.00 93.69 344 ALA A N 1
ATOM 2838 C CA . ALA A 1 344 ? 32.956 -3.829 -19.644 1.00 93.69 344 ALA A CA 1
ATOM 2839 C C . ALA A 1 344 ? 31.919 -3.213 -18.683 1.00 93.69 344 ALA A C 1
ATOM 2841 O O . ALA A 1 344 ? 32.256 -2.345 -17.870 1.00 93.69 344 ALA A O 1
ATOM 2842 N N . ARG A 1 345 ? 30.644 -3.615 -18.764 1.00 92.69 345 ARG A N 1
ATOM 2843 C CA . ARG A 1 345 ? 29.577 -3.132 -17.868 1.00 92.69 345 ARG A CA 1
ATOM 2844 C C . ARG A 1 345 ? 29.520 -3.915 -16.560 1.00 92.69 345 ARG A C 1
ATOM 2846 O O . ARG A 1 345 ? 29.325 -3.296 -15.512 1.00 92.69 345 ARG A O 1
ATOM 2853 N N . ILE A 1 346 ? 29.747 -5.225 -16.602 1.00 95.31 346 ILE A N 1
ATOM 2854 C CA . ILE A 1 346 ? 29.745 -6.097 -15.419 1.00 95.31 346 ILE A CA 1
ATOM 2855 C C . ILE A 1 346 ? 31.048 -5.975 -14.614 1.00 95.31 346 ILE A C 1
ATOM 2857 O O . ILE A 1 346 ? 31.035 -6.206 -13.409 1.00 95.31 346 ILE A O 1
ATOM 2861 N N . ALA A 1 347 ? 32.149 -5.490 -15.197 1.00 95.88 347 ALA A N 1
ATOM 2862 C CA . ALA A 1 347 ? 33.431 -5.310 -14.502 1.00 95.88 347 ALA A CA 1
ATOM 2863 C C . ALA A 1 347 ? 33.309 -4.618 -13.127 1.00 95.88 347 ALA A C 1
ATOM 2865 O O . ALA A 1 347 ? 33.973 -5.002 -12.161 1.00 95.88 347 ALA A O 1
ATOM 2866 N N . ARG A 1 348 ? 32.414 -3.626 -12.991 1.00 94.94 348 ARG A N 1
ATOM 2867 C CA . ARG A 1 348 ? 32.176 -2.950 -11.705 1.00 94.94 348 ARG A CA 1
ATOM 2868 C C . ARG A 1 348 ? 31.493 -3.847 -10.667 1.00 94.94 348 ARG A C 1
ATOM 2870 O O . ARG A 1 348 ? 31.804 -3.728 -9.482 1.00 94.94 348 ARG A O 1
ATOM 2877 N N . LEU A 1 349 ? 30.602 -4.743 -11.093 1.00 96.12 349 LEU A N 1
ATOM 2878 C CA . LEU A 1 349 ? 30.023 -5.763 -10.221 1.00 96.12 349 LEU A CA 1
ATOM 2879 C C . LEU A 1 349 ? 31.129 -6.664 -9.661 1.00 96.12 349 LEU A C 1
ATOM 2881 O O . LEU A 1 349 ? 31.183 -6.835 -8.449 1.00 96.12 349 LEU A O 1
ATOM 2885 N N . TYR A 1 350 ? 32.054 -7.151 -10.495 1.00 97.62 350 TYR A N 1
ATOM 2886 C CA . TYR A 1 350 ? 33.170 -7.988 -10.033 1.00 97.62 350 TYR A CA 1
ATOM 2887 C C . TYR A 1 350 ? 34.121 -7.264 -9.081 1.00 97.62 350 TYR A C 1
ATOM 2889 O O . TYR A 1 350 ? 34.487 -7.818 -8.045 1.00 97.62 350 TYR A O 1
ATOM 2897 N N . GLN A 1 351 ? 34.449 -5.998 -9.358 1.00 97.12 351 GLN A N 1
ATOM 2898 C CA . GLN A 1 351 ? 35.202 -5.169 -8.408 1.00 97.12 351 GLN A CA 1
ATOM 2899 C C . GLN A 1 351 ? 34.505 -5.113 -7.041 1.00 97.12 351 GLN A C 1
ATOM 2901 O O . GLN A 1 351 ? 35.155 -5.220 -6.007 1.00 97.12 351 GLN A O 1
ATOM 2906 N N . ASN A 1 352 ? 33.177 -4.970 -7.029 1.00 96.56 352 ASN A N 1
ATOM 2907 C CA . ASN A 1 352 ? 32.388 -4.929 -5.801 1.00 96.56 352 ASN A CA 1
ATOM 2908 C C . ASN A 1 352 ? 32.218 -6.309 -5.139 1.00 96.56 352 ASN A C 1
ATOM 2910 O O . ASN A 1 352 ? 32.094 -6.374 -3.921 1.00 96.56 352 ASN A O 1
ATOM 2914 N N . LEU A 1 353 ? 32.237 -7.408 -5.898 1.00 97.75 353 LEU A N 1
ATOM 2915 C CA . LEU A 1 353 ? 32.269 -8.770 -5.354 1.00 97.75 353 LEU A CA 1
ATOM 2916 C C . LEU A 1 353 ? 33.607 -9.072 -4.656 1.00 97.75 353 LEU A C 1
ATOM 2918 O O . LEU A 1 353 ? 33.635 -9.845 -3.699 1.00 97.75 353 LEU A O 1
ATOM 2922 N N . GLY A 1 354 ? 34.702 -8.436 -5.083 1.00 97.44 354 GLY A N 1
ATOM 2923 C CA . GLY A 1 354 ? 36.020 -8.561 -4.449 1.00 97.44 354 GLY A CA 1
ATOM 2924 C C . GLY A 1 354 ? 36.164 -7.853 -3.094 1.00 97.44 354 GLY A C 1
ATOM 2925 O O . GLY A 1 354 ? 37.092 -8.174 -2.347 1.00 97.44 354 GLY A O 1
ATOM 2926 N N . LYS A 1 355 ? 35.256 -6.924 -2.775 1.00 97.94 355 LYS A N 1
ATOM 2927 C CA . LYS A 1 355 ? 35.234 -6.138 -1.530 1.00 97.94 355 LYS A CA 1
ATOM 2928 C C . LYS A 1 355 ? 34.719 -6.933 -0.334 1.00 97.94 355 LYS A C 1
ATOM 2930 O O . LYS A 1 355 ? 34.062 -7.967 -0.497 1.00 97.94 355 LYS A O 1
ATOM 2935 N N . THR A 1 356 ? 34.996 -6.443 0.870 1.00 97.94 356 THR A N 1
ATOM 2936 C CA . THR A 1 356 ? 34.366 -6.946 2.096 1.00 97.94 356 THR A CA 1
ATOM 2937 C C . THR A 1 356 ? 32.992 -6.311 2.297 1.00 97.94 356 THR A C 1
ATOM 2939 O O . THR A 1 356 ? 32.623 -5.345 1.626 1.00 97.94 356 THR A O 1
ATOM 2942 N N . PHE A 1 357 ? 32.197 -6.872 3.205 1.00 95.88 357 PHE A N 1
ATOM 2943 C CA . PHE A 1 357 ? 30.914 -6.291 3.595 1.00 95.88 357 PHE A CA 1
ATOM 2944 C C . PHE A 1 357 ? 31.052 -4.886 4.195 1.00 95.88 357 PHE A C 1
ATOM 2946 O O . PHE A 1 357 ? 30.210 -4.025 3.934 1.00 95.88 357 PHE A O 1
ATOM 2953 N N . ASP A 1 358 ? 32.148 -4.627 4.907 1.00 94.50 358 ASP A N 1
ATOM 2954 C CA . ASP A 1 358 ? 32.385 -3.363 5.612 1.00 94.50 358 ASP A CA 1
ATOM 2955 C C . ASP A 1 358 ? 32.722 -2.200 4.673 1.00 94.50 358 ASP A C 1
ATOM 2957 O O . ASP A 1 358 ? 32.461 -1.043 5.007 1.00 94.50 358 ASP A O 1
ATOM 2961 N N . ASP A 1 359 ? 33.206 -2.503 3.465 1.00 95.88 359 ASP A N 1
ATOM 2962 C CA . ASP A 1 359 ? 33.499 -1.514 2.421 1.00 95.88 359 ASP A CA 1
ATOM 2963 C C . ASP A 1 359 ? 32.236 -0.810 1.882 1.00 95.88 359 ASP A C 1
ATOM 2965 O O . ASP A 1 359 ? 32.328 0.160 1.120 1.00 95.88 359 ASP A O 1
ATOM 2969 N N . PHE A 1 360 ? 31.041 -1.304 2.223 1.00 92.75 360 PHE A N 1
ATOM 2970 C CA . PHE A 1 360 ? 29.773 -0.726 1.794 1.00 92.75 360 PHE A CA 1
ATOM 2971 C C . PHE A 1 360 ? 29.186 0.176 2.881 1.00 92.75 360 PHE A C 1
ATOM 2973 O O . PHE A 1 360 ? 28.953 -0.232 4.018 1.00 92.75 360 PHE A O 1
ATOM 2980 N N . GLN A 1 361 ? 28.872 1.414 2.496 1.00 89.00 361 GLN A N 1
ATOM 2981 C CA . GLN A 1 361 ? 28.149 2.360 3.345 1.00 89.00 361 GLN A CA 1
ATOM 2982 C C . GLN A 1 361 ? 26.670 1.964 3.414 1.00 89.00 361 GLN A C 1
ATOM 2984 O O . GLN A 1 361 ? 25.856 2.357 2.577 1.00 89.00 361 GLN A O 1
ATOM 2989 N N . LEU A 1 362 ? 26.337 1.137 4.400 1.00 85.25 362 LEU A N 1
ATOM 2990 C CA . LEU A 1 362 ? 24.965 0.757 4.721 1.00 85.25 362 LEU A CA 1
ATOM 2991 C C . LEU A 1 362 ? 24.415 1.668 5.816 1.00 85.25 362 LEU A C 1
ATOM 2993 O O . LEU A 1 362 ? 25.154 2.129 6.684 1.00 85.25 362 LEU A O 1
ATOM 2997 N N . ASP A 1 363 ? 23.104 1.903 5.796 1.00 85.56 363 ASP A N 1
ATOM 2998 C CA . ASP A 1 363 ? 22.432 2.494 6.950 1.00 85.56 363 ASP A CA 1
ATOM 2999 C C . ASP A 1 363 ? 22.548 1.560 8.177 1.00 85.56 363 ASP A C 1
ATOM 3001 O O . ASP A 1 363 ? 22.675 0.342 7.994 1.00 85.56 363 ASP A O 1
ATOM 3005 N N . PRO A 1 364 ? 22.486 2.087 9.418 1.00 85.69 364 PRO A N 1
ATOM 3006 C CA . PRO A 1 364 ? 22.665 1.284 10.631 1.00 85.69 364 PRO A CA 1
ATOM 3007 C C . PRO A 1 364 ? 21.770 0.040 10.682 1.00 85.69 364 PRO A C 1
ATOM 3009 O O . PRO A 1 364 ? 22.257 -1.059 10.933 1.00 85.69 364 PRO A O 1
ATOM 3012 N N . ARG A 1 365 ? 20.491 0.169 10.297 1.00 82.81 365 ARG A N 1
ATOM 3013 C CA . ARG A 1 365 ? 19.546 -0.963 10.248 1.00 82.81 365 ARG A CA 1
ATOM 3014 C C . ARG A 1 365 ? 19.939 -2.003 9.198 1.00 82.81 365 ARG A C 1
ATOM 3016 O O . ARG A 1 365 ? 19.675 -3.192 9.359 1.00 82.81 365 ARG A O 1
ATOM 3023 N N . GLY A 1 366 ? 20.511 -1.565 8.079 1.00 83.50 366 GLY A N 1
ATOM 3024 C CA . GLY A 1 366 ? 21.098 -2.422 7.053 1.00 83.50 366 GLY A CA 1
ATOM 3025 C C . GLY A 1 366 ? 22.210 -3.307 7.609 1.00 83.50 366 GLY A C 1
ATOM 3026 O O . GLY A 1 366 ? 22.178 -4.519 7.388 1.00 83.50 366 GLY A O 1
ATOM 3027 N N . ARG A 1 367 ? 23.135 -2.713 8.367 1.00 86.81 367 ARG A N 1
ATOM 3028 C CA . ARG A 1 367 ? 24.264 -3.418 8.988 1.00 86.81 367 ARG A CA 1
ATOM 3029 C C . ARG A 1 367 ? 23.810 -4.354 10.112 1.00 86.81 367 ARG A C 1
ATOM 3031 O O . ARG A 1 367 ? 24.107 -5.541 10.050 1.00 86.81 367 ARG A O 1
ATOM 3038 N N . GLU A 1 368 ? 22.979 -3.867 11.034 1.00 87.31 368 GLU A N 1
ATOM 3039 C CA . GLU A 1 368 ? 22.402 -4.657 12.140 1.00 87.31 368 GLU A CA 1
ATOM 3040 C C . GLU A 1 368 ? 21.637 -5.898 11.660 1.00 87.31 368 GLU A C 1
ATOM 3042 O O . GLU A 1 368 ? 21.557 -6.901 12.362 1.00 87.31 368 GLU A O 1
ATOM 3047 N N . SER A 1 369 ? 21.068 -5.847 10.451 1.00 85.00 369 SER A N 1
ATOM 3048 C CA . SER A 1 369 ? 20.307 -6.967 9.896 1.00 85.00 369 SER A CA 1
ATOM 3049 C C . SER A 1 369 ? 21.156 -8.103 9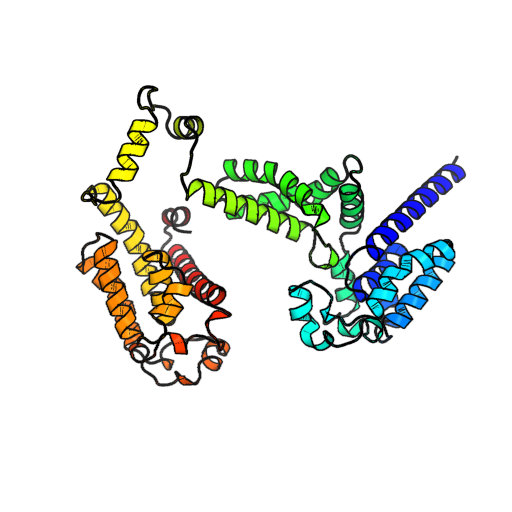.317 1.00 85.00 369 SER A C 1
ATOM 3051 O O . SER A 1 369 ? 20.588 -9.130 8.952 1.00 85.00 369 SER A O 1
ATOM 3053 N N . LEU A 1 370 ? 22.474 -7.923 9.176 1.00 90.81 370 LEU A N 1
ATOM 3054 C CA . LEU A 1 370 ? 23.380 -8.879 8.523 1.00 90.81 370 LEU A CA 1
ATOM 3055 C C . LEU A 1 370 ? 24.714 -9.044 9.289 1.00 90.81 370 LEU A C 1
ATOM 3057 O O . LEU A 1 370 ? 25.777 -8.991 8.669 1.00 90.81 370 LEU A O 1
ATOM 3061 N N . PRO A 1 371 ? 24.696 -9.288 10.615 1.00 91.31 371 PRO A N 1
ATOM 3062 C CA . PRO A 1 371 ? 25.919 -9.313 11.427 1.00 91.31 371 PRO A CA 1
ATOM 3063 C C . PRO A 1 371 ? 26.873 -10.444 11.015 1.00 91.31 371 PRO A C 1
ATOM 3065 O O . PRO A 1 371 ? 28.087 -10.318 11.092 1.00 91.31 371 PRO A O 1
ATOM 3068 N N . THR A 1 372 ? 26.335 -11.549 10.490 1.00 93.62 372 THR A N 1
ATOM 3069 C CA . THR A 1 372 ? 27.123 -12.712 10.039 1.00 93.62 372 THR A CA 1
ATOM 30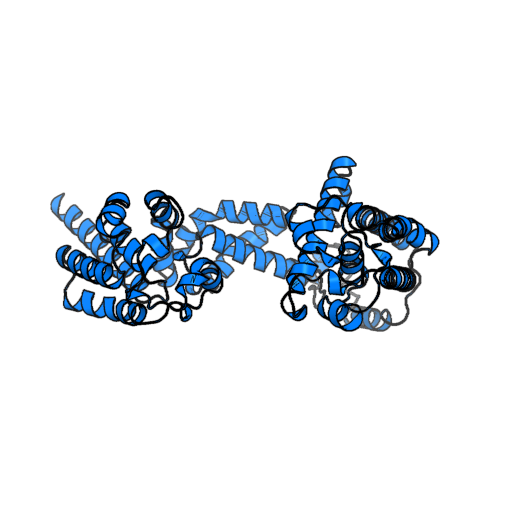70 C C . THR A 1 372 ? 27.970 -12.456 8.785 1.00 93.62 372 THR A C 1
ATOM 3072 O O . THR A 1 372 ? 28.717 -13.344 8.356 1.00 93.62 372 THR A O 1
ATOM 3075 N N . LEU A 1 373 ? 27.831 -11.279 8.164 1.00 95.50 373 LEU A N 1
ATOM 3076 C CA . LEU A 1 373 ? 28.549 -10.895 6.951 1.00 95.50 373 LEU A CA 1
ATOM 3077 C C . LEU A 1 373 ? 29.732 -9.956 7.207 1.00 95.50 373 LEU A C 1
ATOM 3079 O O . LEU A 1 373 ? 30.534 -9.769 6.292 1.00 95.50 373 LEU A O 1
ATOM 3083 N N . GLU A 1 374 ? 29.871 -9.404 8.413 1.00 95.06 374 GLU A N 1
ATOM 3084 C CA . GLU A 1 374 ? 30.962 -8.488 8.769 1.00 95.06 374 GLU A CA 1
ATOM 3085 C C . GLU A 1 374 ? 32.341 -9.118 8.504 1.00 95.06 374 GLU A C 1
ATOM 3087 O O . GLU A 1 374 ? 32.556 -10.317 8.702 1.00 95.06 374 GLU A O 1
ATOM 3092 N N . GLY A 1 375 ? 33.266 -8.334 7.944 1.00 95.62 375 GLY A N 1
ATOM 3093 C CA . GLY A 1 375 ? 34.603 -8.774 7.533 1.00 95.62 375 GLY A CA 1
ATOM 3094 C C . GLY A 1 375 ? 34.660 -9.735 6.337 1.00 95.62 375 GLY A C 1
ATOM 3095 O O . GLY A 1 375 ? 35.735 -9.958 5.770 1.00 95.62 375 GLY A O 1
ATOM 3096 N N . ARG A 1 376 ? 33.538 -10.319 5.894 1.00 97.75 376 ARG A N 1
ATOM 3097 C CA . ARG A 1 376 ? 33.539 -11.332 4.827 1.00 97.75 376 ARG A CA 1
ATOM 3098 C C . ARG A 1 376 ? 33.605 -10.688 3.448 1.00 97.75 376 ARG A C 1
ATOM 3100 O O . ARG A 1 376 ? 32.943 -9.691 3.167 1.00 97.75 376 ARG A O 1
ATOM 3107 N N . LYS A 1 377 ? 34.362 -11.313 2.539 1.00 98.19 377 LYS A N 1
ATOM 3108 C CA . LYS A 1 377 ? 34.355 -10.955 1.111 1.00 98.19 377 LYS A CA 1
ATOM 3109 C C . LYS A 1 377 ? 32.994 -11.261 0.499 1.00 98.19 377 LYS A C 1
ATOM 3111 O O . LYS A 1 377 ? 32.559 -12.412 0.543 1.00 98.19 377 LYS A O 1
ATOM 3116 N N . ILE A 1 378 ? 32.375 -10.271 -0.142 1.00 97.75 378 ILE A N 1
ATOM 3117 C CA . ILE A 1 378 ? 31.022 -10.387 -0.694 1.00 97.75 378 ILE A CA 1
ATOM 3118 C C . ILE A 1 378 ? 30.917 -11.551 -1.684 1.00 97.75 378 ILE A C 1
ATOM 3120 O O . ILE A 1 378 ? 30.002 -12.361 -1.582 1.00 97.75 378 ILE A O 1
ATOM 3124 N N . GLY A 1 379 ? 31.870 -11.709 -2.602 1.00 97.81 379 GLY A N 1
ATOM 3125 C CA . GLY A 1 379 ? 31.856 -12.798 -3.584 1.00 97.81 379 GLY A CA 1
ATOM 3126 C C . GLY A 1 379 ? 31.849 -14.203 -2.965 1.00 97.81 379 GLY A C 1
ATOM 3127 O O . GLY A 1 379 ? 31.371 -15.141 -3.600 1.00 97.81 379 GLY A O 1
ATOM 3128 N N . ARG A 1 380 ? 32.320 -14.344 -1.714 1.00 98.12 380 ARG A N 1
ATOM 3129 C CA . ARG A 1 380 ? 32.364 -15.602 -0.944 1.00 98.12 380 ARG A CA 1
ATOM 3130 C C . ARG A 1 380 ? 31.155 -15.812 -0.025 1.00 98.12 380 ARG A C 1
ATOM 3132 O O . ARG A 1 380 ? 31.120 -16.781 0.728 1.00 98.12 380 ARG A O 1
ATOM 3139 N N . THR A 1 381 ? 30.179 -14.916 -0.060 1.00 97.75 381 THR A N 1
ATOM 3140 C CA . THR A 1 381 ? 28.885 -15.102 0.613 1.00 97.75 381 THR A CA 1
ATOM 3141 C C . THR A 1 381 ? 27.908 -15.794 -0.334 1.00 97.75 381 THR A C 1
ATOM 3143 O O . THR A 1 381 ? 28.089 -15.759 -1.556 1.00 97.75 381 THR A O 1
ATOM 3146 N N . VAL A 1 382 ? 26.884 -16.451 0.204 1.00 96.94 382 VAL A N 1
ATOM 3147 C CA . VAL A 1 382 ? 25.814 -17.076 -0.582 1.00 96.94 382 VAL A CA 1
ATOM 3148 C C . VAL A 1 382 ? 24.560 -16.215 -0.559 1.00 96.94 382 VAL A C 1
ATOM 3150 O O . VAL A 1 382 ? 24.269 -15.534 0.421 1.00 96.94 382 VAL A O 1
ATOM 3153 N N . LEU A 1 383 ? 23.775 -16.263 -1.637 1.00 94.62 383 LEU A N 1
ATOM 3154 C CA . LEU A 1 383 ? 22.615 -15.382 -1.800 1.00 94.62 383 LEU A CA 1
ATOM 3155 C C . LEU A 1 383 ? 21.615 -15.469 -0.628 1.00 94.62 383 LEU A C 1
ATOM 3157 O O . LEU A 1 383 ? 21.074 -14.443 -0.218 1.00 94.62 383 LEU A O 1
ATOM 3161 N N . LYS A 1 384 ? 21.421 -16.660 -0.042 1.00 92.81 384 LYS A N 1
ATOM 3162 C CA . LYS A 1 384 ? 20.506 -16.854 1.094 1.00 92.81 384 LYS A CA 1
ATOM 3163 C C . LYS A 1 384 ? 20.872 -16.095 2.364 1.00 92.81 384 LYS A C 1
ATOM 3165 O O . LYS A 1 384 ? 19.980 -15.811 3.152 1.00 92.81 384 LYS A O 1
ATOM 3170 N N . GLU A 1 385 ? 22.146 -15.759 2.560 1.00 93.12 385 GLU A N 1
ATOM 3171 C CA . GLU A 1 385 ? 22.597 -15.028 3.753 1.00 93.12 385 GLU A CA 1
ATOM 3172 C C . GLU A 1 385 ? 22.071 -13.585 3.779 1.00 93.12 385 GLU A C 1
ATOM 3174 O O . GLU A 1 385 ? 22.101 -12.940 4.820 1.00 93.12 385 GLU A O 1
ATOM 3179 N N . TYR A 1 386 ? 21.553 -13.080 2.655 1.00 91.75 386 TYR A N 1
ATOM 3180 C CA . TYR A 1 386 ? 20.977 -11.738 2.551 1.00 91.75 386 TYR A CA 1
ATOM 3181 C C . TYR A 1 386 ? 19.462 -11.691 2.781 1.00 91.75 386 TYR A C 1
ATOM 3183 O O . TYR A 1 386 ? 18.866 -10.608 2.756 1.00 91.75 386 TYR A O 1
ATOM 3191 N N . TYR A 1 387 ? 18.810 -12.838 2.991 1.00 86.31 387 TYR A N 1
ATOM 3192 C CA . TYR A 1 387 ? 17.391 -12.872 3.323 1.00 86.31 387 TYR A CA 1
ATOM 3193 C C . TYR A 1 387 ? 17.200 -12.650 4.824 1.00 86.31 387 TYR A C 1
ATOM 3195 O O . TYR A 1 387 ? 17.769 -13.351 5.649 1.00 86.31 387 TYR A O 1
ATOM 3203 N N . ARG A 1 388 ? 16.376 -11.659 5.179 1.00 72.44 388 ARG A N 1
ATOM 3204 C CA . ARG A 1 388 ? 16.159 -11.248 6.579 1.00 72.44 388 ARG A CA 1
ATOM 3205 C C . ARG A 1 388 ? 15.199 -12.138 7.369 1.00 72.44 388 ARG A C 1
ATOM 3207 O O . ARG A 1 388 ? 15.092 -11.962 8.575 1.00 72.44 388 ARG A O 1
ATOM 3214 N N . LEU A 1 389 ? 14.436 -13.000 6.702 1.00 62.88 389 LEU A N 1
ATOM 3215 C CA . LEU A 1 389 ? 13.425 -13.841 7.342 1.00 62.88 389 LEU A CA 1
ATOM 3216 C C . LEU A 1 389 ? 13.697 -15.300 6.999 1.00 62.88 389 LEU A C 1
ATOM 3218 O O . LEU A 1 389 ? 13.896 -15.623 5.828 1.00 62.88 389 LEU A O 1
ATOM 3222 N N . ASP A 1 390 ? 13.676 -16.140 8.028 1.00 58.06 390 ASP A N 1
ATOM 3223 C CA . ASP A 1 390 ? 13.610 -17.591 7.909 1.00 58.06 390 ASP A CA 1
ATOM 3224 C C . ASP A 1 390 ? 12.142 -18.010 8.127 1.00 58.06 390 ASP A C 1
ATOM 3226 O O . ASP A 1 390 ? 11.574 -17.670 9.171 1.00 58.06 390 ASP A O 1
ATOM 3230 N N . PRO A 1 391 ? 11.472 -18.656 7.158 1.00 59.34 391 PRO A N 1
ATOM 3231 C CA . PRO A 1 391 ? 11.993 -19.122 5.878 1.00 59.34 391 PRO A CA 1
ATOM 3232 C C . PRO A 1 391 ? 11.931 -18.031 4.775 1.00 59.34 391 PRO A C 1
ATOM 3234 O O . PRO A 1 391 ? 11.026 -17.181 4.771 1.00 59.34 391 PRO A O 1
ATOM 3237 N N . PRO A 1 392 ? 12.891 -18.012 3.829 1.00 59.22 392 PRO A N 1
ATOM 3238 C CA . PRO A 1 392 ? 13.037 -16.950 2.822 1.00 59.22 392 PRO A CA 1
ATOM 3239 C C . PRO A 1 392 ? 11.825 -16.793 1.887 1.00 59.22 392 PRO A C 1
ATOM 3241 O O . PRO A 1 392 ? 11.596 -15.715 1.326 1.00 59.22 392 PRO A O 1
ATOM 3244 N N . GLU A 1 393 ? 11.008 -17.836 1.755 1.00 61.00 393 GLU A N 1
ATOM 3245 C CA . GLU A 1 393 ? 9.789 -17.898 0.950 1.00 61.00 393 GLU A CA 1
ATOM 3246 C C . GLU A 1 393 ? 8.746 -16.859 1.376 1.00 61.00 393 GLU A C 1
ATOM 3248 O O . GLU A 1 393 ? 8.026 -16.321 0.531 1.00 61.00 393 GLU A O 1
ATOM 3253 N N . GLY A 1 394 ? 8.706 -16.502 2.665 1.00 62.09 394 GLY A N 1
ATOM 3254 C CA . GLY A 1 394 ? 7.724 -15.562 3.207 1.00 62.09 394 GLY A CA 1
ATOM 3255 C C . GLY A 1 394 ? 7.868 -14.124 2.697 1.00 62.09 394 GLY A C 1
ATOM 3256 O O . GLY A 1 394 ? 6.954 -13.320 2.889 1.00 62.09 394 GLY A O 1
ATOM 3257 N N . ASN A 1 395 ? 8.993 -13.773 2.052 1.00 71.44 395 ASN A N 1
ATOM 3258 C CA . ASN A 1 395 ? 9.305 -12.374 1.737 1.00 71.44 395 ASN A CA 1
ATOM 3259 C C . ASN A 1 395 ? 9.990 -12.106 0.391 1.00 71.44 395 ASN A C 1
ATOM 3261 O O . ASN A 1 395 ? 10.463 -10.992 0.133 1.00 71.44 395 ASN A O 1
ATOM 3265 N N . ILE A 1 396 ? 10.007 -13.100 -0.496 1.00 79.44 396 ILE A N 1
ATOM 3266 C CA . ILE A 1 396 ? 10.588 -12.992 -1.841 1.00 79.44 396 ILE A CA 1
ATOM 3267 C C . ILE A 1 396 ? 10.094 -11.737 -2.599 1.00 79.44 396 ILE A C 1
ATOM 3269 O O . ILE A 1 396 ? 10.928 -11.022 -3.171 1.00 79.44 396 ILE A O 1
ATOM 3273 N N . PRO A 1 397 ? 8.784 -11.388 -2.592 1.00 76.25 397 PRO A N 1
ATOM 3274 C CA . PRO A 1 397 ? 8.305 -10.204 -3.305 1.00 76.25 397 PRO A CA 1
ATOM 3275 C C . PRO A 1 397 ? 8.872 -8.890 -2.757 1.00 76.25 397 PRO A C 1
ATOM 3277 O O . PRO A 1 397 ? 9.209 -8.003 -3.538 1.00 76.25 397 PRO A O 1
ATOM 3280 N N . MET A 1 398 ? 9.003 -8.746 -1.435 1.00 77.06 398 MET A N 1
ATOM 3281 C CA . MET A 1 398 ? 9.500 -7.508 -0.825 1.00 77.06 398 MET A CA 1
ATOM 3282 C C . MET A 1 398 ? 10.985 -7.307 -1.106 1.00 77.06 398 MET A C 1
ATOM 3284 O O . MET A 1 398 ? 11.409 -6.191 -1.397 1.00 77.06 398 MET A O 1
ATOM 3288 N N . TRP A 1 399 ? 11.773 -8.381 -1.054 1.00 82.69 399 TRP A N 1
ATOM 3289 C CA . TRP A 1 399 ? 13.197 -8.319 -1.358 1.00 82.69 399 TRP A CA 1
ATOM 3290 C C . TRP A 1 399 ? 13.454 -8.010 -2.842 1.00 82.69 399 TRP A C 1
ATOM 3292 O O . TRP A 1 399 ? 14.240 -7.116 -3.155 1.00 82.69 399 TRP A O 1
ATOM 3302 N N . SER A 1 400 ? 12.708 -8.637 -3.760 1.00 83.44 400 SER A N 1
ATOM 3303 C CA . SER A 1 400 ? 12.750 -8.284 -5.188 1.00 83.44 400 SER A CA 1
ATOM 3304 C C . SER A 1 400 ? 12.355 -6.817 -5.428 1.00 83.44 400 SER A C 1
ATOM 3306 O O . SER A 1 400 ? 13.025 -6.101 -6.177 1.00 83.44 400 SER A O 1
ATOM 3308 N N . GLN A 1 401 ? 11.322 -6.325 -4.734 1.00 82.38 401 GLN A N 1
ATOM 3309 C CA . GLN A 1 401 ? 10.940 -4.911 -4.782 1.00 82.38 401 GLN A CA 1
ATOM 3310 C C . GLN A 1 401 ? 12.022 -3.987 -4.218 1.00 82.38 401 GLN A C 1
ATOM 3312 O O . GLN A 1 401 ? 12.215 -2.896 -4.750 1.00 82.38 401 GLN A O 1
ATOM 3317 N N . LEU A 1 402 ? 12.730 -4.387 -3.159 1.00 85.69 402 LEU A N 1
ATOM 3318 C CA . LEU A 1 402 ? 13.830 -3.609 -2.593 1.00 85.69 402 LEU A CA 1
ATOM 3319 C C . LEU A 1 402 ? 14.972 -3.463 -3.604 1.00 85.69 402 LEU A C 1
ATOM 3321 O O . LEU A 1 402 ? 15.422 -2.340 -3.836 1.00 85.69 402 LEU A O 1
ATOM 3325 N N . ALA A 1 403 ? 15.384 -4.564 -4.242 1.00 85.62 403 ALA A N 1
ATOM 3326 C CA . ALA A 1 403 ? 16.386 -4.547 -5.306 1.00 85.62 403 ALA A CA 1
ATOM 3327 C C . ALA A 1 403 ? 15.971 -3.597 -6.442 1.00 85.62 403 ALA A C 1
ATOM 3329 O O . ALA A 1 403 ? 16.733 -2.707 -6.822 1.00 85.62 403 ALA A O 1
ATOM 3330 N N . GLN A 1 404 ? 14.718 -3.700 -6.903 1.00 85.06 404 GLN A N 1
ATOM 3331 C CA . GLN A 1 404 ? 14.169 -2.811 -7.927 1.00 85.06 404 GLN A CA 1
ATOM 3332 C C . GLN A 1 404 ? 14.182 -1.338 -7.499 1.00 85.06 404 GLN A C 1
ATOM 3334 O O . GLN A 1 404 ? 14.659 -0.492 -8.253 1.00 85.06 404 GLN A O 1
ATOM 3339 N N . ARG A 1 405 ? 13.693 -1.011 -6.297 1.00 84.94 405 ARG A N 1
ATOM 3340 C CA . ARG A 1 405 ? 13.644 0.376 -5.802 1.00 84.94 405 ARG A CA 1
ATOM 3341 C C . ARG A 1 405 ? 15.034 0.994 -5.712 1.00 84.94 405 ARG A C 1
ATOM 3343 O O . ARG A 1 405 ? 15.203 2.149 -6.087 1.00 84.94 405 ARG A O 1
ATOM 3350 N N . LYS A 1 406 ? 16.025 0.240 -5.232 1.00 86.31 406 LYS A N 1
ATOM 3351 C CA . LYS A 1 406 ? 17.405 0.721 -5.094 1.00 86.31 406 LYS A CA 1
ATOM 3352 C C . LYS A 1 406 ? 18.041 1.027 -6.451 1.00 86.31 406 LYS A C 1
ATOM 3354 O O . LYS A 1 406 ? 18.590 2.112 -6.627 1.00 86.31 406 LYS A O 1
ATOM 3359 N N . VAL A 1 407 ? 17.889 0.136 -7.433 1.00 82.06 407 VAL A N 1
ATOM 3360 C CA . VAL A 1 407 ? 18.382 0.387 -8.798 1.00 82.06 407 VAL A CA 1
ATOM 3361 C C . VAL A 1 407 ? 17.641 1.560 -9.451 1.00 82.06 407 VAL A C 1
ATOM 3363 O O . VAL A 1 407 ? 18.276 2.427 -10.047 1.00 82.06 407 VAL A O 1
ATOM 3366 N N . GLN A 1 408 ? 16.319 1.663 -9.277 1.00 80.94 408 GLN A N 1
ATOM 3367 C CA . GLN A 1 408 ? 15.537 2.802 -9.777 1.00 80.94 408 GLN A CA 1
ATOM 3368 C C . GLN A 1 408 ? 15.984 4.136 -9.162 1.00 80.94 408 GLN A C 1
ATOM 3370 O O . GLN A 1 408 ? 16.083 5.133 -9.873 1.00 80.94 408 GLN A O 1
ATOM 3375 N N . GLN A 1 409 ? 16.294 4.171 -7.863 1.00 82.81 409 GLN A N 1
ATOM 3376 C CA . GLN A 1 409 ? 16.841 5.363 -7.208 1.00 82.81 409 GLN A CA 1
ATOM 3377 C C . GLN A 1 409 ? 18.183 5.776 -7.825 1.00 82.81 409 GLN A C 1
ATOM 3379 O O . GLN A 1 409 ? 18.360 6.951 -8.148 1.00 82.81 409 GLN A O 1
ATOM 3384 N N . CYS A 1 410 ? 19.083 4.817 -8.060 1.00 83.38 410 CYS A N 1
ATOM 3385 C CA . CYS A 1 410 ? 20.348 5.052 -8.757 1.00 83.38 410 CYS A CA 1
ATOM 3386 C C . CYS A 1 410 ? 20.133 5.586 -10.181 1.00 83.38 410 CYS A C 1
ATOM 3388 O O . CYS A 1 410 ? 20.808 6.529 -10.591 1.00 83.38 410 CYS A O 1
ATOM 3390 N N . LEU A 1 411 ? 19.154 5.048 -10.914 1.00 77.38 411 LEU A N 1
ATOM 3391 C CA . LEU A 1 411 ? 18.795 5.529 -12.249 1.00 77.38 411 LEU A CA 1
ATOM 3392 C C . LEU A 1 411 ? 18.291 6.967 -12.232 1.00 77.38 411 LEU A C 1
ATOM 3394 O O . LEU A 1 411 ? 18.777 7.797 -12.995 1.00 77.38 411 LEU A O 1
ATOM 3398 N N . VAL A 1 412 ? 17.381 7.297 -11.320 1.00 74.12 412 VAL A N 1
ATOM 3399 C CA . VAL A 1 412 ? 16.879 8.667 -11.172 1.00 74.12 412 VAL A CA 1
ATOM 3400 C C . VAL A 1 412 ? 18.008 9.634 -10.810 1.00 74.12 412 VAL A C 1
ATOM 3402 O O . VAL A 1 412 ? 18.070 10.727 -11.371 1.00 74.12 412 VAL A O 1
ATOM 3405 N N . GLN A 1 413 ? 18.910 9.251 -9.904 1.00 80.12 413 GLN A N 1
ATOM 3406 C CA . GLN A 1 413 ? 20.067 10.073 -9.536 1.00 80.12 413 GLN A CA 1
ATOM 3407 C C . GLN A 1 413 ? 21.016 10.284 -10.720 1.00 80.12 413 GLN A C 1
ATOM 3409 O O . GLN A 1 413 ? 21.426 11.416 -10.970 1.00 80.12 413 GLN A O 1
ATOM 3414 N N . TYR A 1 414 ? 21.306 9.229 -11.483 1.00 79.31 414 TYR A N 1
ATOM 3415 C CA . TYR A 1 414 ? 22.144 9.310 -12.677 1.00 79.31 414 TYR A CA 1
ATOM 3416 C C . TYR A 1 414 ? 21.535 10.211 -13.758 1.00 79.31 414 TYR A C 1
ATOM 3418 O O . TYR A 1 414 ? 22.220 11.061 -14.321 1.00 79.31 414 TYR A O 1
ATOM 3426 N N . LEU A 1 415 ? 20.235 10.076 -14.029 1.00 73.19 415 LEU A N 1
ATOM 3427 C CA . LEU A 1 415 ? 19.540 10.918 -15.008 1.00 73.19 415 LEU A CA 1
ATOM 3428 C C . LEU A 1 415 ? 19.516 12.391 -14.581 1.00 73.19 415 LEU A C 1
ATOM 3430 O O . LEU A 1 415 ? 19.671 13.283 -15.413 1.00 73.19 415 LEU A O 1
ATOM 3434 N N . ARG A 1 416 ? 19.373 12.660 -13.276 1.00 74.25 416 ARG A N 1
ATOM 3435 C CA . ARG A 1 416 ? 19.461 14.023 -12.729 1.00 74.25 416 ARG A CA 1
ATOM 3436 C C . ARG A 1 416 ? 20.857 14.617 -12.898 1.00 74.25 416 ARG A C 1
ATOM 3438 O O . ARG A 1 416 ? 20.961 15.775 -13.289 1.00 74.25 416 ARG A O 1
ATOM 3445 N N . SER A 1 417 ? 21.910 13.847 -12.620 1.00 78.50 417 SER A N 1
ATOM 3446 C CA . SER A 1 417 ? 23.288 14.350 -12.690 1.00 78.50 417 SER A CA 1
ATOM 3447 C C . SER A 1 417 ? 23.791 14.535 -14.121 1.00 78.50 417 SER A C 1
ATOM 3449 O O . SER A 1 417 ? 24.605 15.417 -14.370 1.00 78.50 417 SER A O 1
ATOM 3451 N N . THR A 1 418 ? 23.284 13.752 -15.073 1.00 72.50 418 THR A N 1
ATOM 3452 C CA . THR A 1 418 ? 23.732 13.794 -16.474 1.00 72.50 418 THR A CA 1
ATOM 3453 C C . THR A 1 418 ? 22.963 14.784 -17.353 1.00 72.50 418 THR A C 1
ATOM 3455 O O . THR A 1 418 ? 23.301 14.929 -18.522 1.00 72.50 418 THR A O 1
ATOM 3458 N N . LYS A 1 419 ? 21.951 15.493 -16.822 1.00 60.56 419 LYS A N 1
ATOM 3459 C CA . LYS A 1 419 ? 21.041 16.380 -17.586 1.00 60.56 419 LYS A CA 1
ATOM 3460 C C . LYS A 1 419 ? 20.388 15.710 -18.812 1.00 60.56 419 LYS A C 1
ATOM 3462 O O . LYS A 1 419 ? 19.869 16.406 -19.683 1.00 60.56 419 LYS A O 1
ATOM 3467 N N . ILE A 1 420 ? 20.348 14.377 -18.882 1.00 58.12 420 ILE A N 1
ATOM 3468 C CA . ILE A 1 420 ? 19.741 13.663 -20.010 1.00 58.12 420 ILE A CA 1
ATOM 3469 C C . ILE A 1 420 ? 18.221 13.639 -19.807 1.00 58.12 420 ILE A C 1
ATOM 3471 O O . ILE A 1 420 ? 17.683 12.788 -19.097 1.00 58.12 420 ILE A O 1
ATOM 3475 N N . LYS A 1 421 ? 17.517 14.611 -20.402 1.00 51.00 421 LYS A N 1
ATOM 3476 C CA . LYS A 1 421 ? 16.046 14.704 -20.349 1.00 51.00 421 LYS A CA 1
ATOM 3477 C C . LYS A 1 421 ? 15.346 13.589 -21.143 1.00 51.00 421 LYS A C 1
ATOM 3479 O O . LYS A 1 421 ? 14.246 13.203 -20.763 1.00 51.00 421 LYS A O 1
ATOM 3484 N N . GLU A 1 422 ? 15.982 13.040 -22.178 1.00 50.47 422 GLU A N 1
ATOM 3485 C CA . GLU A 1 422 ? 15.342 12.123 -23.141 1.00 50.47 422 GLU A CA 1
ATOM 3486 C C . GLU A 1 422 ? 15.118 10.691 -22.625 1.00 50.47 422 GLU A C 1
ATOM 3488 O O . GLU A 1 422 ? 14.129 10.056 -22.972 1.00 50.47 422 GLU A O 1
ATOM 3493 N N . ILE A 1 423 ? 15.968 10.173 -21.734 1.00 52.56 423 ILE A N 1
ATOM 3494 C CA . ILE A 1 423 ? 15.916 8.754 -21.316 1.00 52.56 423 ILE A CA 1
ATOM 3495 C C . ILE A 1 423 ? 14.805 8.469 -20.293 1.00 52.56 423 ILE A C 1
ATOM 3497 O O . ILE A 1 423 ? 14.386 7.326 -20.100 1.00 52.56 423 ILE A O 1
ATOM 3501 N N . LYS A 1 424 ? 14.286 9.511 -19.636 1.00 49.47 424 LYS A N 1
ATOM 3502 C CA . LYS A 1 424 ? 13.325 9.372 -18.536 1.00 49.47 424 LYS A CA 1
ATOM 3503 C C . LYS A 1 424 ? 11.991 8.739 -18.966 1.00 49.47 424 LYS A C 1
ATOM 3505 O O . LYS A 1 424 ? 11.307 8.190 -18.109 1.00 49.47 424 LYS A O 1
ATOM 3510 N N . ASN A 1 425 ? 11.654 8.787 -20.257 1.00 45.06 425 ASN A N 1
ATOM 3511 C CA . ASN A 1 425 ? 10.355 8.353 -20.774 1.00 45.06 425 ASN A CA 1
ATOM 3512 C C . ASN A 1 425 ? 10.301 6.873 -21.206 1.00 45.06 425 ASN A C 1
ATOM 3514 O O . ASN A 1 425 ? 9.205 6.332 -21.272 1.00 45.06 425 ASN A O 1
ATOM 3518 N N . ASN A 1 426 ? 11.445 6.206 -21.436 1.00 43.41 426 ASN A N 1
ATOM 3519 C CA . ASN A 1 426 ? 11.472 4.837 -21.988 1.00 43.41 426 ASN A CA 1
ATOM 3520 C C . ASN A 1 426 ? 11.926 3.746 -20.990 1.00 43.41 426 ASN A C 1
ATOM 3522 O O . ASN A 1 426 ? 11.723 2.564 -21.254 1.00 43.41 426 ASN A O 1
ATOM 3526 N N . LEU A 1 427 ? 12.549 4.107 -19.855 1.00 46.53 427 LEU A N 1
ATOM 3527 C CA . LEU A 1 427 ? 13.165 3.145 -18.912 1.00 46.53 427 LEU A CA 1
ATOM 3528 C C . LEU A 1 427 ? 12.503 3.052 -17.521 1.00 46.53 427 LEU A C 1
ATOM 3530 O O . LEU A 1 427 ? 12.867 2.167 -16.741 1.00 46.53 427 LEU A O 1
ATOM 3534 N N . LEU A 1 428 ? 11.579 3.958 -17.183 1.00 47.16 428 LEU A N 1
ATOM 3535 C CA . LEU A 1 428 ? 10.812 3.949 -15.924 1.00 47.16 428 LEU A CA 1
ATOM 3536 C C . LEU A 1 428 ? 9.414 3.377 -16.162 1.00 47.16 428 LEU A C 1
ATOM 3538 O O . LEU A 1 428 ? 8.945 2.631 -15.267 1.00 47.16 428 LEU A O 1
#